Protein AF-A0A976Q205-F1 (afdb_monomer)

Mean predicted aligned error: 5.95 Å

Nearest PDB structures (foldseek):
  7a0g-assembly1_JJJ  TM=1.899E-01  e=9.077E-01  Serratia marcescens
  7n6g-assembly1_3X  TM=9.827E-02  e=9.838E+00  Chlamydomonas reinhardtii

Structure (mmCIF, N/CA/C/O backbone):
data_AF-A0A976Q205-F1
#
_entry.id   AF-A0A976Q205-F1
#
loop_
_atom_site.group_PDB
_atom_site.id
_atom_site.type_symbol
_atom_site.label_atom_id
_atom_site.label_alt_id
_atom_site.label_comp_id
_atom_site.label_asym_id
_atom_site.label_entity_id
_atom_site.label_seq_id
_atom_site.pdbx_PDB_ins_code
_atom_site.Cartn_x
_atom_site.Cartn_y
_atom_site.Cartn_z
_atom_site.occupancy
_atom_site.B_iso_or_equiv
_atom_site.auth_seq_id
_atom_site.auth_comp_id
_atom_site.auth_asym_id
_atom_site.auth_atom_id
_atom_site.pdbx_PDB_model_num
ATOM 1 N N . MET A 1 1 ? -25.904 19.840 12.038 1.00 59.22 1 MET A N 1
ATOM 2 C CA . MET A 1 1 ? -26.419 18.938 13.092 1.00 59.22 1 MET A CA 1
ATOM 3 C C . MET A 1 1 ? -27.131 17.740 12.476 1.00 59.22 1 MET A C 1
ATOM 5 O O . MET A 1 1 ? -26.603 16.651 12.633 1.00 59.22 1 MET A O 1
ATOM 9 N N . ALA A 1 2 ? -28.139 17.941 11.617 1.00 73.44 2 ALA A N 1
ATOM 10 C CA . ALA A 1 2 ? -28.928 16.877 10.968 1.00 73.44 2 ALA A CA 1
ATOM 11 C C . ALA A 1 2 ? -28.163 15.613 10.498 1.00 73.44 2 ALA A C 1
ATOM 13 O O . ALA A 1 2 ? -28.514 14.508 10.896 1.00 73.44 2 ALA A O 1
ATOM 14 N N . LEU A 1 3 ? -27.081 15.742 9.712 1.00 75.00 3 LEU A N 1
ATOM 15 C CA . LEU A 1 3 ? -26.335 14.569 9.213 1.00 75.00 3 LEU A CA 1
ATOM 16 C C . LEU A 1 3 ? -25.602 13.792 10.323 1.00 75.00 3 LEU A C 1
ATOM 18 O O . LEU A 1 3 ? -25.482 12.572 10.270 1.00 75.00 3 LEU A O 1
ATOM 22 N N . ARG A 1 4 ? -25.098 14.496 11.341 1.00 79.31 4 ARG A N 1
ATOM 23 C CA . ARG A 1 4 ? -24.374 13.884 12.463 1.00 79.31 4 ARG A CA 1
ATOM 24 C C . ARG A 1 4 ? -25.317 13.056 13.332 1.00 79.31 4 ARG A C 1
ATOM 26 O O . ARG A 1 4 ? -24.932 11.975 13.779 1.00 79.31 4 ARG A O 1
ATOM 33 N N . ASP A 1 5 ? -26.527 13.567 13.523 1.00 83.88 5 ASP A N 1
ATOM 34 C CA . ASP A 1 5 ? -27.576 12.925 14.310 1.00 83.88 5 ASP A CA 1
ATOM 35 C C . ASP A 1 5 ? -28.146 11.721 13.546 1.00 83.88 5 ASP A C 1
ATOM 37 O O . ASP A 1 5 ? -28.247 10.631 14.110 1.00 83.88 5 ASP A O 1
ATOM 41 N N . ALA A 1 6 ? -28.357 11.860 12.230 1.00 83.94 6 ALA A N 1
ATOM 42 C CA . ALA A 1 6 ? -28.747 10.756 11.348 1.00 83.94 6 ALA A CA 1
ATOM 43 C C . ALA A 1 6 ? -27.725 9.602 11.356 1.00 83.94 6 ALA A C 1
ATOM 45 O O . ALA A 1 6 ? -28.096 8.434 11.460 1.00 83.94 6 ALA A O 1
ATOM 46 N N . LEU A 1 7 ? -26.426 9.917 11.316 1.00 87.69 7 LEU A N 1
ATOM 47 C CA . LEU A 1 7 ? -25.339 8.927 11.349 1.00 87.69 7 LEU A CA 1
ATOM 48 C C . LEU A 1 7 ? -24.955 8.471 12.770 1.00 87.69 7 LEU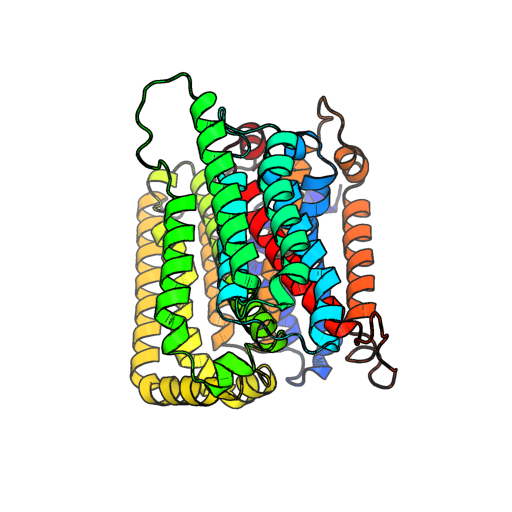 A C 1
ATOM 50 O O . LEU A 1 7 ? -24.028 7.666 12.935 1.00 87.69 7 LEU A O 1
ATOM 54 N N . ARG A 1 8 ? -25.646 8.988 13.797 1.00 90.25 8 ARG A N 1
ATOM 55 C CA . ARG A 1 8 ? -25.410 8.715 15.223 1.00 90.25 8 ARG A CA 1
ATOM 56 C C . ARG A 1 8 ? -23.935 8.846 15.609 1.00 90.25 8 ARG A C 1
ATOM 58 O O . ARG A 1 8 ? -23.384 7.977 16.283 1.00 90.25 8 ARG A O 1
ATOM 65 N N . VAL A 1 9 ? -23.269 9.903 15.139 1.00 89.38 9 VAL A N 1
ATOM 66 C CA . VAL A 1 9 ? -21.840 10.124 15.407 1.00 89.38 9 VAL A CA 1
ATOM 67 C C . VAL A 1 9 ? -21.677 10.870 16.735 1.00 89.38 9 VAL A C 1
ATOM 69 O O . VAL A 1 9 ? -21.952 12.079 16.802 1.00 89.38 9 VAL A O 1
ATOM 72 N N . PRO A 1 10 ? -21.182 10.205 17.793 1.00 88.38 10 PRO A N 1
ATOM 73 C CA . PRO A 1 10 ? -21.025 10.839 19.097 1.00 88.38 10 PRO A CA 1
ATOM 74 C C . PRO A 1 10 ? -19.945 11.930 19.045 1.00 88.38 10 PRO A C 1
ATOM 76 O O . PRO A 1 10 ? -19.111 11.917 18.133 1.00 88.38 10 PRO A O 1
ATOM 79 N N . PRO A 1 11 ? -19.935 12.912 19.969 1.00 86.50 11 PRO A N 1
ATOM 80 C CA . PRO A 1 11 ? -18.840 13.889 20.107 1.00 86.50 11 PRO A CA 1
ATOM 81 C C . PRO A 1 11 ? -17.479 13.187 20.146 1.00 86.50 11 PRO A C 1
ATOM 83 O O . PRO A 1 11 ? -17.412 12.069 20.641 1.00 86.50 11 PRO A O 1
ATOM 86 N N . ALA A 1 12 ? -16.391 13.768 19.617 1.00 83.50 12 ALA A N 1
ATOM 87 C CA . ALA A 1 12 ? -15.128 13.007 19.617 1.00 83.50 12 ALA A CA 1
ATOM 88 C C . ALA A 1 12 ? -14.466 12.928 20.993 1.00 83.50 12 ALA A C 1
ATOM 90 O O . ALA A 1 12 ? -13.587 12.093 21.176 1.00 83.50 12 ALA A O 1
ATOM 91 N N . SER A 1 13 ? -14.938 13.722 21.957 1.00 81.06 13 SER A N 1
ATOM 92 C CA . SER A 1 13 ? -14.635 13.548 23.376 1.00 81.06 13 SER A CA 1
ATOM 93 C C . SER A 1 13 ? -15.290 12.303 23.985 1.00 81.06 13 SER A C 1
ATOM 95 O O . SER A 1 13 ? -14.835 11.829 25.021 1.00 81.06 13 SER A O 1
ATOM 97 N N . GLN A 1 14 ? -16.343 11.753 23.368 1.00 85.25 14 GLN A N 1
ATOM 98 C CA . GLN A 1 14 ? -17.064 10.605 23.905 1.00 85.25 14 GLN A CA 1
ATOM 99 C C . GLN A 1 14 ? -16.498 9.293 23.334 1.00 85.25 14 GLN A C 1
ATOM 101 O O . GLN A 1 14 ? -16.441 9.125 22.110 1.00 85.25 14 GLN A O 1
ATOM 106 N N . PRO A 1 15 ? -16.101 8.328 24.187 1.00 81.31 15 PRO A N 1
ATOM 107 C CA . PRO A 1 15 ? -15.641 7.031 23.718 1.00 81.31 15 PRO A CA 1
ATOM 108 C C . PRO A 1 15 ? -16.789 6.253 23.069 1.00 81.31 15 PRO A C 1
ATOM 110 O O . PRO A 1 15 ? -17.891 6.154 23.606 1.00 81.31 15 PRO A O 1
ATOM 113 N N . VAL A 1 16 ? -16.508 5.653 21.914 1.00 86.00 16 VAL A N 1
ATOM 114 C CA . VAL A 1 16 ? -17.439 4.763 21.216 1.00 86.00 16 VAL A CA 1
ATOM 115 C C . VAL A 1 16 ? -17.179 3.340 21.698 1.00 86.00 16 VAL A C 1
ATOM 117 O O . VAL A 1 16 ? -16.109 2.780 21.432 1.00 86.00 16 VAL A O 1
ATOM 120 N N . GLN A 1 17 ? -18.132 2.758 22.430 1.00 85.94 17 GLN A N 1
ATOM 121 C CA . GLN A 1 17 ? -18.010 1.378 22.898 1.00 85.94 17 GLN A CA 1
ATOM 122 C C . GLN A 1 17 ? -18.014 0.415 21.708 1.00 85.94 17 GLN A C 1
ATOM 124 O O . GLN A 1 17 ? -18.923 0.444 20.879 1.00 85.94 17 GLN A O 1
ATOM 129 N N . HIS A 1 18 ? -16.993 -0.444 21.646 1.00 89.88 18 HIS A N 1
ATOM 130 C CA . HIS A 1 18 ? -16.786 -1.519 20.663 1.00 89.88 18 HIS A CA 1
ATOM 131 C C . HIS A 1 18 ? -16.576 -1.093 19.197 1.00 89.88 18 HIS A C 1
ATOM 133 O O . HIS A 1 18 ? -15.764 -1.710 18.510 1.00 89.88 18 HIS A O 1
ATOM 139 N N . TRP A 1 19 ? -17.224 -0.029 18.729 1.00 94.81 19 TRP A N 1
ATOM 140 C CA . TRP A 1 19 ? -17.087 0.522 17.378 1.00 94.81 19 TRP A CA 1
ATOM 141 C C . TRP A 1 19 ? -15.973 1.576 17.296 1.00 94.81 19 TRP A C 1
ATOM 143 O O . TRP A 1 19 ? -15.497 2.101 18.310 1.00 94.81 19 TRP A O 1
ATOM 153 N N . HIS A 1 20 ? -15.523 1.889 16.084 1.00 93.44 20 HIS A N 1
ATOM 154 C CA . HIS A 1 20 ? -14.519 2.917 15.847 1.00 93.44 20 HIS A CA 1
ATOM 155 C C . HIS A 1 20 ? -15.139 4.314 15.862 1.00 93.44 20 HIS A C 1
ATOM 157 O O . HIS A 1 20 ? -14.689 5.156 16.647 1.00 93.44 20 HIS A O 1
ATOM 163 N N . VAL A 1 21 ? -16.185 4.529 15.053 1.00 94.38 21 VAL A N 1
ATOM 164 C CA . VAL A 1 21 ? -16.899 5.808 14.941 1.00 94.38 21 VAL A CA 1
ATOM 165 C C . VAL A 1 21 ? -18.348 5.684 15.397 1.00 94.38 21 VAL A C 1
ATOM 167 O O . VAL A 1 21 ? -18.762 6.360 16.335 1.00 94.38 21 VAL A O 1
ATOM 170 N N . SER A 1 22 ? -19.134 4.852 14.722 1.00 95.25 22 SER A N 1
ATOM 171 C CA . SER A 1 22 ? -20.524 4.554 15.069 1.00 95.25 22 SER A CA 1
ATOM 172 C C . SER A 1 22 ? -20.941 3.263 14.362 1.00 95.25 22 SER A C 1
ATOM 174 O O . SER A 1 22 ? -20.346 2.925 13.340 1.00 95.25 22 SER A O 1
ATOM 176 N N . PRO A 1 23 ? -21.973 2.544 14.837 1.00 95.62 23 PRO A N 1
ATOM 177 C CA . PRO A 1 23 ? -22.446 1.340 14.154 1.00 95.62 23 PRO A CA 1
ATOM 178 C C . PRO A 1 23 ? -22.787 1.577 12.677 1.00 95.62 23 PRO A C 1
ATOM 180 O O . PRO A 1 23 ? -22.479 0.739 11.835 1.00 95.62 23 PRO A O 1
ATOM 183 N N . VAL A 1 24 ? -23.387 2.730 12.358 1.00 96.12 24 VAL A N 1
ATOM 184 C CA . VAL A 1 24 ? -23.807 3.081 10.993 1.00 96.12 24 VAL A CA 1
ATOM 185 C C . VAL A 1 24 ? -22.595 3.326 10.101 1.00 96.12 24 VAL A C 1
ATOM 187 O O . VAL A 1 24 ? -22.483 2.704 9.048 1.00 96.12 24 VAL A O 1
ATOM 190 N N . ILE A 1 25 ? -21.671 4.192 10.531 1.00 95.75 25 ILE A N 1
ATOM 191 C CA . ILE A 1 25 ? -20.485 4.529 9.734 1.00 95.75 25 ILE A CA 1
ATOM 192 C C . ILE A 1 25 ? -19.596 3.310 9.570 1.00 95.75 25 ILE A C 1
ATOM 194 O O . ILE A 1 25 ? -19.169 3.019 8.463 1.00 95.75 25 ILE A O 1
ATOM 198 N N . ASP A 1 26 ? -19.337 2.570 10.639 1.00 97.12 26 ASP A N 1
ATOM 199 C CA . ASP A 1 26 ? -18.448 1.424 10.569 1.00 97.12 26 ASP A CA 1
ATOM 200 C C . ASP A 1 26 ? -19.013 0.323 9.655 1.00 97.12 26 ASP A C 1
ATOM 202 O O . ASP A 1 26 ? -18.287 -0.249 8.844 1.00 97.12 26 ASP A O 1
ATOM 206 N N . THR A 1 27 ? -20.322 0.070 9.714 1.00 97.62 27 THR A N 1
ATOM 207 C CA . THR A 1 27 ? -20.982 -0.891 8.819 1.00 97.62 27 THR A CA 1
ATOM 208 C C . THR A 1 27 ? -20.934 -0.410 7.367 1.00 97.62 27 THR A C 1
ATOM 210 O O . THR A 1 27 ? -20.486 -1.145 6.488 1.00 97.62 27 THR A O 1
ATOM 213 N N . ALA A 1 28 ? -21.339 0.835 7.105 1.00 97.44 28 ALA A N 1
ATOM 214 C CA . ALA A 1 28 ? -21.446 1.368 5.748 1.00 97.44 28 ALA A CA 1
ATOM 215 C C . ALA A 1 28 ? -20.088 1.667 5.095 1.00 97.44 28 ALA A C 1
ATOM 217 O O . ALA A 1 28 ? -19.962 1.524 3.883 1.00 97.44 28 ALA A O 1
ATOM 218 N N . ALA A 1 29 ? -19.089 2.094 5.871 1.00 96.62 29 ALA A N 1
ATOM 219 C CA . ALA A 1 29 ? -17.790 2.532 5.371 1.00 96.62 29 ALA A CA 1
ATOM 220 C C . ALA A 1 29 ? -16.705 1.453 5.467 1.00 96.62 29 ALA A C 1
ATOM 222 O O . ALA A 1 29 ? -15.914 1.332 4.534 1.00 96.62 29 ALA A O 1
ATOM 223 N N . TYR A 1 30 ? -16.650 0.675 6.558 1.00 97.00 30 TYR A N 1
ATOM 224 C CA . TYR A 1 30 ? -15.621 -0.362 6.712 1.00 97.00 30 TYR A CA 1
ATOM 225 C C . TYR A 1 30 ? -16.039 -1.713 6.141 1.00 97.00 30 TYR A C 1
ATOM 227 O O . TYR A 1 30 ? -15.241 -2.357 5.465 1.00 97.00 30 TYR A O 1
ATOM 235 N N . ALA A 1 31 ? -17.267 -2.160 6.413 1.00 97.94 31 ALA A N 1
ATOM 236 C CA . ALA A 1 31 ? -17.696 -3.504 6.027 1.00 97.94 31 ALA A CA 1
ATOM 237 C C . ALA A 1 31 ? -18.315 -3.561 4.623 1.00 97.94 31 ALA A C 1
ATOM 239 O O . ALA A 1 31 ? -18.056 -4.504 3.875 1.00 97.94 31 ALA A O 1
ATOM 240 N N . PHE A 1 32 ? -19.124 -2.560 4.267 1.00 98.38 32 PHE A N 1
ATOM 241 C CA . PHE A 1 32 ? -20.003 -2.616 3.096 1.00 98.38 32 PHE A CA 1
ATOM 242 C C . PHE A 1 32 ? -19.856 -1.438 2.131 1.00 98.38 32 PHE A C 1
ATOM 244 O O . PHE A 1 32 ? -20.722 -1.229 1.284 1.00 98.38 32 PHE A O 1
ATOM 251 N N . SER A 1 33 ? -18.756 -0.683 2.196 1.00 97.94 33 SER A N 1
ATOM 252 C CA . SER A 1 33 ? -18.562 0.460 1.293 1.00 97.94 33 SER A CA 1
ATOM 253 C C . SER A 1 33 ? -18.462 0.053 -0.179 1.00 97.94 33 SER A C 1
ATOM 255 O O . SER A 1 33 ? -18.837 0.814 -1.067 1.00 97.94 33 SER A O 1
ATOM 257 N N . TRP A 1 34 ? -18.025 -1.172 -0.457 1.00 97.88 34 TRP A N 1
ATOM 258 C CA . TRP A 1 34 ? -18.016 -1.740 -1.802 1.00 97.88 34 TRP A CA 1
ATOM 259 C C . TRP A 1 34 ? -19.422 -1.905 -2.407 1.00 97.88 34 TRP A C 1
ATOM 261 O O . TRP A 1 34 ? -19.540 -1.836 -3.627 1.00 97.88 34 TRP A O 1
ATOM 271 N N . LEU A 1 35 ? -20.492 -2.078 -1.612 1.00 98.00 35 LEU A N 1
ATOM 272 C CA . LEU A 1 35 ? -21.852 -2.283 -2.144 1.00 98.00 35 LEU A CA 1
ATOM 273 C C . LEU A 1 35 ? -22.391 -1.051 -2.876 1.00 98.00 35 LEU A C 1
ATOM 275 O O . LEU A 1 35 ? -23.052 -1.204 -3.901 1.00 98.00 35 LEU A O 1
ATOM 279 N N . TRP A 1 36 ? -22.053 0.156 -2.407 1.00 95.94 36 TRP A N 1
ATOM 280 C CA . TRP A 1 36 ? -22.447 1.421 -3.049 1.00 95.94 36 TRP A CA 1
ATOM 281 C C . TRP A 1 36 ? -21.931 1.553 -4.480 1.00 95.94 36 TRP A C 1
ATOM 283 O O . TRP A 1 36 ? -22.453 2.347 -5.253 1.00 95.94 36 TRP A O 1
ATOM 293 N N . VAL A 1 37 ? -20.886 0.799 -4.813 1.00 96.69 37 VAL A N 1
ATOM 294 C CA . VAL A 1 37 ? -20.280 0.772 -6.138 1.00 96.69 37 VAL A CA 1
ATOM 295 C C . VAL A 1 37 ? -20.678 -0.488 -6.887 1.00 96.69 37 VAL A C 1
ATOM 297 O O . VAL A 1 37 ? -21.089 -0.398 -8.038 1.00 96.69 37 VAL A O 1
ATOM 300 N N . LEU A 1 38 ? -20.574 -1.657 -6.253 1.00 97.56 38 LEU A N 1
ATOM 301 C CA . LEU A 1 38 ? -20.786 -2.919 -6.947 1.00 97.56 38 LEU A CA 1
ATOM 302 C C . LEU A 1 38 ? -22.226 -3.059 -7.433 1.00 97.56 38 LEU A C 1
ATOM 304 O O . LEU A 1 38 ? -22.419 -3.398 -8.592 1.00 97.56 38 LEU A O 1
ATOM 308 N N . VAL A 1 39 ? -23.217 -2.761 -6.584 1.00 96.88 39 VAL A N 1
ATOM 309 C CA . VAL A 1 39 ? -24.633 -2.940 -6.941 1.00 96.88 39 VAL A CA 1
ATOM 310 C C . VAL A 1 39 ? -25.018 -2.060 -8.137 1.00 96.88 39 VAL A C 1
ATOM 312 O O . VAL A 1 39 ? -25.559 -2.597 -9.101 1.00 96.88 39 VAL A O 1
ATOM 315 N N . PRO A 1 40 ? -24.687 -0.753 -8.178 1.00 96.44 40 PRO A N 1
ATOM 316 C CA . PRO A 1 40 ? -24.902 0.030 -9.394 1.00 96.44 40 PRO A CA 1
ATOM 317 C C . PRO A 1 40 ? -24.116 -0.494 -10.600 1.00 96.44 40 PRO A C 1
ATOM 319 O O . PRO A 1 40 ? -24.674 -0.573 -11.687 1.00 96.44 40 PRO A O 1
ATOM 322 N N . LEU A 1 41 ? -22.848 -0.895 -10.431 1.00 96.06 41 LEU A N 1
ATOM 323 C CA . LEU A 1 41 ? -22.036 -1.421 -11.536 1.00 96.06 41 LEU A CA 1
ATOM 324 C C . LEU A 1 41 ? -22.604 -2.716 -12.133 1.00 96.06 41 LEU A C 1
ATOM 326 O O . LEU A 1 41 ? -22.460 -2.930 -13.333 1.00 96.06 41 LEU A O 1
ATOM 330 N N . THR A 1 42 ? -23.245 -3.575 -11.334 1.00 94.94 42 THR A N 1
ATOM 331 C CA . THR A 1 42 ? -23.892 -4.795 -11.847 1.00 94.94 42 THR A CA 1
ATOM 332 C C . THR A 1 42 ? -25.136 -4.516 -12.682 1.00 94.94 42 THR A C 1
ATOM 334 O O . THR A 1 42 ? -25.552 -5.385 -13.435 1.00 94.94 42 THR A O 1
ATOM 337 N N . LEU A 1 43 ? -25.717 -3.318 -12.567 1.00 95.81 43 LEU A N 1
ATOM 338 C CA . LEU A 1 43 ? -26.855 -2.882 -13.381 1.00 95.81 43 LEU A CA 1
ATOM 339 C C . LEU A 1 43 ? -26.418 -2.194 -14.685 1.00 95.81 43 LEU A C 1
ATOM 341 O O . LEU A 1 43 ? -27.257 -1.910 -15.535 1.00 95.81 43 LEU A O 1
ATOM 345 N N . LEU A 1 44 ? -25.124 -1.899 -14.833 1.00 95.31 44 LEU A N 1
ATOM 346 C CA . LEU A 1 44 ? -24.537 -1.340 -16.050 1.00 95.31 44 LEU A CA 1
ATOM 347 C C . LEU A 1 44 ? -23.986 -2.463 -16.935 1.00 95.31 44 LEU A C 1
ATOM 349 O O . LEU A 1 44 ? -23.675 -3.553 -16.444 1.00 95.31 44 LEU A O 1
ATOM 353 N N . GLY A 1 45 ? -23.826 -2.178 -18.229 1.00 93.00 45 GLY A N 1
ATOM 354 C CA . GLY A 1 45 ? -23.291 -3.133 -19.200 1.00 93.00 45 GLY A CA 1
ATOM 355 C C . GLY A 1 45 ? -21.860 -3.591 -18.893 1.00 93.00 45 GLY A C 1
ATOM 356 O O . GLY A 1 45 ? -21.205 -3.130 -17.948 1.00 93.00 45 GLY A O 1
ATOM 357 N N . ASP A 1 46 ? -21.398 -4.587 -19.641 1.00 89.06 46 ASP A N 1
ATOM 358 C CA . ASP A 1 46 ? -20.112 -5.250 -19.393 1.00 89.06 46 ASP A CA 1
ATOM 359 C C . ASP A 1 46 ? -18.939 -4.552 -20.077 1.00 89.06 46 ASP A C 1
ATOM 361 O O . ASP A 1 46 ? -17.778 -4.763 -19.710 1.00 89.06 46 ASP A O 1
ATOM 365 N N . GLU A 1 47 ? -19.218 -3.649 -21.017 1.00 88.69 47 GLU A N 1
ATOM 366 C CA . GLU A 1 47 ? -18.174 -2.860 -21.635 1.00 88.69 47 GLU A CA 1
ATOM 367 C C . GLU A 1 47 ? -17.746 -1.724 -20.714 1.00 88.69 47 GLU A C 1
ATOM 369 O O . GLU A 1 47 ? -18.543 -1.020 -20.100 1.00 88.69 47 GLU A O 1
ATOM 374 N N . ARG A 1 48 ? -16.432 -1.479 -20.648 1.00 88.12 48 ARG A N 1
ATOM 375 C CA . ARG A 1 48 ? -15.874 -0.440 -19.763 1.00 88.12 48 ARG A CA 1
ATOM 376 C C . ARG A 1 48 ? -16.475 0.944 -20.022 1.00 88.12 48 ARG A C 1
ATOM 378 O O . ARG A 1 48 ? -16.497 1.776 -19.117 1.00 88.12 48 ARG A O 1
ATOM 385 N N . LEU A 1 49 ? -16.896 1.208 -21.258 1.00 89.69 49 LEU A N 1
ATOM 386 C CA . LEU A 1 49 ? -17.516 2.474 -21.638 1.00 89.69 49 LEU A CA 1
ATOM 387 C C . LEU A 1 49 ? -18.850 2.698 -20.917 1.00 89.69 49 LEU A C 1
ATOM 389 O O . LEU A 1 49 ? -19.115 3.833 -20.524 1.00 89.69 49 LEU A O 1
ATOM 393 N N . ASP A 1 50 ? -19.598 1.633 -20.625 1.00 92.25 50 ASP A N 1
ATOM 394 C CA . ASP A 1 50 ? -20.906 1.690 -19.958 1.00 92.25 50 ASP A CA 1
ATOM 395 C C . ASP A 1 50 ? -20.800 2.232 -18.527 1.00 92.25 50 ASP A C 1
ATOM 397 O O . ASP A 1 50 ? -21.739 2.811 -17.987 1.00 92.25 50 ASP A O 1
ATOM 401 N N . TYR A 1 51 ? -19.624 2.088 -17.909 1.00 95.06 51 TYR A N 1
ATOM 402 C CA . TYR A 1 51 ? -19.351 2.527 -16.543 1.00 95.06 51 TYR A CA 1
ATOM 403 C C . TYR A 1 51 ? -18.091 3.396 -16.421 1.00 95.06 51 TYR A C 1
ATOM 405 O O . TYR A 1 51 ? -17.512 3.518 -15.336 1.00 95.06 51 TYR A O 1
ATOM 413 N N . VAL A 1 52 ? -17.660 4.052 -17.507 1.00 94.25 52 VAL A N 1
ATOM 414 C CA . VAL A 1 52 ? -16.401 4.822 -17.533 1.00 94.25 52 VAL A CA 1
ATOM 415 C C . VAL A 1 52 ? -16.391 5.977 -16.528 1.00 94.25 52 VAL A C 1
ATOM 417 O O . VAL A 1 52 ? -15.360 6.252 -15.918 1.00 94.25 52 VAL A O 1
ATOM 420 N N . VAL A 1 53 ? -17.532 6.629 -16.292 1.00 93.69 53 VAL A N 1
ATOM 421 C CA . VAL A 1 53 ? -17.636 7.722 -15.311 1.00 93.69 53 VAL A CA 1
ATOM 422 C C . VAL A 1 53 ? -17.400 7.196 -13.894 1.00 93.69 53 VAL A C 1
ATOM 424 O O . VAL A 1 53 ? -16.563 7.730 -13.167 1.00 93.69 53 VAL A O 1
ATOM 427 N N . VAL A 1 54 ? -18.070 6.100 -13.525 1.00 94.19 54 VAL A N 1
ATOM 428 C CA . VAL A 1 54 ? -17.899 5.440 -12.220 1.00 94.19 54 VAL A CA 1
ATOM 429 C C . VAL A 1 54 ? -16.458 4.952 -12.057 1.00 94.19 54 VAL A C 1
ATOM 431 O O . VAL A 1 54 ? -15.830 5.190 -11.025 1.00 94.19 54 VAL A O 1
ATOM 434 N N . TYR A 1 55 ? -15.892 4.356 -13.109 1.00 93.38 55 TYR A N 1
ATOM 435 C CA . TYR A 1 55 ? -14.493 3.937 -13.171 1.00 93.38 55 TYR A CA 1
ATOM 436 C C . TYR A 1 55 ? -13.530 5.097 -12.870 1.00 93.38 55 TYR A C 1
ATOM 438 O O . TYR A 1 55 ? -12.638 4.966 -12.030 1.00 93.38 55 TYR A O 1
ATOM 446 N N . LEU A 1 56 ? -13.716 6.252 -13.516 1.00 94.44 56 LEU A N 1
ATOM 447 C CA . LEU A 1 56 ? -12.870 7.432 -13.326 1.00 94.44 56 LEU A CA 1
ATOM 448 C C . LEU A 1 56 ? -12.984 8.012 -11.912 1.00 94.44 56 LEU A C 1
ATOM 450 O O . LEU A 1 56 ? -11.958 8.353 -11.322 1.00 94.44 56 LEU A O 1
ATOM 454 N N . ILE A 1 57 ? -14.194 8.074 -11.348 1.00 93.62 57 ILE A N 1
ATOM 455 C CA . ILE A 1 57 ? -14.420 8.535 -9.969 1.00 93.62 57 ILE A CA 1
ATOM 456 C C . ILE A 1 57 ? -13.678 7.635 -8.977 1.00 93.62 57 ILE A C 1
ATOM 458 O O . ILE A 1 57 ? -12.932 8.129 -8.131 1.00 93.62 57 ILE A O 1
ATOM 462 N N . ILE A 1 58 ? -13.829 6.315 -9.101 1.00 94.69 58 ILE A N 1
ATOM 463 C CA . ILE A 1 58 ? -13.192 5.347 -8.198 1.00 94.69 58 ILE A CA 1
ATOM 464 C C . ILE A 1 58 ? -11.675 5.440 -8.282 1.00 94.69 58 ILE A C 1
ATOM 466 O O . ILE A 1 58 ? -11.001 5.460 -7.251 1.00 94.69 58 ILE A O 1
ATOM 470 N N . LEU A 1 59 ? -11.120 5.518 -9.492 1.00 92.38 59 LEU A N 1
ATOM 471 C CA . LEU A 1 59 ? -9.677 5.632 -9.651 1.00 92.38 59 LEU A CA 1
ATOM 472 C C . LEU A 1 59 ? -9.138 6.958 -9.122 1.00 92.38 59 LEU A C 1
ATOM 474 O O . LEU A 1 59 ? -8.096 6.954 -8.474 1.00 92.38 59 LEU A O 1
ATOM 478 N N . ALA A 1 60 ? -9.847 8.067 -9.334 1.00 93.00 60 ALA A N 1
ATOM 479 C CA . ALA A 1 60 ? -9.465 9.350 -8.760 1.00 93.00 60 ALA A CA 1
ATOM 480 C C . ALA A 1 60 ? -9.474 9.291 -7.226 1.00 93.00 60 ALA A C 1
ATOM 482 O O . ALA A 1 60 ? -8.485 9.662 -6.603 1.00 93.00 60 ALA A O 1
ATOM 483 N N . LEU A 1 61 ? -10.519 8.738 -6.602 1.00 93.38 61 LEU A N 1
ATOM 484 C CA . LEU A 1 61 ? -10.562 8.528 -5.147 1.00 93.38 61 LEU A CA 1
ATOM 485 C C . LEU A 1 61 ? -9.432 7.605 -4.660 1.00 93.38 61 LEU A C 1
ATOM 487 O O . LEU A 1 61 ? -8.810 7.856 -3.624 1.00 93.38 61 LEU A O 1
ATOM 491 N N . THR A 1 62 ? -9.116 6.568 -5.435 1.00 92.62 62 THR A N 1
ATOM 492 C CA . THR A 1 62 ? -8.010 5.643 -5.154 1.00 92.62 62 THR A CA 1
ATOM 493 C C . THR A 1 62 ? -6.642 6.331 -5.273 1.00 92.62 62 THR A C 1
ATOM 495 O O . THR A 1 62 ? -5.730 6.033 -4.512 1.00 92.62 62 THR A O 1
ATOM 498 N N . ASP A 1 63 ? -6.465 7.285 -6.179 1.00 92.25 63 ASP A N 1
ATOM 499 C CA . ASP A 1 63 ? -5.226 8.063 -6.257 1.00 92.25 63 ASP A CA 1
ATOM 500 C C . ASP A 1 63 ? -5.157 9.099 -5.111 1.00 92.25 63 ASP A C 1
ATOM 502 O O . ASP A 1 63 ? -4.120 9.284 -4.469 1.00 92.25 63 ASP A O 1
ATOM 506 N N . VAL A 1 64 ? -6.286 9.727 -4.781 1.00 93.25 64 VAL A N 1
ATOM 507 C CA . VAL A 1 64 ? -6.406 10.777 -3.763 1.00 93.25 64 VAL A CA 1
ATOM 508 C C . VAL A 1 64 ? -6.182 10.259 -2.339 1.00 93.25 64 VAL A C 1
ATOM 510 O O . VAL A 1 64 ? -5.448 10.902 -1.585 1.00 93.25 64 VAL A O 1
ATOM 513 N N . HIS A 1 65 ? -6.760 9.115 -1.944 1.00 94.19 65 HIS A N 1
ATOM 514 C CA . HIS A 1 65 ? -6.710 8.664 -0.539 1.00 94.19 65 HIS A CA 1
ATOM 515 C C . HIS A 1 65 ? -5.275 8.506 -0.023 1.00 94.19 65 HIS A C 1
ATOM 517 O O . HIS A 1 65 ? -4.986 8.830 1.127 1.00 94.19 65 HIS A O 1
ATOM 523 N N . ARG A 1 66 ? -4.343 8.116 -0.897 1.00 91.12 66 ARG A N 1
ATOM 524 C CA . ARG A 1 66 ? -2.929 7.911 -0.562 1.00 91.12 66 ARG A CA 1
ATOM 525 C C . ARG A 1 66 ? -2.245 9.179 -0.037 1.00 91.12 66 ARG A C 1
ATOM 527 O O . ARG A 1 66 ? -1.191 9.103 0.594 1.00 91.12 66 ARG A O 1
ATOM 534 N N . HIS A 1 67 ? -2.837 10.345 -0.290 1.00 92.00 67 HIS A N 1
ATOM 535 C CA . HIS A 1 67 ? -2.320 11.653 0.093 1.00 92.00 67 HIS A CA 1
ATOM 536 C C . HIS A 1 67 ? -2.876 12.145 1.441 1.00 92.00 67 HIS A C 1
ATOM 538 O O . HIS A 1 67 ? -2.409 13.160 1.951 1.00 92.00 67 HIS A O 1
ATOM 544 N N . PHE A 1 68 ? -3.812 11.431 2.080 1.00 89.50 68 PHE A N 1
ATOM 545 C CA . PHE A 1 68 ? -4.403 11.843 3.367 1.00 89.50 68 PHE A CA 1
ATOM 546 C C . PHE A 1 68 ? -3.399 11.852 4.532 1.00 89.50 68 PHE A C 1
ATOM 548 O O . PHE A 1 68 ? -3.596 12.563 5.519 1.00 89.50 68 PHE A O 1
ATOM 555 N N . ASN A 1 69 ? -2.287 11.129 4.395 1.00 86.88 69 ASN A N 1
ATOM 556 C CA . ASN A 1 69 ? -1.170 11.190 5.334 1.00 86.88 69 ASN A CA 1
ATOM 557 C C . ASN A 1 69 ? -0.315 12.449 5.198 1.00 86.88 69 ASN A C 1
ATOM 559 O O . ASN A 1 69 ? 0.361 12.825 6.154 1.00 86.88 69 ASN A O 1
ATOM 563 N N . PHE A 1 70 ? -0.314 13.098 4.030 1.00 85.88 70 PHE A N 1
ATOM 564 C CA . PHE A 1 70 ? 0.583 14.219 3.748 1.00 85.88 70 PHE A CA 1
ATOM 565 C C . PHE A 1 70 ? 0.320 15.375 4.720 1.00 85.88 70 PHE A C 1
ATOM 567 O O . PHE A 1 70 ? 1.275 15.825 5.355 1.00 85.88 70 PHE A O 1
ATOM 574 N N . PRO A 1 71 ? -0.939 15.815 4.936 1.00 84.88 71 PRO A N 1
ATOM 575 C CA . PRO A 1 71 ? -1.223 16.835 5.934 1.00 84.88 71 PRO A CA 1
ATOM 576 C C . PRO A 1 71 ? -0.763 16.420 7.335 1.00 84.88 71 PRO A C 1
ATOM 578 O O . PRO A 1 71 ? -0.144 17.222 8.024 1.00 84.88 71 PRO A O 1
ATOM 581 N N . LEU A 1 72 ? -0.993 15.167 7.744 1.00 84.12 72 LEU A N 1
ATOM 582 C CA . LEU A 1 72 ? -0.603 14.683 9.072 1.00 84.12 72 LEU A CA 1
ATOM 583 C C . LEU A 1 72 ? 0.915 14.752 9.288 1.00 84.12 72 LEU A C 1
ATOM 585 O O . LEU A 1 72 ? 1.372 15.284 10.294 1.00 84.12 72 LEU A O 1
ATOM 589 N N . VAL A 1 73 ? 1.700 14.257 8.332 1.00 85.00 73 VAL A N 1
ATOM 590 C CA . VAL A 1 73 ? 3.165 14.211 8.439 1.00 85.00 73 VAL A CA 1
ATOM 591 C C . VAL A 1 73 ? 3.795 15.596 8.265 1.00 85.00 73 VAL A C 1
ATOM 593 O O . VAL A 1 73 ? 4.738 15.949 8.976 1.00 85.00 73 VAL A O 1
ATOM 596 N N . LEU A 1 74 ? 3.301 16.395 7.316 1.00 84.75 74 LEU A N 1
ATOM 597 C CA . LEU A 1 74 ? 3.937 17.657 6.928 1.00 84.75 74 LEU A CA 1
ATOM 598 C C . LEU A 1 74 ? 3.470 18.848 7.768 1.00 84.75 74 LEU A C 1
ATOM 600 O O . LEU A 1 74 ? 4.266 19.754 8.033 1.00 84.75 74 LEU A O 1
ATOM 604 N N . LEU A 1 75 ? 2.202 18.853 8.189 1.00 86.62 75 LEU A N 1
ATOM 605 C CA . LEU A 1 75 ? 1.587 19.969 8.908 1.00 86.62 75 LEU A CA 1
ATOM 606 C C . LEU A 1 75 ? 1.516 19.747 10.428 1.00 86.62 75 LEU A C 1
ATOM 608 O O . LEU A 1 75 ? 1.183 20.693 11.140 1.00 86.62 75 LEU A O 1
ATOM 612 N N . ASP A 1 76 ? 1.879 18.568 10.950 1.00 86.50 76 ASP A N 1
ATOM 613 C CA . ASP A 1 76 ? 2.095 18.346 12.386 1.00 86.50 76 ASP A CA 1
ATOM 614 C C . ASP A 1 76 ? 3.596 18.237 12.717 1.00 86.50 76 ASP A C 1
ATOM 616 O O . ASP A 1 76 ? 4.247 17.201 12.557 1.00 86.50 76 ASP A O 1
ATOM 620 N N . ARG A 1 77 ? 4.166 19.340 13.223 1.00 85.62 77 ARG A N 1
ATOM 621 C CA . ARG A 1 77 ? 5.594 19.415 13.576 1.00 85.62 77 ARG A CA 1
ATOM 622 C C . ARG A 1 77 ? 5.992 18.415 14.662 1.00 85.62 77 ARG A C 1
ATOM 624 O O . ARG A 1 77 ? 7.162 18.039 14.691 1.00 85.62 77 ARG A O 1
ATOM 631 N N . GLN A 1 78 ? 5.072 18.001 15.537 1.00 85.12 78 GLN A N 1
ATOM 632 C CA . GLN A 1 78 ? 5.365 17.015 16.577 1.00 85.12 78 GLN A CA 1
ATOM 633 C C . GLN A 1 78 ? 5.700 15.666 15.937 1.00 85.12 78 GLN A C 1
ATOM 635 O O . GLN A 1 78 ? 6.762 15.116 16.209 1.00 85.12 78 GLN A O 1
ATOM 640 N N . VAL A 1 79 ? 4.848 15.197 15.018 1.00 82.06 79 VAL A N 1
ATOM 641 C CA . VAL A 1 79 ? 5.036 13.936 14.280 1.00 82.06 79 VAL A CA 1
ATOM 642 C C . VAL A 1 79 ? 6.378 13.944 13.548 1.00 82.06 79 VAL A C 1
ATOM 644 O O . VAL A 1 79 ? 7.181 13.022 13.693 1.00 82.06 79 VAL A O 1
ATOM 647 N N . ARG A 1 80 ? 6.673 15.037 12.835 1.00 83.50 80 ARG A N 1
ATOM 648 C CA . ARG A 1 80 ? 7.925 15.188 12.085 1.00 83.50 80 ARG A CA 1
ATOM 649 C C . ARG A 1 80 ? 9.170 15.225 12.975 1.00 83.50 80 ARG A C 1
ATOM 651 O O . ARG A 1 80 ? 10.206 14.704 12.578 1.00 83.50 80 ARG A O 1
ATOM 658 N N . ARG A 1 81 ? 9.101 15.849 14.156 1.00 84.06 81 ARG A N 1
ATOM 659 C CA . ARG A 1 81 ? 10.250 15.978 15.073 1.00 84.06 81 ARG A CA 1
ATOM 660 C C . ARG A 1 81 ? 10.606 14.674 15.777 1.00 84.06 81 ARG A C 1
ATOM 662 O O . ARG A 1 81 ? 11.769 14.492 16.112 1.00 84.06 81 ARG A O 1
ATOM 669 N N . THR A 1 82 ? 9.644 13.781 16.000 1.00 82.94 82 THR A N 1
ATOM 670 C CA . THR A 1 82 ? 9.910 12.498 16.668 1.00 82.94 82 THR A CA 1
ATOM 671 C C . THR A 1 82 ? 10.685 11.531 15.770 1.00 82.94 82 THR A C 1
ATOM 673 O O . THR A 1 82 ? 11.536 10.792 16.259 1.00 82.94 82 THR A O 1
ATOM 676 N N . HIS A 1 83 ? 10.410 11.547 14.463 1.00 85.38 83 HIS A N 1
ATOM 677 C CA . HIS A 1 83 ? 11.042 10.653 13.489 1.00 85.38 83 HIS A CA 1
ATOM 678 C C . HIS A 1 83 ? 11.449 11.397 12.204 1.00 85.38 83 HIS A C 1
ATOM 680 O O . HIS A 1 83 ? 10.889 11.147 11.128 1.00 85.38 83 HIS A O 1
ATOM 686 N N . PRO A 1 84 ? 12.392 12.353 12.299 1.00 84.44 84 PRO A N 1
ATOM 687 C CA . PRO A 1 84 ? 12.757 13.209 11.178 1.00 84.44 84 PRO A CA 1
ATOM 688 C C . PRO A 1 84 ? 13.335 12.412 10.011 1.00 84.44 84 PRO A C 1
ATOM 690 O O . PRO A 1 84 ? 12.992 12.686 8.864 1.00 84.44 84 PRO A O 1
ATOM 693 N N . ALA A 1 85 ? 14.164 11.399 10.273 1.00 86.50 85 ALA A N 1
ATOM 694 C CA . ALA A 1 85 ? 14.772 10.632 9.196 1.00 86.50 85 ALA A CA 1
ATOM 695 C C . ALA A 1 85 ? 13.725 9.789 8.457 1.00 86.50 85 ALA A C 1
ATOM 697 O O . ALA A 1 85 ? 13.716 9.777 7.231 1.00 86.50 85 ALA A O 1
ATOM 698 N N . ARG A 1 86 ? 12.790 9.141 9.163 1.00 86.38 86 ARG A N 1
ATOM 699 C CA . ARG A 1 86 ? 11.729 8.334 8.534 1.00 86.38 86 ARG A CA 1
ATOM 700 C C . ARG A 1 86 ? 10.809 9.182 7.664 1.00 86.38 86 ARG A C 1
ATOM 702 O O . ARG A 1 86 ? 10.477 8.792 6.548 1.00 86.38 86 ARG A O 1
ATOM 709 N N . PHE A 1 87 ? 10.406 10.351 8.156 1.00 87.94 87 PHE A N 1
ATOM 710 C CA . PHE A 1 87 ? 9.459 11.206 7.442 1.00 87.94 87 PHE A CA 1
ATOM 711 C C . PHE A 1 87 ? 10.089 12.078 6.353 1.00 87.94 87 PHE A C 1
ATOM 713 O O . PHE A 1 87 ? 9.350 12.602 5.525 1.00 87.94 87 PHE A O 1
ATOM 720 N N . VAL A 1 88 ? 11.418 12.218 6.320 1.00 87.38 88 VAL A N 1
ATOM 721 C CA . VAL A 1 88 ? 12.115 13.041 5.317 1.00 87.38 88 VAL A CA 1
ATOM 722 C C . VAL A 1 88 ? 12.916 12.192 4.337 1.00 87.38 88 VAL A C 1
ATOM 724 O O . VAL A 1 88 ? 12.747 12.361 3.133 1.00 87.38 88 VAL A O 1
ATOM 727 N N . LEU A 1 89 ? 13.752 11.262 4.811 1.00 89.56 89 LEU A N 1
ATOM 728 C CA . LEU A 1 89 ? 14.713 10.550 3.962 1.00 89.56 89 LEU A CA 1
ATOM 729 C C . LEU A 1 89 ? 14.011 9.717 2.888 1.00 89.56 89 LEU A C 1
ATOM 731 O O . LEU A 1 89 ? 14.240 9.936 1.703 1.00 89.56 89 LEU A O 1
ATOM 735 N N . PHE A 1 90 ? 13.132 8.795 3.290 1.00 90.50 90 PHE A N 1
ATOM 736 C CA . PHE A 1 90 ? 12.476 7.887 2.347 1.00 90.50 90 PHE A CA 1
ATOM 737 C C . PHE A 1 90 ? 11.625 8.634 1.299 1.00 90.50 90 PHE A C 1
ATOM 739 O O . PHE A 1 90 ? 11.837 8.411 0.107 1.00 90.50 90 PHE A O 1
ATOM 746 N N . PRO A 1 91 ? 10.737 9.578 1.676 1.00 91.62 91 PRO A N 1
ATOM 747 C CA . PRO A 1 91 ? 9.974 10.361 0.701 1.00 91.62 91 PRO A CA 1
ATOM 748 C C . PRO A 1 91 ? 10.845 11.211 -0.224 1.00 91.62 91 PRO A C 1
ATOM 750 O O . PRO A 1 91 ? 10.536 11.317 -1.406 1.00 91.62 91 PRO A O 1
ATOM 753 N N . THR A 1 92 ? 11.947 11.778 0.280 1.00 91.25 92 THR A N 1
ATOM 754 C CA . THR A 1 92 ? 12.877 12.566 -0.545 1.00 91.25 92 THR A CA 1
ATOM 755 C C . THR A 1 92 ? 13.578 11.688 -1.575 1.00 91.25 92 THR A C 1
ATOM 757 O O . THR A 1 92 ? 13.662 12.075 -2.735 1.00 91.25 92 THR A O 1
ATOM 760 N N . VAL A 1 93 ? 14.019 10.484 -1.193 1.00 91.38 93 VAL A N 1
ATOM 761 C CA . VAL A 1 93 ? 14.606 9.519 -2.138 1.00 91.38 93 VAL A CA 1
ATOM 762 C C . VAL A 1 93 ? 13.577 9.112 -3.191 1.00 91.38 93 VAL A C 1
ATOM 764 O O . VAL A 1 93 ? 13.883 9.141 -4.377 1.00 91.38 93 VAL A O 1
ATOM 767 N N . MET A 1 94 ? 12.340 8.799 -2.793 1.00 93.75 94 MET A N 1
ATOM 768 C CA . MET A 1 94 ? 11.272 8.469 -3.747 1.00 93.75 94 MET A CA 1
ATOM 769 C C . MET A 1 94 ? 10.967 9.635 -4.702 1.00 93.75 94 MET A C 1
ATOM 771 O O . MET A 1 94 ? 10.762 9.409 -5.892 1.00 93.75 94 MET A O 1
ATOM 775 N N . LEU A 1 95 ? 10.979 10.878 -4.211 1.00 93.50 95 LEU A N 1
ATOM 776 C CA . LEU A 1 95 ? 10.780 12.076 -5.027 1.00 93.50 95 LEU A CA 1
ATOM 777 C C . LEU A 1 95 ? 11.944 12.311 -6.002 1.00 93.50 95 LEU A C 1
ATOM 779 O O . LEU A 1 95 ? 11.7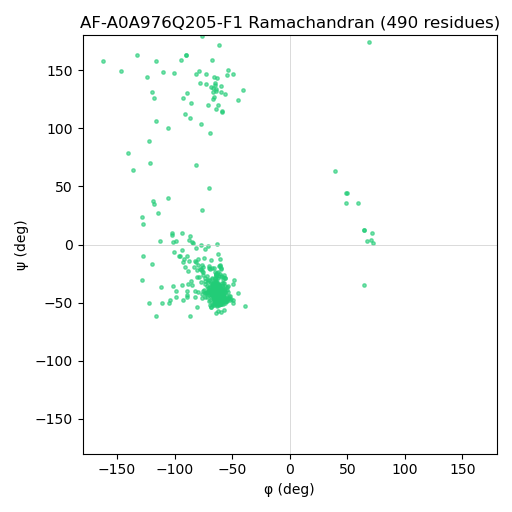13 12.612 -7.171 1.00 93.50 95 LEU A O 1
ATOM 783 N N . ALA A 1 96 ? 13.186 12.140 -5.547 1.00 92.69 96 ALA A N 1
ATOM 784 C CA . ALA A 1 96 ? 14.369 12.244 -6.396 1.00 92.69 96 ALA A CA 1
ATOM 785 C C . ALA A 1 96 ? 14.351 11.180 -7.503 1.00 92.69 96 ALA A C 1
ATOM 787 O O . ALA A 1 96 ? 14.554 11.502 -8.671 1.00 92.69 96 ALA A O 1
ATOM 788 N N . LEU A 1 97 ? 14.021 9.932 -7.156 1.00 91.81 97 LEU A N 1
ATOM 789 C CA . LEU A 1 97 ? 13.861 8.850 -8.127 1.00 91.81 97 LEU A CA 1
ATOM 790 C C . LEU A 1 97 ? 12.737 9.151 -9.123 1.00 91.81 97 LEU A C 1
ATOM 792 O O . LEU A 1 97 ? 12.922 8.941 -10.320 1.00 91.81 97 LEU A O 1
ATOM 796 N N . PHE A 1 98 ? 11.609 9.702 -8.669 1.00 93.69 98 PHE A N 1
ATOM 797 C CA . PHE A 1 98 ? 10.533 10.152 -9.552 1.00 93.69 98 PHE A CA 1
ATOM 798 C C . PHE A 1 98 ? 11.023 11.174 -10.587 1.00 93.69 98 PHE A C 1
ATOM 800 O O . PHE A 1 98 ? 10.768 10.986 -11.775 1.00 93.69 98 PHE A O 1
ATOM 807 N N . PHE A 1 99 ? 11.764 12.208 -10.177 1.00 93.50 99 PHE A N 1
ATOM 808 C CA . PHE A 1 99 ? 12.303 13.208 -11.108 1.00 93.50 99 PHE A CA 1
ATOM 809 C C . PHE A 1 99 ? 13.415 12.664 -12.014 1.00 93.50 99 PHE A C 1
ATOM 811 O O . PHE A 1 99 ? 13.520 13.089 -13.162 1.00 93.50 99 PHE A O 1
ATOM 818 N N . ALA A 1 100 ? 14.204 11.696 -11.544 1.00 91.88 100 ALA A N 1
ATOM 819 C CA . ALA A 1 100 ? 15.212 11.021 -12.361 1.00 91.88 100 ALA A CA 1
ATOM 820 C C . ALA A 1 100 ? 14.591 10.066 -13.397 1.00 91.88 100 ALA A C 1
ATOM 822 O O . ALA A 1 100 ? 15.174 9.832 -14.455 1.00 91.88 100 ALA A O 1
ATOM 823 N N . SER A 1 101 ? 13.395 9.529 -13.128 1.00 92.19 101 SER A N 1
ATOM 824 C CA . SER A 1 101 ? 12.775 8.473 -13.940 1.00 92.19 101 SER A CA 1
ATOM 825 C C . SER A 1 101 ? 12.583 8.844 -15.414 1.00 92.19 101 SER A C 1
ATOM 827 O O . SER A 1 101 ? 12.972 8.042 -16.264 1.00 92.19 101 SER A O 1
ATOM 829 N N . PRO A 1 102 ? 12.026 10.024 -15.775 1.00 91.75 102 PRO A N 1
ATOM 830 C CA . PRO A 1 102 ? 11.902 10.408 -17.177 1.00 91.75 102 PRO A CA 1
ATOM 831 C C . PRO A 1 102 ? 13.247 10.444 -17.898 1.00 91.75 102 PRO A C 1
ATOM 833 O O . PRO A 1 102 ? 13.358 9.902 -18.994 1.00 91.75 102 PRO A O 1
ATOM 836 N N . TRP A 1 103 ? 14.272 11.016 -17.260 1.00 93.69 103 TRP A N 1
ATOM 837 C CA . TRP A 1 103 ? 15.607 11.120 -17.841 1.00 93.69 103 TRP A CA 1
ATOM 838 C C . TRP A 1 103 ? 16.234 9.740 -18.063 1.00 93.69 103 TRP A C 1
ATOM 840 O O . TRP A 1 103 ? 16.684 9.457 -19.171 1.00 93.69 103 TRP A O 1
ATOM 850 N N . LEU A 1 104 ? 16.188 8.855 -17.061 1.00 92.00 104 LEU A N 1
ATOM 851 C CA . LEU A 1 104 ? 16.744 7.499 -17.164 1.00 92.00 104 LEU A CA 1
ATOM 852 C C . LEU A 1 104 ? 16.092 6.693 -18.299 1.00 92.00 104 LEU A C 1
ATOM 854 O O . LEU A 1 104 ? 16.755 5.927 -18.996 1.00 92.00 104 LEU A O 1
ATOM 858 N N . ILE A 1 105 ? 14.784 6.875 -18.502 1.00 88.88 105 ILE A N 1
ATOM 859 C CA . ILE A 1 105 ? 14.023 6.153 -19.526 1.00 88.88 105 ILE A CA 1
ATOM 860 C C . ILE A 1 105 ? 14.284 6.710 -20.923 1.00 88.88 105 ILE A C 1
ATOM 862 O O . ILE A 1 105 ? 14.481 5.925 -21.847 1.00 88.88 105 ILE A O 1
ATOM 866 N N . VAL A 1 106 ? 14.265 8.035 -21.087 1.00 90.75 106 VAL A N 1
ATOM 867 C CA . VAL A 1 106 ? 14.472 8.687 -22.391 1.00 90.75 106 VAL A CA 1
ATOM 868 C C . VAL A 1 106 ? 15.897 8.465 -22.899 1.00 90.75 106 VAL A C 1
ATOM 870 O O . VAL A 1 106 ? 16.084 8.271 -24.093 1.00 90.75 106 VAL A O 1
ATOM 873 N N . ASN A 1 107 ? 16.886 8.429 -22.004 1.00 91.56 107 ASN A N 1
ATOM 874 C CA . ASN A 1 107 ? 18.285 8.187 -22.368 1.00 91.56 107 ASN A CA 1
ATOM 875 C C . ASN A 1 107 ? 18.652 6.699 -22.434 1.00 91.56 107 ASN A C 1
ATOM 877 O O . ASN A 1 107 ? 19.824 6.381 -22.592 1.00 91.56 107 ASN A O 1
ATOM 881 N N . HIS A 1 108 ? 17.674 5.792 -22.304 1.00 90.50 108 HIS A N 1
ATOM 882 C CA . HIS A 1 108 ? 17.895 4.347 -22.373 1.00 90.50 108 HIS A CA 1
ATOM 883 C C . HIS A 1 108 ? 19.046 3.873 -21.473 1.00 90.50 108 HIS A C 1
ATOM 885 O O . HIS A 1 108 ? 19.871 3.076 -21.895 1.00 90.50 108 HIS A O 1
ATOM 891 N N . VAL A 1 109 ? 19.113 4.370 -20.234 1.00 91.06 109 VAL A N 1
ATOM 892 C CA . VAL A 1 109 ? 20.194 4.001 -19.312 1.00 91.06 109 VAL A CA 1
ATOM 893 C C . VAL A 1 109 ? 20.105 2.507 -18.985 1.00 91.06 109 VAL A C 1
ATOM 895 O O . VAL A 1 109 ? 19.013 1.978 -18.734 1.00 91.06 109 VAL A O 1
ATOM 898 N N . TYR A 1 110 ? 21.250 1.835 -18.977 1.00 91.44 110 TYR A N 1
ATOM 899 C CA . TYR A 1 110 ? 21.390 0.441 -18.572 1.00 91.44 110 TYR A CA 1
ATOM 900 C C . TYR A 1 110 ? 22.140 0.371 -17.245 1.00 91.44 110 TYR A C 1
ATOM 902 O O . TYR A 1 110 ? 22.978 1.224 -16.966 1.00 91.44 110 TYR A O 1
ATOM 910 N N . PHE A 1 111 ? 21.808 -0.629 -16.436 1.00 90.50 111 PHE A N 1
ATOM 911 C CA . PHE A 1 111 ? 22.427 -0.861 -15.135 1.00 90.50 111 PHE A CA 1
ATOM 912 C C . PHE A 1 111 ? 23.126 -2.210 -15.131 1.00 90.50 111 PHE A C 1
ATOM 914 O O . PHE A 1 111 ? 22.499 -3.231 -15.430 1.00 90.50 111 PHE A O 1
ATOM 921 N N . CYS A 1 112 ? 24.402 -2.238 -14.775 1.00 90.00 112 CYS A N 1
ATOM 922 C CA . CYS A 1 112 ? 25.119 -3.493 -14.591 1.00 90.00 112 CYS A CA 1
ATOM 923 C C . CYS A 1 112 ? 24.729 -4.158 -13.251 1.00 90.00 112 CYS A C 1
ATOM 925 O O . CYS A 1 112 ? 23.938 -3.635 -12.455 1.00 90.00 112 CYS A O 1
ATOM 927 N N . ALA A 1 113 ? 25.310 -5.324 -12.962 1.00 89.69 113 ALA A N 1
ATOM 928 C CA . ALA A 1 113 ? 25.101 -6.003 -11.685 1.00 89.69 113 ALA A CA 1
ATOM 929 C C . ALA A 1 113 ? 25.601 -5.176 -10.482 1.00 89.69 113 ALA A C 1
ATOM 931 O O . ALA A 1 113 ? 24.947 -5.161 -9.434 1.00 89.69 113 ALA A O 1
ATOM 932 N N . ALA A 1 114 ? 26.718 -4.456 -10.634 1.00 91.38 114 ALA A N 1
ATOM 933 C CA . ALA A 1 114 ? 27.282 -3.605 -9.587 1.00 91.38 114 ALA A CA 1
ATOM 934 C C . ALA A 1 114 ? 26.384 -2.400 -9.269 1.00 91.38 114 ALA A C 1
ATOM 936 O O . ALA A 1 114 ? 26.157 -2.118 -8.092 1.00 91.38 114 ALA A O 1
ATOM 937 N N . ASP A 1 115 ? 25.790 -1.755 -10.278 1.00 92.38 115 ASP A N 1
ATOM 938 C CA . ASP A 1 115 ? 24.814 -0.674 -10.095 1.00 92.38 115 ASP A CA 1
ATOM 939 C C . ASP A 1 115 ? 23.603 -1.141 -9.283 1.00 92.38 115 ASP A C 1
ATOM 941 O O . ASP A 1 115 ? 23.190 -0.501 -8.312 1.00 92.38 115 ASP A O 1
ATOM 945 N N . ILE A 1 116 ? 23.041 -2.298 -9.643 1.00 91.81 116 ILE A N 1
ATOM 946 C CA . ILE A 1 116 ? 21.898 -2.882 -8.932 1.00 91.81 116 ILE A CA 1
ATOM 947 C C . ILE A 1 116 ? 22.301 -3.232 -7.500 1.00 91.81 116 ILE A C 1
ATOM 949 O O . ILE A 1 116 ? 21.569 -2.916 -6.556 1.00 91.81 116 ILE A O 1
ATOM 953 N N . GLY A 1 117 ? 23.484 -3.823 -7.319 1.00 93.88 117 GLY A N 1
ATOM 954 C CA . GLY A 1 117 ? 24.076 -4.065 -6.008 1.00 93.88 117 GLY A CA 1
ATOM 955 C C . GLY A 1 117 ? 24.161 -2.786 -5.175 1.00 93.88 117 GLY A C 1
ATOM 956 O O . GLY A 1 117 ? 23.740 -2.783 -4.016 1.00 93.88 117 GLY A O 1
ATOM 957 N N . ALA A 1 118 ? 24.627 -1.683 -5.765 1.00 94.31 118 ALA A N 1
ATOM 958 C CA . ALA A 1 118 ? 24.714 -0.384 -5.109 1.00 94.31 118 ALA A CA 1
ATOM 959 C C . ALA A 1 118 ? 23.333 0.144 -4.697 1.00 94.31 118 ALA A C 1
ATOM 961 O O . ALA A 1 118 ? 23.155 0.573 -3.554 1.00 94.31 118 ALA A O 1
ATOM 962 N N . MET A 1 119 ? 22.322 0.054 -5.567 1.00 93.12 119 MET A N 1
ATOM 963 C CA . MET A 1 119 ? 20.945 0.454 -5.240 1.00 93.12 119 MET A CA 1
ATOM 964 C C . MET A 1 119 ? 20.381 -0.344 -4.051 1.00 93.12 119 MET A C 1
ATOM 966 O O . MET A 1 119 ? 19.758 0.223 -3.141 1.00 93.12 119 MET A O 1
ATOM 970 N N . VAL A 1 120 ? 20.624 -1.659 -4.015 1.00 93.56 120 VAL A N 1
ATOM 971 C CA . VAL A 1 120 ? 20.218 -2.521 -2.893 1.00 93.56 120 VAL A CA 1
ATOM 972 C C . VAL A 1 120 ? 21.000 -2.156 -1.626 1.00 93.56 120 VAL A C 1
ATOM 974 O O . VAL A 1 120 ? 20.401 -2.012 -0.558 1.00 93.56 120 VAL A O 1
ATOM 977 N N . ALA A 1 121 ? 22.309 -1.917 -1.724 1.00 95.62 121 ALA A N 1
ATOM 978 C CA . ALA A 1 121 ? 23.146 -1.515 -0.596 1.00 95.62 121 ALA A CA 1
ATOM 979 C C . ALA A 1 121 ? 22.706 -0.170 0.010 1.00 95.62 121 ALA A C 1
ATOM 981 O O . ALA A 1 121 ? 22.559 -0.060 1.229 1.00 95.62 121 ALA A O 1
ATOM 982 N N . TYR A 1 122 ? 22.386 0.835 -0.808 1.00 95.50 122 TYR A N 1
ATOM 983 C CA . TYR A 1 122 ? 21.846 2.108 -0.316 1.00 95.50 122 TYR A CA 1
ATOM 984 C C . TYR A 1 122 ? 20.448 1.967 0.292 1.00 95.50 122 TYR A C 1
ATOM 986 O O . TYR A 1 122 ? 20.124 2.663 1.259 1.00 95.50 122 TYR A O 1
ATOM 994 N N . THR A 1 123 ? 19.642 1.012 -0.179 1.00 92.25 123 THR A N 1
ATOM 995 C CA . THR A 1 123 ? 18.389 0.648 0.499 1.00 92.25 123 THR A CA 1
ATOM 996 C C . THR A 1 123 ? 18.670 0.106 1.904 1.00 92.25 123 THR A C 1
ATOM 998 O O . THR A 1 123 ? 17.997 0.495 2.862 1.00 92.25 123 THR A O 1
ATOM 1001 N N . VAL A 1 124 ? 19.706 -0.723 2.075 1.00 94.94 124 VAL A N 1
ATOM 1002 C CA . VAL A 1 124 ? 20.151 -1.216 3.392 1.00 94.94 124 VAL A CA 1
ATOM 1003 C C . VAL A 1 124 ? 20.630 -0.068 4.291 1.00 94.94 124 VAL A C 1
ATOM 1005 O O . VAL A 1 124 ? 20.210 -0.008 5.451 1.00 94.94 124 VAL A O 1
ATOM 1008 N N . VAL A 1 125 ? 21.427 0.876 3.773 1.00 95.06 125 VAL A N 1
ATOM 1009 C CA . VAL A 1 125 ? 21.858 2.088 4.507 1.00 95.06 125 VAL A CA 1
ATOM 1010 C C . VAL A 1 125 ? 20.647 2.906 4.963 1.00 95.06 125 VAL A C 1
ATOM 1012 O O . VAL A 1 125 ? 20.525 3.256 6.138 1.00 95.06 125 VAL A O 1
ATOM 1015 N N . MET A 1 126 ? 19.693 3.162 4.069 1.00 93.31 126 MET A N 1
ATOM 1016 C CA . MET A 1 126 ? 18.472 3.901 4.392 1.00 93.31 126 MET A CA 1
ATOM 1017 C C . MET A 1 126 ? 17.647 3.195 5.477 1.00 93.31 126 MET A C 1
ATOM 1019 O O . MET A 1 126 ? 17.181 3.841 6.419 1.00 93.31 126 MET A O 1
ATOM 1023 N N . LEU A 1 127 ? 17.493 1.870 5.396 1.00 91.19 127 LEU A N 1
ATOM 1024 C CA . LEU A 1 127 ? 16.811 1.076 6.422 1.00 91.19 127 LEU A CA 1
ATOM 1025 C C . LEU A 1 127 ? 17.557 1.105 7.760 1.00 91.19 127 LEU A C 1
ATOM 1027 O O . LEU A 1 127 ? 16.911 1.123 8.810 1.00 91.19 127 LEU A O 1
ATOM 1031 N N . GLN A 1 128 ? 18.890 1.131 7.746 1.00 93.00 128 GLN A N 1
ATOM 1032 C CA . GLN A 1 128 ? 19.722 1.264 8.942 1.00 93.00 128 GLN A CA 1
ATOM 1033 C C . GLN A 1 128 ? 19.461 2.608 9.642 1.00 93.00 128 GLN A C 1
ATOM 1035 O O . GLN A 1 128 ? 19.192 2.621 10.846 1.00 93.00 128 GLN A O 1
ATOM 1040 N N . VAL A 1 129 ? 19.457 3.718 8.892 1.00 92.44 129 VAL A N 1
ATOM 1041 C CA . VAL A 1 129 ? 19.112 5.058 9.403 1.00 92.44 129 VAL A CA 1
ATOM 1042 C C . VAL A 1 129 ? 17.682 5.076 9.940 1.00 92.44 129 VAL A C 1
ATOM 1044 O O . VAL A 1 129 ? 17.449 5.428 11.097 1.00 92.44 129 VAL A O 1
ATOM 1047 N N . CYS A 1 130 ? 16.719 4.612 9.140 1.00 89.25 130 CYS A N 1
ATOM 1048 C CA . CYS A 1 130 ? 15.312 4.582 9.528 1.00 89.25 130 CYS A CA 1
ATOM 1049 C C . CYS A 1 130 ? 15.086 3.737 10.784 1.00 89.25 130 CYS A C 1
ATOM 1051 O O . CYS A 1 130 ? 14.286 4.114 11.631 1.00 89.25 130 CYS A O 1
ATOM 1053 N N . ARG A 1 131 ? 15.766 2.602 10.964 1.00 87.50 131 ARG A N 1
ATOM 1054 C CA . ARG A 1 131 ? 15.609 1.763 12.165 1.00 87.50 131 ARG A CA 1
ATOM 1055 C C . ARG A 1 131 ? 16.067 2.457 13.446 1.00 87.50 131 ARG A C 1
ATOM 1057 O O . ARG A 1 131 ? 15.463 2.213 14.486 1.00 87.50 131 ARG A O 1
ATOM 1064 N N . ARG A 1 132 ? 17.076 3.324 13.366 1.00 87.62 132 ARG A N 1
ATOM 1065 C CA . ARG A 1 132 ? 17.628 4.066 14.512 1.00 87.62 132 ARG A CA 1
ATOM 1066 C C . ARG A 1 132 ? 16.848 5.327 14.850 1.00 87.62 132 ARG A C 1
ATOM 1068 O O . ARG A 1 132 ? 16.959 5.825 15.966 1.00 87.62 132 ARG A O 1
ATOM 1075 N N . ASP A 1 133 ? 16.061 5.834 13.914 1.00 87.69 133 ASP A N 1
ATOM 1076 C CA . ASP A 1 133 ? 15.323 7.075 14.092 1.00 87.69 133 ASP A CA 1
ATOM 1077 C C . ASP A 1 133 ? 14.346 7.032 15.284 1.00 87.69 133 ASP A C 1
ATOM 1079 O O . ASP A 1 133 ? 13.556 6.092 15.434 1.00 87.69 133 ASP A O 1
ATOM 1083 N N . GLY A 1 134 ? 14.406 8.063 16.130 1.00 81.50 134 GLY A N 1
ATOM 1084 C CA . GLY A 1 134 ? 13.651 8.177 17.385 1.00 81.50 134 GLY A CA 1
ATOM 1085 C C . GLY A 1 134 ? 14.106 7.259 18.530 1.00 81.50 134 GLY A C 1
ATOM 1086 O O . GLY A 1 134 ? 13.401 7.153 19.529 1.00 81.50 134 GLY A O 1
ATOM 1087 N N . SER A 1 135 ? 15.245 6.572 18.405 1.00 83.44 135 SER A N 1
ATOM 1088 C CA . SER A 1 135 ? 15.863 5.842 19.524 1.00 83.44 135 SER A CA 1
ATOM 1089 C C . SER A 1 135 ? 16.842 6.727 20.304 1.00 83.44 135 SER A C 1
ATOM 1091 O O . SER A 1 135 ? 17.317 7.734 19.783 1.00 83.44 135 SER A O 1
ATOM 1093 N N . SER A 1 136 ? 17.211 6.328 21.527 1.00 82.19 136 SER A N 1
ATOM 1094 C CA . SER A 1 136 ? 18.247 7.015 22.323 1.00 82.19 136 SER A CA 1
ATOM 1095 C C . SER A 1 136 ? 19.624 7.042 21.648 1.00 82.19 136 SER A C 1
ATOM 1097 O O . SER A 1 136 ? 20.477 7.844 22.009 1.00 82.19 136 SER A O 1
ATOM 1099 N N . ILE A 1 137 ? 19.831 6.179 20.651 1.00 83.00 137 ILE A N 1
ATOM 1100 C CA . ILE A 1 137 ? 21.063 6.066 19.868 1.00 83.00 137 ILE A CA 1
ATOM 1101 C C . ILE A 1 137 ? 20.945 6.726 18.484 1.00 83.00 137 ILE A C 1
ATOM 1103 O O . ILE A 1 137 ? 21.807 6.519 17.631 1.00 83.00 137 ILE A O 1
ATOM 1107 N N . ALA A 1 138 ? 19.870 7.478 18.219 1.00 85.88 138 ALA A N 1
ATOM 1108 C CA . ALA A 1 138 ? 19.705 8.196 16.962 1.00 85.88 138 ALA A CA 1
ATOM 1109 C C . ALA A 1 138 ? 20.795 9.267 16.808 1.00 85.88 138 ALA A C 1
ATOM 1111 O O . ALA A 1 138 ? 21.038 10.068 17.713 1.00 85.88 138 ALA A O 1
ATOM 1112 N N . LEU A 1 139 ? 21.438 9.303 15.640 1.00 85.81 139 LEU A N 1
ATOM 1113 C CA . LEU A 1 139 ? 22.392 10.358 15.326 1.00 85.81 139 LEU A CA 1
ATOM 1114 C C . LEU A 1 139 ? 21.657 11.646 14.917 1.00 85.81 139 LEU A C 1
ATOM 1116 O O . LEU A 1 139 ? 20.584 11.575 14.310 1.00 85.81 139 LEU A O 1
ATOM 1120 N N . PRO A 1 140 ? 22.233 12.830 15.191 1.00 88.44 140 PRO A N 1
ATOM 1121 C CA . PRO A 1 140 ? 21.772 14.073 14.584 1.00 88.44 140 PRO A CA 1
ATOM 1122 C C . PRO A 1 140 ? 21.764 13.966 13.054 1.00 88.44 140 PRO A C 1
ATOM 1124 O O . PRO A 1 140 ? 22.652 13.345 12.469 1.00 88.44 140 PRO A O 1
ATOM 1127 N N . TRP A 1 141 ? 20.805 14.618 12.391 1.00 84.88 141 TRP A N 1
ATOM 1128 C CA . TRP A 1 141 ? 20.669 14.552 10.928 1.00 84.88 141 TRP A CA 1
ATOM 1129 C C . TRP A 1 141 ? 21.947 14.946 10.176 1.00 84.88 141 TRP A C 1
ATOM 1131 O O . TRP A 1 141 ? 22.298 14.313 9.185 1.00 84.88 141 TRP A O 1
ATOM 1141 N N . THR A 1 142 ? 22.693 15.925 10.690 1.00 87.19 142 THR A N 1
ATOM 1142 C CA . THR A 1 142 ? 23.984 16.351 10.129 1.00 87.19 142 THR A CA 1
ATOM 1143 C C . THR A 1 142 ? 25.005 15.214 10.063 1.00 87.19 142 THR A C 1
ATOM 1145 O O . THR A 1 142 ? 25.743 15.111 9.090 1.00 87.19 142 THR A O 1
ATOM 1148 N N . ARG A 1 143 ? 25.019 14.306 11.047 1.00 90.44 143 ARG A N 1
ATOM 1149 C CA . ARG A 1 143 ? 25.911 13.136 11.056 1.00 90.44 143 ARG A CA 1
ATOM 1150 C C . ARG A 1 143 ? 25.499 12.106 10.009 1.00 90.44 143 ARG A C 1
ATOM 1152 O O . ARG A 1 143 ? 26.374 11.567 9.343 1.00 90.44 143 ARG A O 1
ATOM 1159 N N . TYR A 1 144 ? 24.198 11.870 9.817 1.00 89.38 144 TYR A N 1
ATOM 1160 C CA . TYR A 1 144 ? 23.725 11.015 8.720 1.00 89.38 144 TYR A CA 1
ATOM 1161 C C . TYR A 1 144 ? 24.058 11.618 7.355 1.00 89.38 144 TYR A C 1
ATOM 1163 O O . TYR A 1 144 ? 24.563 10.910 6.488 1.00 89.38 144 TYR A O 1
ATOM 1171 N N . ALA A 1 145 ? 23.832 12.924 7.184 1.00 88.00 145 ALA A N 1
ATOM 1172 C CA . ALA A 1 145 ? 24.156 13.634 5.953 1.00 88.00 145 ALA A CA 1
ATOM 1173 C C . ALA A 1 145 ? 25.652 13.545 5.623 1.00 88.00 145 ALA A C 1
ATOM 1175 O O . ALA A 1 145 ? 25.993 13.275 4.480 1.00 88.00 145 ALA A O 1
ATOM 1176 N N . LEU A 1 146 ? 26.541 13.682 6.612 1.00 89.88 146 LEU A N 1
ATOM 1177 C CA . LEU A 1 146 ? 27.983 13.510 6.413 1.00 89.88 146 LEU A CA 1
ATOM 1178 C C . LEU A 1 146 ? 28.364 12.053 6.121 1.00 89.88 146 LEU A C 1
ATOM 1180 O O . LEU A 1 146 ? 29.087 11.792 5.165 1.00 89.88 146 LEU A O 1
ATOM 1184 N N . ALA A 1 147 ? 27.856 11.097 6.906 1.00 90.75 147 ALA A N 1
ATOM 1185 C CA . ALA A 1 147 ? 28.187 9.680 6.753 1.00 90.75 147 ALA A CA 1
ATOM 1186 C C . ALA A 1 147 ? 27.723 9.095 5.409 1.00 90.75 147 ALA A C 1
ATOM 1188 O O . ALA A 1 147 ? 28.331 8.153 4.909 1.00 90.75 147 ALA A O 1
ATOM 1189 N N . ILE A 1 148 ? 26.652 9.635 4.826 1.00 90.38 148 ILE A N 1
ATOM 1190 C CA . ILE A 1 148 ? 26.141 9.223 3.512 1.00 90.38 148 ILE A CA 1
ATOM 1191 C C . ILE A 1 148 ? 26.736 10.089 2.401 1.00 90.38 148 ILE A C 1
ATOM 1193 O O . ILE A 1 148 ? 27.216 9.567 1.398 1.00 90.38 148 ILE A O 1
ATOM 1197 N N . GLY A 1 149 ? 26.718 11.407 2.586 1.00 88.81 149 GLY A N 1
ATOM 1198 C CA . GLY A 1 149 ? 27.094 12.384 1.573 1.00 88.81 149 GLY A CA 1
ATOM 1199 C C . GLY A 1 149 ? 28.577 12.367 1.231 1.00 88.81 149 GLY A C 1
ATOM 1200 O O . GLY A 1 149 ? 28.902 12.451 0.055 1.00 88.81 149 GLY A O 1
ATOM 1201 N N . VAL A 1 150 ? 29.475 12.204 2.212 1.00 91.62 150 VAL A N 1
ATOM 1202 C CA . VAL A 1 150 ? 30.923 12.185 1.938 1.00 91.62 150 VAL A CA 1
ATOM 1203 C C . VAL A 1 150 ? 31.317 10.963 1.098 1.00 91.62 150 VAL A C 1
ATOM 1205 O O . VAL A 1 150 ? 31.899 11.171 0.035 1.00 91.62 150 VAL A O 1
ATOM 1208 N N . PRO A 1 151 ? 30.966 9.710 1.465 1.00 91.75 151 PRO A N 1
ATOM 1209 C CA . PRO A 1 151 ? 31.274 8.561 0.611 1.00 91.75 151 PRO A CA 1
ATOM 1210 C C . PRO A 1 151 ? 30.620 8.644 -0.773 1.00 91.75 151 PRO A C 1
ATOM 1212 O O . PRO A 1 151 ? 31.265 8.324 -1.765 1.00 91.75 151 PRO A O 1
ATOM 1215 N N . ALA A 1 152 ? 29.370 9.117 -0.856 1.00 89.25 152 ALA A N 1
ATOM 1216 C CA . ALA A 1 152 ? 28.676 9.316 -2.129 1.00 89.25 152 ALA A CA 1
ATOM 1217 C C . ALA A 1 152 ? 29.372 10.359 -3.024 1.00 89.25 152 ALA A C 1
ATOM 1219 O O . ALA A 1 152 ? 29.516 10.144 -4.224 1.00 89.25 152 ALA A O 1
ATOM 1220 N N . ALA A 1 153 ? 29.835 11.473 -2.448 1.00 90.88 153 ALA A N 1
ATOM 1221 C CA . ALA A 1 153 ? 30.578 12.497 -3.176 1.00 90.88 153 ALA A CA 1
ATOM 1222 C C . ALA A 1 153 ? 31.925 11.962 -3.676 1.00 90.88 153 ALA A C 1
ATOM 1224 O O . ALA A 1 153 ? 32.277 12.195 -4.828 1.00 90.88 153 ALA A O 1
ATOM 1225 N N . VAL A 1 154 ? 32.646 11.196 -2.849 1.00 90.38 154 VAL A N 1
ATOM 1226 C CA . VAL A 1 154 ? 33.896 10.537 -3.257 1.00 90.38 154 VAL A CA 1
ATOM 1227 C C . VAL A 1 154 ? 33.648 9.561 -4.408 1.00 90.38 154 VAL A C 1
ATOM 1229 O O . VAL A 1 154 ? 34.374 9.617 -5.393 1.00 90.38 154 VAL A O 1
ATOM 1232 N N . ALA A 1 155 ? 32.601 8.730 -4.343 1.00 89.12 155 ALA A N 1
ATOM 1233 C CA . ALA A 1 155 ? 32.236 7.839 -5.448 1.00 89.12 155 ALA A CA 1
ATOM 1234 C C . ALA A 1 155 ? 31.903 8.614 -6.735 1.00 89.12 155 ALA A C 1
ATOM 1236 O O . ALA A 1 155 ? 32.377 8.258 -7.811 1.00 89.12 155 ALA A O 1
ATOM 1237 N N . GLY A 1 156 ? 31.150 9.713 -6.623 1.00 87.44 156 GLY A N 1
ATOM 1238 C CA . GLY A 1 156 ? 30.826 10.579 -7.758 1.00 87.44 156 GLY A CA 1
ATOM 1239 C C . GLY A 1 156 ? 32.048 11.268 -8.378 1.00 87.44 156 GLY A C 1
ATOM 1240 O O . GLY A 1 156 ? 32.104 11.417 -9.594 1.00 87.44 156 GLY A O 1
ATOM 1241 N N . LEU A 1 157 ? 33.038 11.656 -7.568 1.00 88.19 157 LEU A N 1
ATOM 1242 C CA . LEU A 1 157 ? 34.293 12.259 -8.036 1.00 88.19 157 LEU A CA 1
ATOM 1243 C C . LEU A 1 157 ? 35.292 11.226 -8.576 1.00 88.19 157 LEU A C 1
ATOM 1245 O O . LEU A 1 157 ? 36.095 11.562 -9.440 1.00 88.19 157 LEU A O 1
ATOM 1249 N N . ALA A 1 158 ? 35.242 9.985 -8.089 1.00 84.38 158 ALA A N 1
ATOM 1250 C CA . ALA A 1 158 ? 36.061 8.879 -8.584 1.00 84.38 158 ALA A CA 1
ATOM 1251 C C . ALA A 1 158 ? 35.544 8.315 -9.920 1.00 84.38 158 ALA A C 1
ATOM 1253 O O . ALA A 1 158 ? 36.308 7.732 -10.685 1.00 84.38 158 ALA A O 1
ATOM 1254 N N . TRP A 1 159 ? 34.259 8.515 -10.234 1.00 81.62 159 TRP A N 1
ATOM 1255 C CA . TRP A 1 159 ? 33.642 8.019 -11.467 1.00 81.62 159 TRP A CA 1
ATOM 1256 C C . TRP A 1 159 ? 34.364 8.492 -12.748 1.00 81.62 159 TRP A C 1
ATOM 1258 O O . TRP A 1 159 ? 34.683 7.653 -13.590 1.00 81.62 159 TRP A O 1
ATOM 1268 N N . PRO A 1 160 ? 34.667 9.793 -12.950 1.00 76.56 160 PRO A N 1
ATOM 1269 C CA . PRO A 1 160 ? 35.330 10.249 -14.172 1.00 76.56 160 PRO A CA 1
ATOM 1270 C C . PRO A 1 160 ? 36.797 9.818 -14.265 1.00 76.56 160 PRO A C 1
ATOM 1272 O O . PRO A 1 160 ? 37.278 9.576 -15.369 1.00 76.56 160 PRO A O 1
ATOM 1275 N N . SER A 1 161 ? 37.505 9.716 -13.134 1.00 71.94 161 SER A N 1
ATOM 1276 C CA . SER A 1 161 ? 38.914 9.299 -13.093 1.00 71.94 161 SER A CA 1
ATOM 1277 C C . SER A 1 161 ? 39.093 7.791 -13.272 1.00 71.94 161 SER A C 1
ATOM 1279 O O . SER A 1 161 ? 40.144 7.353 -13.730 1.00 71.94 161 SER A O 1
ATOM 1281 N N . ALA A 1 162 ? 38.051 7.000 -13.006 1.00 63.53 162 ALA A N 1
ATOM 1282 C CA . ALA A 1 162 ? 38.026 5.567 -13.276 1.00 63.53 162 ALA A CA 1
ATOM 1283 C C . ALA A 1 162 ? 37.885 5.216 -14.768 1.00 63.53 162 ALA A C 1
ATOM 1285 O O . ALA A 1 162 ? 37.983 4.049 -15.109 1.00 63.53 162 ALA A O 1
ATOM 1286 N N . ARG A 1 163 ? 37.728 6.187 -15.683 1.00 65.25 163 ARG A N 1
ATOM 1287 C CA . ARG A 1 163 ? 37.624 5.919 -17.134 1.00 65.25 163 ARG A CA 1
ATOM 1288 C C . ARG A 1 163 ? 38.853 5.230 -17.753 1.00 65.25 163 ARG A C 1
ATOM 1290 O O . ARG A 1 163 ? 38.764 4.796 -18.894 1.00 65.25 163 ARG A O 1
ATOM 1297 N N . GLY A 1 164 ? 39.976 5.153 -17.034 1.00 70.94 164 GLY A N 1
ATOM 1298 C CA . GLY A 1 164 ? 41.176 4.404 -17.436 1.00 70.94 164 GLY A CA 1
ATOM 1299 C C . GLY A 1 164 ? 41.347 3.043 -16.750 1.00 70.94 164 GLY A C 1
ATOM 1300 O O . GLY A 1 164 ? 42.360 2.388 -16.967 1.00 70.94 164 GLY A O 1
ATOM 1301 N N . VAL A 1 165 ? 40.405 2.633 -15.899 1.00 72.25 165 VAL A N 1
ATOM 1302 C CA . VAL A 1 165 ? 40.399 1.338 -15.210 1.00 72.25 165 VAL A CA 1
ATOM 1303 C C . VAL A 1 165 ? 39.125 0.614 -15.640 1.00 72.25 165 VAL A C 1
ATOM 1305 O O . VAL A 1 165 ? 38.056 1.214 -15.575 1.00 72.25 165 VAL A O 1
ATOM 1308 N N . ASP A 1 166 ? 39.207 -0.655 -16.051 1.00 77.44 166 ASP A N 1
ATOM 1309 C CA . ASP A 1 166 ? 38.049 -1.496 -16.428 1.00 77.44 166 ASP A CA 1
ATOM 1310 C C . ASP A 1 166 ? 37.184 -1.880 -15.206 1.00 77.44 166 ASP A C 1
ATOM 1312 O O . ASP A 1 166 ? 36.878 -3.042 -14.942 1.00 77.44 166 ASP A O 1
ATOM 1316 N N . LEU A 1 167 ? 36.833 -0.894 -14.387 1.00 80.31 167 LEU A N 1
ATOM 1317 C CA . LEU A 1 167 ? 36.145 -1.036 -13.117 1.00 80.31 167 LEU A CA 1
ATOM 1318 C C . LEU A 1 167 ? 34.798 -0.336 -13.260 1.00 80.31 167 LEU A C 1
ATOM 1320 O O . LEU A 1 167 ? 34.716 0.894 -13.291 1.00 80.31 167 LEU A O 1
ATOM 1324 N N . ASP A 1 168 ? 33.741 -1.142 -13.359 1.00 85.00 168 ASP A N 1
ATOM 1325 C CA . ASP A 1 168 ? 32.381 -0.633 -13.476 1.00 85.00 168 ASP A CA 1
ATOM 1326 C C . ASP A 1 168 ? 32.069 0.289 -12.294 1.00 85.00 168 ASP A C 1
ATOM 1328 O O . ASP A 1 168 ? 32.286 -0.092 -11.133 1.00 85.00 168 ASP A O 1
ATOM 1332 N N . PRO A 1 169 ? 31.565 1.507 -12.518 1.00 86.94 169 PRO A N 1
ATOM 1333 C CA . PRO A 1 169 ? 31.641 2.467 -11.451 1.00 86.94 169 PRO A CA 1
ATOM 1334 C C . PRO A 1 169 ? 30.466 2.355 -10.461 1.00 86.94 169 PRO A C 1
ATOM 1336 O O . PRO A 1 169 ? 30.474 3.018 -9.419 1.00 86.94 169 PRO A O 1
ATOM 1339 N N . GLY A 1 170 ? 29.561 1.383 -10.653 1.00 89.50 170 GLY A N 1
ATOM 1340 C CA . GLY A 1 170 ? 28.704 0.828 -9.603 1.00 89.50 170 GLY A CA 1
ATOM 1341 C C . GLY A 1 170 ? 29.488 0.267 -8.404 1.00 89.50 170 GLY A C 1
ATOM 1342 O O . GLY A 1 170 ? 29.018 0.350 -7.264 1.00 89.50 170 GLY A O 1
ATOM 1343 N N . TRP A 1 171 ? 30.726 -0.208 -8.597 1.00 92.25 171 TRP A N 1
ATOM 1344 C CA . TRP A 1 171 ? 31.600 -0.653 -7.499 1.00 92.25 171 TRP A CA 1
ATOM 1345 C C . TRP A 1 171 ? 31.998 0.480 -6.550 1.00 92.25 171 TRP A C 1
ATOM 1347 O O . TRP A 1 171 ? 32.047 0.273 -5.334 1.00 92.25 171 TRP A O 1
ATOM 1357 N N . TRP A 1 172 ? 32.214 1.694 -7.069 1.00 92.88 172 TRP A N 1
ATOM 1358 C CA . TRP A 1 172 ? 32.478 2.868 -6.231 1.00 92.88 172 TRP A CA 1
ATOM 1359 C C . TRP A 1 172 ? 31.273 3.202 -5.354 1.00 92.88 172 TRP A C 1
ATOM 1361 O O . TRP A 1 172 ? 31.428 3.506 -4.170 1.00 92.88 172 TRP A O 1
ATOM 1371 N N . TRP A 1 173 ? 30.061 3.074 -5.898 1.00 94.50 173 TRP A N 1
ATOM 1372 C CA . TRP A 1 173 ? 28.825 3.276 -5.145 1.00 94.50 173 TRP A CA 1
ATOM 1373 C C . TRP A 1 173 ? 28.582 2.182 -4.095 1.00 94.50 173 TRP A C 1
ATOM 1375 O O . TRP A 1 173 ? 28.130 2.488 -2.990 1.00 94.50 173 TRP A O 1
ATOM 1385 N N . LEU A 1 174 ? 28.931 0.925 -4.379 1.00 93.94 174 LEU A N 1
ATOM 1386 C CA . LEU A 1 174 ? 28.913 -0.165 -3.393 1.00 93.94 174 LEU A CA 1
ATOM 1387 C C . LEU A 1 174 ? 29.885 0.094 -2.235 1.00 93.94 174 LEU A C 1
ATOM 1389 O O . LEU A 1 174 ? 29.501 -0.005 -1.065 1.00 93.94 174 LEU A O 1
ATOM 1393 N N . ALA A 1 175 ? 31.124 0.477 -2.551 1.00 93.94 175 ALA A N 1
ATOM 1394 C CA . ALA A 1 175 ? 32.124 0.839 -1.554 1.00 93.94 175 ALA A CA 1
ATOM 1395 C C . ALA A 1 175 ? 31.660 2.039 -0.712 1.00 93.94 175 ALA A C 1
ATOM 1397 O O . ALA A 1 175 ? 31.762 2.017 0.517 1.00 93.94 175 ALA A O 1
ATOM 1398 N N . ALA A 1 176 ? 31.064 3.053 -1.344 1.00 95.94 176 ALA A N 1
ATOM 1399 C CA . ALA A 1 176 ? 30.491 4.193 -0.642 1.00 95.94 176 ALA A CA 1
ATOM 1400 C C . ALA A 1 176 ? 29.365 3.780 0.316 1.00 95.94 176 ALA A C 1
ATOM 1402 O O . ALA A 1 176 ? 29.378 4.193 1.476 1.00 95.94 176 ALA A O 1
ATOM 1403 N N . ALA A 1 177 ? 28.441 2.913 -0.111 1.00 96.00 177 ALA A N 1
ATOM 1404 C CA . ALA A 1 177 ? 27.380 2.392 0.749 1.00 96.00 177 ALA A CA 1
ATOM 1405 C C . ALA A 1 177 ? 27.937 1.610 1.955 1.00 96.00 177 ALA A C 1
ATOM 1407 O O . ALA A 1 177 ? 27.456 1.784 3.081 1.00 96.00 177 ALA A O 1
ATOM 1408 N N . MET A 1 178 ? 28.978 0.795 1.749 1.00 96.50 178 MET A N 1
ATOM 1409 C CA . MET A 1 178 ? 29.688 0.084 2.818 1.00 96.50 178 MET A CA 1
ATOM 1410 C C . MET A 1 178 ? 30.317 1.053 3.827 1.00 96.50 178 MET A C 1
ATOM 1412 O O . MET A 1 178 ? 30.125 0.908 5.042 1.00 96.50 178 MET A O 1
ATOM 1416 N N . CYS A 1 179 ? 31.035 2.065 3.334 1.00 95.94 179 CYS A N 1
ATOM 1417 C CA . CYS A 1 179 ? 31.643 3.113 4.149 1.00 95.94 179 CYS A CA 1
ATOM 1418 C C . CYS A 1 179 ? 30.585 3.869 4.955 1.00 95.94 179 CYS A C 1
ATOM 1420 O O . CYS A 1 179 ? 30.748 4.046 6.162 1.00 95.94 179 CYS A O 1
ATOM 1422 N N . SER A 1 180 ? 29.462 4.235 4.332 1.00 96.00 180 SER A N 1
ATOM 1423 C CA . SER A 1 180 ? 28.337 4.873 5.015 1.00 96.00 180 SER A CA 1
ATOM 1424 C C . SER A 1 180 ? 27.771 3.994 6.125 1.00 96.00 180 SER A C 1
ATOM 1426 O O . SER A 1 180 ? 27.664 4.440 7.268 1.00 96.00 180 SER A O 1
ATOM 1428 N N . ALA A 1 181 ? 27.452 2.729 5.836 1.00 95.75 181 ALA A N 1
ATOM 1429 C CA . ALA A 1 181 ? 26.885 1.823 6.832 1.00 95.75 181 ALA A CA 1
ATOM 1430 C C . ALA A 1 181 ? 27.822 1.606 8.031 1.00 95.75 181 ALA A C 1
ATOM 1432 O O . ALA A 1 181 ? 27.361 1.523 9.179 1.00 95.75 181 ALA A O 1
ATOM 1433 N N . SER A 1 182 ? 29.127 1.534 7.761 1.00 95.19 182 SER A N 1
ATOM 1434 C CA . SER A 1 182 ? 30.183 1.355 8.758 1.00 95.19 182 SER A CA 1
ATOM 1435 C C . SER A 1 182 ? 30.392 2.613 9.596 1.00 95.19 182 SER A C 1
ATOM 1437 O O . SER A 1 182 ? 30.430 2.527 10.822 1.00 95.19 182 SER A O 1
ATOM 1439 N N . ALA A 1 183 ? 30.436 3.792 8.971 1.00 94.69 183 ALA A N 1
ATOM 1440 C CA . ALA A 1 183 ? 30.562 5.071 9.665 1.00 94.69 183 ALA A CA 1
ATOM 1441 C C . ALA A 1 183 ? 29.398 5.303 10.640 1.00 94.69 183 ALA A C 1
ATOM 1443 O O . ALA A 1 183 ? 29.617 5.678 11.793 1.00 94.69 183 ALA A O 1
ATOM 1444 N N . ILE A 1 184 ? 28.162 5.008 10.217 1.00 93.62 184 ILE A N 1
ATOM 1445 C CA . ILE A 1 184 ? 26.984 5.138 11.084 1.00 93.62 184 ILE A CA 1
ATOM 1446 C C . ILE A 1 184 ? 27.071 4.146 12.258 1.00 93.62 184 ILE A C 1
ATOM 1448 O O . ILE A 1 184 ? 26.757 4.505 13.393 1.00 93.62 184 ILE A O 1
ATOM 1452 N N . GLU A 1 185 ? 27.490 2.899 12.018 1.00 92.81 185 GLU A N 1
ATOM 1453 C CA . GLU A 1 185 ? 27.673 1.894 13.077 1.00 92.81 185 GLU A CA 1
ATOM 1454 C C . GLU A 1 185 ? 28.738 2.322 14.100 1.00 92.81 185 GLU A C 1
ATOM 1456 O O . GLU A 1 185 ? 28.501 2.225 15.305 1.00 92.81 185 GLU A O 1
ATOM 1461 N N . LEU A 1 186 ? 29.880 2.833 13.638 1.00 91.62 186 LEU A N 1
ATOM 1462 C CA . LEU A 1 186 ? 30.970 3.300 14.495 1.00 91.62 186 LEU A CA 1
ATOM 1463 C C . LEU A 1 186 ? 30.561 4.512 15.342 1.00 91.62 186 LEU A C 1
ATOM 1465 O O . LEU A 1 186 ? 30.816 4.518 16.546 1.00 91.62 186 LEU A O 1
ATOM 1469 N N . ASP A 1 187 ? 29.884 5.506 14.761 1.00 90.19 187 ASP A N 1
ATOM 1470 C CA . ASP A 1 187 ? 29.420 6.682 15.515 1.00 90.19 187 ASP A CA 1
ATOM 1471 C C . ASP A 1 187 ? 28.367 6.296 16.562 1.00 90.19 187 ASP A C 1
ATOM 1473 O O . ASP A 1 187 ? 28.397 6.758 17.704 1.00 90.19 187 ASP A O 1
ATOM 1477 N N . THR A 1 188 ? 27.483 5.356 16.211 1.00 88.75 188 THR A N 1
ATOM 1478 C CA . THR A 1 188 ? 26.496 4.802 17.149 1.00 88.75 188 THR A CA 1
ATOM 1479 C C . THR A 1 188 ? 27.184 4.152 18.352 1.00 88.75 188 THR A C 1
ATOM 1481 O O . THR A 1 188 ? 26.739 4.330 19.484 1.00 88.75 188 THR A O 1
ATOM 1484 N N . ARG A 1 189 ? 28.286 3.424 18.136 1.00 86.56 189 ARG A N 1
ATOM 1485 C CA . ARG A 1 189 ? 29.047 2.773 19.217 1.00 86.56 189 ARG A CA 1
ATOM 1486 C C . ARG A 1 189 ? 29.717 3.760 20.143 1.00 86.56 189 ARG A C 1
ATOM 1488 O O . ARG A 1 189 ? 29.624 3.588 21.349 1.00 86.56 189 ARG A O 1
ATOM 1495 N N . ARG A 1 190 ? 30.345 4.798 19.589 1.00 88.94 190 ARG A N 1
ATOM 1496 C CA . ARG A 1 190 ? 31.005 5.843 20.386 1.00 88.94 190 ARG A CA 1
ATOM 1497 C C . ARG A 1 190 ? 30.043 6.520 21.366 1.00 88.94 190 ARG A C 1
ATOM 1499 O O . ARG A 1 190 ? 30.477 7.006 22.399 1.00 88.94 190 ARG A O 1
ATOM 1506 N N . ARG A 1 191 ? 28.743 6.535 21.053 1.00 85.31 191 ARG A N 1
ATOM 1507 C CA . ARG A 1 191 ? 27.686 7.117 21.896 1.00 85.31 191 ARG A CA 1
ATOM 1508 C C . ARG A 1 191 ? 27.018 6.129 22.851 1.00 85.31 191 ARG A C 1
ATOM 1510 O O . ARG A 1 191 ? 26.299 6.561 23.748 1.00 85.31 191 ARG A O 1
ATOM 1517 N N . GLN A 1 192 ? 27.192 4.822 22.662 1.00 84.94 192 GLN A N 1
ATOM 1518 C CA . GLN A 1 192 ? 26.619 3.831 23.569 1.00 84.94 192 GLN A CA 1
ATOM 1519 C C . GLN A 1 192 ? 27.455 3.770 24.847 1.00 84.94 192 GLN A C 1
ATOM 1521 O O . GLN A 1 192 ? 28.531 3.189 24.867 1.00 84.94 192 GLN A O 1
ATOM 1526 N N . THR A 1 193 ? 26.935 4.361 25.922 1.00 77.50 193 THR A N 1
ATOM 1527 C CA . THR A 1 193 ? 27.562 4.358 27.253 1.00 77.50 193 THR A CA 1
ATOM 1528 C C . THR A 1 193 ? 27.332 3.056 28.025 1.00 77.50 193 THR A C 1
ATOM 1530 O O . THR A 1 193 ? 28.048 2.777 28.980 1.00 77.50 193 THR A O 1
ATOM 1533 N N . SER A 1 194 ? 26.348 2.239 27.626 1.00 76.19 194 SER A N 1
ATOM 1534 C CA . SER A 1 194 ? 26.056 0.970 28.298 1.00 76.19 194 SER A CA 1
ATOM 1535 C C . SER A 1 194 ? 26.876 -0.183 27.700 1.00 76.19 194 SER A C 1
ATOM 1537 O O . SER A 1 194 ? 26.825 -0.394 26.485 1.00 76.19 194 SER A O 1
ATOM 1539 N N . PRO A 1 195 ? 27.556 -0.996 28.530 1.00 68.50 195 PRO A N 1
ATOM 1540 C CA . PRO A 1 195 ? 28.360 -2.133 28.079 1.00 68.50 195 PRO A CA 1
ATOM 1541 C C . PRO A 1 195 ? 27.532 -3.318 27.559 1.00 68.50 195 PRO A C 1
ATOM 1543 O O . PRO A 1 195 ? 28.102 -4.315 27.119 1.00 68.50 195 PRO A O 1
ATOM 1546 N N . THR A 1 196 ? 26.196 -3.245 27.571 1.00 69.38 196 THR A N 1
ATOM 1547 C CA . THR A 1 196 ? 25.356 -4.378 27.169 1.00 69.38 196 THR A CA 1
ATOM 1548 C C . THR A 1 196 ? 25.575 -4.761 25.694 1.00 69.38 196 THR A C 1
ATOM 1550 O O . THR A 1 196 ? 25.360 -3.950 24.781 1.00 69.38 196 THR A O 1
ATOM 1553 N N . PRO A 1 197 ? 26.008 -6.007 25.409 1.00 58.34 197 PRO A N 1
ATOM 1554 C CA . PRO A 1 197 ? 26.222 -6.470 24.052 1.00 58.34 197 PRO A CA 1
ATOM 1555 C C . PRO A 1 197 ? 24.902 -6.623 23.295 1.00 58.34 197 PRO A C 1
ATOM 1557 O O . PRO A 1 197 ? 24.221 -7.641 23.367 1.00 58.34 197 PRO A O 1
ATOM 1560 N N . SER A 1 198 ? 24.536 -5.599 22.522 1.00 64.06 198 SER A N 1
ATOM 1561 C CA . SER A 1 198 ? 23.488 -5.715 21.506 1.00 64.06 198 SER A CA 1
ATOM 1562 C C . SER A 1 198 ? 23.868 -6.811 20.499 1.00 64.06 198 SER A C 1
ATOM 1564 O O . SER A 1 198 ? 24.821 -6.660 19.737 1.00 64.06 198 SER A O 1
ATOM 1566 N N . LYS A 1 199 ? 23.108 -7.914 20.462 1.00 59.75 199 LYS A N 1
ATOM 1567 C CA . LYS A 1 199 ? 23.329 -9.081 19.578 1.00 59.75 199 LYS A CA 1
ATOM 1568 C C . LYS A 1 199 ? 23.204 -8.792 18.065 1.00 59.75 199 LYS A C 1
ATOM 1570 O O . LYS A 1 199 ? 23.349 -9.706 17.267 1.00 59.75 199 LYS A O 1
ATOM 1575 N N . ARG A 1 200 ? 22.916 -7.554 17.635 1.00 64.94 200 ARG A N 1
ATOM 1576 C CA . ARG A 1 200 ? 22.741 -7.173 16.211 1.00 64.94 200 ARG A CA 1
ATOM 1577 C C . ARG A 1 200 ? 23.748 -6.120 15.738 1.00 64.94 200 ARG A C 1
ATOM 1579 O O . ARG A 1 200 ? 23.406 -5.209 14.986 1.00 64.94 200 ARG A O 1
ATOM 1586 N N . ARG A 1 201 ? 24.982 -6.221 16.223 1.00 70.38 201 ARG A N 1
ATOM 1587 C CA . ARG A 1 201 ? 26.112 -5.360 15.849 1.00 70.38 201 ARG A CA 1
ATOM 1588 C C . ARG A 1 201 ? 26.588 -5.712 14.431 1.00 70.38 201 ARG A C 1
ATOM 1590 O O . ARG A 1 201 ? 26.630 -6.885 14.090 1.00 70.38 201 ARG A O 1
ATOM 1597 N N . TRP A 1 202 ? 26.906 -4.711 13.605 1.00 83.81 202 TRP A N 1
ATOM 1598 C CA . TRP A 1 202 ? 27.400 -4.876 12.217 1.00 83.81 202 TRP A CA 1
ATOM 1599 C C . TRP A 1 202 ? 26.458 -5.515 11.175 1.00 83.81 202 TRP A C 1
ATOM 1601 O O . TRP A 1 202 ? 26.900 -5.803 10.067 1.00 83.81 202 TRP A O 1
ATOM 1611 N N . PHE A 1 203 ? 25.157 -5.677 11.449 1.00 88.44 203 PHE A N 1
ATOM 1612 C CA . PHE A 1 203 ? 24.246 -6.315 10.481 1.00 88.44 203 PHE A CA 1
ATOM 1613 C C . PHE A 1 203 ? 24.211 -5.612 9.112 1.00 88.44 203 PHE A C 1
ATOM 1615 O O . PHE A 1 203 ? 24.237 -6.280 8.087 1.00 88.44 203 PHE A O 1
ATOM 1622 N N . ALA A 1 204 ? 24.146 -4.274 9.082 1.00 91.00 204 ALA A N 1
ATOM 1623 C CA . ALA A 1 204 ? 24.023 -3.548 7.815 1.00 91.00 204 ALA A CA 1
ATOM 1624 C C . ALA A 1 204 ? 25.315 -3.610 6.973 1.00 91.00 204 ALA A C 1
ATOM 1626 O O . ALA A 1 204 ? 25.210 -4.009 5.816 1.00 91.00 204 ALA A O 1
ATOM 1627 N N . PRO A 1 205 ? 26.519 -3.333 7.523 1.00 93.12 205 PRO A N 1
ATOM 1628 C CA . PRO A 1 205 ? 27.768 -3.560 6.791 1.00 93.12 205 PRO A CA 1
ATOM 1629 C C . PRO A 1 205 ? 27.952 -5.020 6.366 1.00 93.12 205 PRO A C 1
ATOM 1631 O O . PRO A 1 205 ? 28.263 -5.275 5.212 1.00 93.12 205 PRO A O 1
ATOM 1634 N N . GLY A 1 206 ? 27.666 -5.990 7.243 1.00 92.06 206 GLY A N 1
ATOM 1635 C CA . GLY A 1 206 ? 27.750 -7.412 6.893 1.00 92.06 206 GLY A CA 1
ATOM 1636 C C . GLY A 1 206 ? 26.818 -7.806 5.740 1.00 92.06 206 GLY A C 1
ATOM 1637 O O . GLY A 1 206 ? 27.222 -8.545 4.849 1.00 92.06 206 GLY A O 1
ATOM 1638 N N . LEU A 1 207 ? 25.595 -7.265 5.704 1.00 93.25 207 LEU A N 1
ATOM 1639 C CA . LEU A 1 207 ? 24.661 -7.490 4.598 1.00 93.25 207 L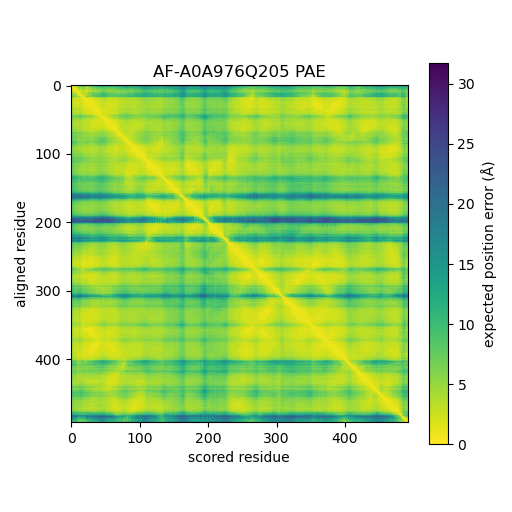EU A CA 1
ATOM 1640 C C . LEU A 1 207 ? 25.131 -6.824 3.297 1.00 93.25 207 LEU A C 1
ATOM 1642 O O . LEU A 1 207 ? 24.988 -7.420 2.237 1.00 93.25 207 LEU A O 1
ATOM 1646 N N . ILE A 1 208 ? 25.706 -5.619 3.361 1.00 93.56 208 ILE A N 1
ATOM 1647 C CA . ILE A 1 208 ? 26.283 -4.958 2.179 1.00 93.56 208 ILE A CA 1
ATOM 1648 C C . ILE A 1 208 ? 27.486 -5.748 1.658 1.00 93.56 208 ILE A C 1
ATOM 1650 O O . ILE A 1 208 ? 27.609 -5.912 0.451 1.00 93.56 208 ILE A O 1
ATOM 1654 N N . LEU A 1 209 ? 28.316 -6.316 2.538 1.00 94.00 209 LEU A N 1
ATOM 1655 C CA . LEU A 1 209 ? 29.428 -7.180 2.134 1.00 94.00 209 LEU A CA 1
ATOM 1656 C C . LEU A 1 209 ? 28.902 -8.425 1.420 1.00 94.00 209 LEU A C 1
ATOM 1658 O O . LEU A 1 209 ? 29.398 -8.774 0.357 1.00 94.00 209 LEU A O 1
ATOM 1662 N N . ALA A 1 210 ? 27.854 -9.051 1.960 1.00 93.75 210 ALA A N 1
ATOM 1663 C CA . ALA A 1 210 ? 27.201 -10.185 1.316 1.00 93.75 210 ALA A CA 1
ATOM 1664 C C . ALA A 1 210 ? 26.615 -9.816 -0.058 1.00 93.75 210 ALA A C 1
ATOM 1666 O O . ALA A 1 210 ? 26.715 -10.615 -0.984 1.00 93.75 210 ALA A O 1
ATOM 1667 N N . ILE A 1 211 ? 26.056 -8.609 -0.217 1.00 93.19 211 ILE A N 1
ATOM 1668 C CA . ILE A 1 211 ? 25.612 -8.093 -1.522 1.00 93.19 211 ILE A CA 1
ATOM 1669 C C . ILE A 1 211 ? 26.807 -7.958 -2.469 1.00 93.19 211 ILE A C 1
ATOM 1671 O O . ILE A 1 211 ? 26.737 -8.464 -3.581 1.00 93.19 211 ILE A O 1
ATOM 1675 N N . MET A 1 212 ? 27.910 -7.342 -2.032 1.00 93.00 212 MET A N 1
ATOM 1676 C CA . MET A 1 212 ? 29.126 -7.201 -2.843 1.00 93.00 212 MET A CA 1
ATOM 1677 C C . MET A 1 212 ? 29.676 -8.563 -3.284 1.00 93.00 212 MET A C 1
ATOM 1679 O O . MET A 1 212 ? 29.926 -8.759 -4.468 1.00 93.00 212 MET A O 1
ATOM 1683 N N . CYS A 1 213 ? 29.798 -9.525 -2.365 1.00 92.69 213 CYS A N 1
ATOM 1684 C CA . CYS A 1 213 ? 30.210 -10.892 -2.687 1.00 92.69 213 CYS A CA 1
ATOM 1685 C C . CYS A 1 213 ? 29.223 -11.573 -3.641 1.00 92.69 213 CYS A C 1
ATOM 1687 O O . CYS A 1 213 ? 29.645 -12.246 -4.571 1.00 92.69 213 CYS A O 1
ATOM 1689 N N . GLY A 1 214 ? 27.917 -11.379 -3.441 1.00 90.62 214 GLY A N 1
ATOM 1690 C CA . GLY A 1 214 ? 26.883 -11.899 -4.330 1.00 90.62 214 GLY A CA 1
ATOM 1691 C C . GLY A 1 214 ? 27.002 -11.346 -5.749 1.00 90.62 214 GLY A C 1
ATOM 1692 O O . GLY A 1 214 ? 26.904 -12.119 -6.693 1.00 90.62 214 GLY A O 1
ATOM 1693 N N . VAL A 1 215 ? 27.279 -10.045 -5.904 1.00 90.00 215 VAL A N 1
ATOM 1694 C CA . VAL A 1 215 ? 27.562 -9.439 -7.213 1.00 90.00 215 VAL A CA 1
ATOM 1695 C C . VAL A 1 215 ? 28.831 -10.041 -7.817 1.00 90.00 215 VAL A C 1
ATOM 1697 O O . VAL A 1 215 ? 28.774 -10.489 -8.953 1.00 90.00 215 VAL A O 1
ATOM 1700 N N . LEU A 1 216 ? 29.938 -10.135 -7.066 1.00 89.00 216 LEU A N 1
ATOM 1701 C CA . LEU A 1 216 ? 31.192 -10.734 -7.557 1.00 89.00 216 LEU A CA 1
ATOM 1702 C C . LEU A 1 216 ? 31.013 -12.186 -8.020 1.00 89.00 216 LEU A C 1
ATOM 1704 O O . LEU A 1 216 ? 31.599 -12.590 -9.017 1.00 89.00 216 LEU A O 1
ATOM 1708 N N . ILE A 1 217 ? 30.222 -12.974 -7.287 1.00 88.56 217 ILE A N 1
ATOM 1709 C CA . ILE A 1 217 ? 29.972 -14.382 -7.606 1.00 88.56 217 ILE A CA 1
ATOM 1710 C C . ILE A 1 217 ? 29.012 -14.509 -8.784 1.00 88.56 217 ILE A C 1
ATOM 1712 O O . ILE A 1 217 ? 29.210 -15.388 -9.611 1.00 88.56 217 ILE A O 1
ATOM 1716 N N . ALA A 1 218 ? 27.970 -13.677 -8.858 1.00 84.81 218 ALA A N 1
ATOM 1717 C CA . ALA A 1 218 ? 26.956 -13.760 -9.905 1.00 84.81 218 ALA A CA 1
ATOM 1718 C C . ALA A 1 218 ? 27.437 -13.186 -11.241 1.00 84.81 218 ALA A C 1
ATOM 1720 O O . ALA A 1 218 ? 27.023 -13.691 -12.281 1.00 84.81 218 ALA A O 1
ATOM 1721 N N . ASP A 1 219 ? 28.301 -12.168 -11.224 1.00 82.69 219 ASP A N 1
ATOM 1722 C CA . ASP A 1 219 ? 28.748 -11.461 -12.426 1.00 82.69 219 ASP A CA 1
ATOM 1723 C C . ASP A 1 219 ? 29.303 -12.408 -13.509 1.00 82.69 219 ASP A C 1
ATOM 1725 O O . ASP A 1 219 ? 28.805 -12.338 -14.634 1.00 82.69 219 ASP A O 1
ATOM 1729 N N . PRO A 1 220 ? 30.173 -13.397 -13.195 1.00 83.19 220 PRO A N 1
ATOM 1730 C CA . PRO A 1 220 ? 30.625 -14.413 -14.148 1.00 83.19 220 PRO A CA 1
ATOM 1731 C C . PRO A 1 220 ? 29.520 -15.258 -14.800 1.00 83.19 220 PRO A C 1
ATOM 1733 O O . PRO A 1 220 ? 29.720 -15.722 -15.922 1.00 83.19 220 PRO A O 1
ATOM 1736 N N . TYR A 1 221 ? 28.381 -15.456 -14.130 1.00 79.44 221 TYR A N 1
ATOM 1737 C CA . TYR A 1 221 ? 27.256 -16.270 -14.616 1.00 79.44 221 TYR A CA 1
ATOM 1738 C C . TYR A 1 221 ? 26.174 -15.449 -15.315 1.00 79.44 221 TYR A C 1
ATOM 1740 O O . TYR A 1 221 ? 25.268 -16.018 -15.925 1.00 79.44 221 TYR A O 1
ATOM 1748 N N . ILE A 1 222 ? 26.246 -14.119 -15.236 1.00 78.19 222 ILE A N 1
ATOM 1749 C CA . ILE A 1 222 ? 25.419 -13.254 -16.067 1.00 78.19 222 ILE A CA 1
ATOM 1750 C C . ILE A 1 222 ? 25.955 -13.384 -17.488 1.00 78.19 222 ILE A C 1
ATOM 1752 O O . ILE A 1 222 ? 27.136 -13.109 -17.738 1.00 78.19 222 ILE A O 1
ATOM 1756 N N . ASP A 1 223 ? 25.073 -13.843 -18.379 1.00 72.81 223 ASP A N 1
ATOM 1757 C CA . ASP A 1 223 ? 25.322 -14.019 -19.807 1.00 72.81 223 ASP A CA 1
ATOM 1758 C C . ASP A 1 223 ? 26.132 -12.841 -20.355 1.00 72.81 223 ASP A C 1
ATOM 1760 O O . ASP A 1 223 ? 25.827 -11.682 -20.058 1.00 72.81 223 ASP A O 1
ATOM 1764 N N . SER A 1 224 ? 27.177 -13.129 -21.130 1.00 70.31 224 SER A N 1
ATOM 1765 C CA . SER A 1 224 ? 28.118 -12.120 -21.618 1.00 70.31 224 SER A CA 1
ATOM 1766 C C . SER A 1 224 ? 27.391 -11.013 -22.383 1.00 70.31 224 SER A C 1
ATOM 1768 O O . SER A 1 224 ? 27.718 -9.839 -22.198 1.00 70.31 224 SER A O 1
ATOM 1770 N N . ALA A 1 225 ? 26.331 -11.353 -23.126 1.00 61.94 225 ALA A N 1
ATOM 1771 C CA . ALA A 1 225 ? 25.467 -10.384 -23.794 1.00 61.94 225 ALA A CA 1
ATOM 1772 C C . ALA A 1 225 ? 24.759 -9.442 -22.801 1.00 61.94 225 ALA A C 1
ATOM 1774 O O . ALA A 1 225 ? 24.724 -8.231 -23.008 1.00 61.94 225 ALA A O 1
ATOM 1775 N N . THR A 1 226 ? 24.256 -9.969 -21.682 1.00 68.00 226 THR A N 1
ATOM 1776 C CA . THR A 1 226 ? 23.616 -9.172 -20.619 1.00 68.00 226 THR A CA 1
ATOM 1777 C C . THR A 1 226 ? 24.638 -8.379 -19.802 1.00 68.00 226 THR A C 1
ATOM 1779 O O . THR A 1 226 ? 24.335 -7.279 -19.348 1.00 68.00 226 THR A O 1
ATOM 1782 N N . ARG A 1 227 ? 25.863 -8.891 -19.643 1.00 65.12 227 ARG A N 1
ATOM 1783 C CA . ARG A 1 227 ? 26.948 -8.199 -18.938 1.00 65.12 227 ARG A CA 1
ATOM 1784 C C . ARG A 1 227 ? 27.390 -6.933 -19.671 1.00 65.12 227 ARG A C 1
ATOM 1786 O O . ARG A 1 227 ? 27.625 -5.919 -19.029 1.00 65.12 227 ARG A O 1
ATOM 1793 N N . HIS A 1 228 ? 27.442 -6.980 -21.003 1.00 66.12 228 HIS A N 1
ATOM 1794 C CA . HIS A 1 228 ? 27.846 -5.836 -21.829 1.00 66.12 228 HIS A CA 1
ATOM 1795 C C . HIS A 1 228 ? 26.677 -4.887 -22.115 1.00 66.12 228 HIS A C 1
ATOM 1797 O O . HIS A 1 228 ? 26.870 -3.676 -22.178 1.00 66.12 228 HIS A O 1
ATOM 1803 N N . ALA A 1 229 ? 25.460 -5.420 -22.273 1.00 75.44 229 ALA A N 1
ATOM 1804 C CA . ALA A 1 229 ? 24.277 -4.601 -22.525 1.00 75.44 229 ALA A CA 1
ATOM 1805 C C . ALA A 1 229 ? 23.700 -3.966 -21.248 1.00 75.44 229 ALA A C 1
ATOM 1807 O O . ALA A 1 229 ? 23.086 -2.910 -21.328 1.00 75.44 229 ALA A O 1
ATOM 1808 N N . GLY A 1 230 ? 23.880 -4.588 -20.079 1.00 83.94 230 GLY A N 1
ATOM 1809 C CA . GLY A 1 230 ? 23.251 -4.191 -18.821 1.00 83.94 230 GLY A CA 1
ATOM 1810 C C . GLY A 1 230 ? 21.734 -4.429 -18.789 1.00 83.94 230 GLY A C 1
ATOM 1811 O O . GLY A 1 230 ? 21.096 -4.820 -19.768 1.00 83.94 230 GLY A O 1
ATOM 1812 N N . ILE A 1 231 ? 21.116 -4.192 -17.631 1.00 85.94 231 ILE A N 1
ATOM 1813 C CA . ILE A 1 231 ? 19.665 -4.282 -17.453 1.00 85.94 231 ILE A CA 1
ATOM 1814 C C . ILE A 1 231 ? 19.030 -2.948 -17.857 1.00 85.94 231 ILE A C 1
ATOM 1816 O O . ILE A 1 231 ? 19.327 -1.924 -17.237 1.00 85.94 231 ILE A O 1
ATOM 1820 N N . PRO A 1 232 ? 18.101 -2.927 -18.832 1.00 89.38 232 PRO A N 1
ATOM 1821 C CA . PRO A 1 232 ? 17.432 -1.696 -19.219 1.00 89.38 232 PRO A CA 1
ATOM 1822 C C . PRO A 1 232 ? 16.686 -1.085 -18.033 1.00 89.38 232 PRO A C 1
ATOM 1824 O O . PRO A 1 232 ? 15.913 -1.767 -17.351 1.00 89.38 232 PRO A O 1
ATOM 1827 N N . THR A 1 233 ? 16.799 0.231 -17.863 1.00 87.75 233 THR A N 1
ATOM 1828 C CA . THR A 1 233 ? 16.034 1.012 -16.876 1.00 87.75 233 THR A CA 1
ATOM 1829 C C . THR A 1 233 ? 14.546 0.637 -16.857 1.00 87.75 233 THR A C 1
ATOM 1831 O O . THR A 1 233 ? 13.926 0.489 -15.803 1.00 87.75 233 THR A O 1
ATOM 1834 N N . ARG A 1 234 ? 13.945 0.434 -18.036 1.00 86.06 234 ARG A N 1
ATOM 1835 C CA . ARG A 1 234 ? 12.530 0.062 -18.172 1.00 86.06 234 ARG A CA 1
ATOM 1836 C C . ARG A 1 234 ? 12.196 -1.273 -17.496 1.00 86.06 234 ARG A C 1
ATOM 1838 O O . ARG A 1 234 ? 11.106 -1.404 -16.940 1.00 86.06 234 ARG A O 1
ATOM 1845 N N . THR A 1 235 ? 13.105 -2.243 -17.538 1.00 85.62 235 THR A N 1
ATOM 1846 C CA . THR A 1 235 ? 12.944 -3.539 -16.868 1.00 85.62 235 THR A CA 1
ATOM 1847 C C . THR A 1 235 ? 12.933 -3.347 -15.358 1.00 85.62 235 THR A C 1
ATOM 1849 O O . THR A 1 235 ? 12.008 -3.822 -14.703 1.00 85.62 235 THR A O 1
ATOM 1852 N N . LEU A 1 236 ? 13.857 -2.545 -14.817 1.00 86.25 236 LEU A N 1
ATOM 1853 C CA . LEU A 1 236 ? 13.877 -2.202 -13.393 1.00 86.25 236 LEU A CA 1
ATOM 1854 C C . LEU A 1 236 ? 12.561 -1.543 -12.949 1.00 86.25 236 LEU A C 1
ATOM 1856 O O . LEU A 1 236 ? 11.959 -1.964 -11.962 1.00 86.25 236 LEU A O 1
ATOM 1860 N N . PHE A 1 237 ? 12.059 -0.568 -13.712 1.00 86.75 237 PHE A N 1
ATOM 1861 C CA . PHE A 1 237 ? 10.766 0.066 -13.436 1.00 86.75 237 PHE A CA 1
ATOM 1862 C C . PHE A 1 237 ? 9.596 -0.910 -13.457 1.00 86.75 237 PHE A C 1
ATOM 1864 O O . PHE A 1 237 ? 8.717 -0.823 -12.600 1.00 86.75 237 PHE A O 1
ATOM 1871 N N . ASN A 1 238 ? 9.563 -1.831 -14.420 1.00 84.25 238 ASN A N 1
ATOM 1872 C CA . ASN A 1 238 ? 8.523 -2.852 -14.477 1.00 84.25 238 ASN A CA 1
ATOM 1873 C C . ASN A 1 238 ? 8.590 -3.767 -13.247 1.00 84.25 238 ASN A C 1
ATOM 1875 O O . ASN A 1 238 ? 7.552 -4.040 -12.651 1.00 84.25 238 ASN A O 1
ATOM 1879 N N . THR A 1 239 ? 9.787 -4.173 -12.819 1.00 84.62 239 THR A N 1
ATOM 1880 C CA . THR A 1 239 ? 9.983 -4.969 -11.598 1.00 84.62 239 THR A CA 1
ATOM 1881 C C . THR A 1 239 ? 9.497 -4.221 -10.358 1.00 84.62 239 THR A C 1
ATOM 1883 O O . THR A 1 239 ? 8.738 -4.775 -9.563 1.00 84.62 239 THR A O 1
ATOM 1886 N N . VAL A 1 240 ? 9.846 -2.936 -10.219 1.00 86.69 240 VAL A N 1
ATOM 1887 C CA . VAL A 1 240 ? 9.348 -2.084 -9.126 1.00 86.69 240 VAL A CA 1
ATOM 1888 C C . VAL A 1 240 ? 7.829 -1.935 -9.196 1.00 86.69 240 VAL A C 1
ATOM 1890 O O . VAL A 1 240 ? 7.170 -1.993 -8.164 1.00 86.69 240 VAL A O 1
ATOM 1893 N N . ALA A 1 241 ? 7.246 -1.788 -10.387 1.00 85.12 241 ALA A N 1
ATOM 1894 C CA . ALA A 1 241 ? 5.800 -1.692 -10.566 1.00 85.12 241 ALA A CA 1
ATOM 1895 C C . ALA A 1 241 ? 5.075 -2.993 -10.182 1.00 85.12 241 ALA A C 1
ATOM 1897 O O . ALA A 1 241 ? 4.023 -2.933 -9.547 1.00 85.12 241 ALA A O 1
ATOM 1898 N N . ILE A 1 242 ? 5.639 -4.159 -10.518 1.00 84.88 242 ILE A N 1
ATOM 1899 C CA . ILE A 1 242 ? 5.115 -5.470 -10.103 1.00 84.88 242 ILE A CA 1
ATOM 1900 C C . ILE A 1 242 ? 5.176 -5.585 -8.583 1.00 84.88 242 ILE A C 1
ATOM 1902 O O . ILE A 1 242 ? 4.164 -5.882 -7.952 1.00 84.88 242 ILE A O 1
ATOM 1906 N N . PHE A 1 243 ? 6.328 -5.278 -7.980 1.00 86.25 243 PHE A N 1
ATOM 1907 C CA . PHE A 1 243 ? 6.472 -5.272 -6.527 1.00 86.25 243 PHE A CA 1
ATOM 1908 C C . PHE A 1 243 ? 5.477 -4.309 -5.869 1.00 86.25 243 PHE A C 1
ATOM 1910 O O . PHE A 1 243 ? 4.810 -4.679 -4.907 1.00 86.25 243 PHE A O 1
ATOM 1917 N N . ALA A 1 244 ? 5.315 -3.104 -6.418 1.00 86.56 244 ALA A N 1
ATOM 1918 C CA . ALA A 1 244 ? 4.366 -2.109 -5.941 1.00 86.56 244 ALA A CA 1
ATOM 1919 C C . ALA A 1 244 ? 2.916 -2.596 -6.027 1.00 86.56 244 ALA A C 1
ATOM 1921 O O . ALA A 1 244 ? 2.152 -2.382 -5.089 1.00 86.56 244 ALA A O 1
ATOM 1922 N N . GLY A 1 245 ? 2.543 -3.269 -7.118 1.00 85.94 245 GLY A N 1
ATOM 1923 C CA . GLY A 1 245 ? 1.229 -3.882 -7.294 1.00 85.94 245 GLY A CA 1
ATOM 1924 C C . GLY A 1 245 ? 0.971 -5.003 -6.286 1.00 85.94 245 GLY A C 1
ATOM 1925 O O . GLY A 1 245 ? -0.048 -4.988 -5.599 1.00 85.94 245 GLY A O 1
ATOM 1926 N N . SER A 1 246 ? 1.920 -5.926 -6.123 1.00 86.50 246 SER A N 1
ATOM 1927 C CA . SER A 1 246 ? 1.837 -7.008 -5.131 1.00 86.50 246 SER A CA 1
ATOM 1928 C C . SER A 1 246 ? 1.776 -6.467 -3.703 1.00 86.50 246 SER A C 1
ATOM 1930 O O . SER A 1 246 ? 0.974 -6.922 -2.885 1.00 86.50 246 SER A O 1
ATOM 1932 N N . TRP A 1 247 ? 2.580 -5.447 -3.402 1.00 89.88 247 TRP A N 1
ATOM 1933 C CA . TRP A 1 247 ? 2.556 -4.775 -2.112 1.00 89.88 247 TRP A CA 1
ATOM 1934 C C . TRP A 1 247 ? 1.242 -4.031 -1.884 1.00 89.88 247 TRP A C 1
ATOM 1936 O O . TRP A 1 247 ? 0.737 -4.039 -0.767 1.00 89.88 247 TRP A O 1
ATOM 1946 N N . ASN A 1 248 ? 0.657 -3.428 -2.922 1.00 89.81 248 ASN A N 1
ATOM 1947 C CA . ASN A 1 248 ? -0.661 -2.805 -2.844 1.00 89.81 248 ASN A CA 1
ATOM 1948 C C . ASN A 1 248 ? -1.724 -3.834 -2.441 1.00 89.81 248 ASN A C 1
ATOM 1950 O O . ASN A 1 248 ? -2.492 -3.570 -1.525 1.00 89.81 248 ASN A O 1
ATOM 1954 N N . ILE A 1 249 ? -1.724 -5.031 -3.043 1.00 90.06 249 ILE A N 1
ATOM 1955 C CA . ILE A 1 249 ? -2.619 -6.123 -2.625 1.00 90.06 249 ILE A CA 1
ATOM 1956 C C . ILE A 1 249 ? -2.382 -6.437 -1.145 1.00 90.06 249 ILE A C 1
ATOM 1958 O O . ILE A 1 249 ? -3.298 -6.308 -0.340 1.00 90.06 249 ILE A O 1
ATOM 1962 N N . TRP A 1 250 ? -1.148 -6.755 -0.749 1.00 92.12 250 TRP A N 1
ATOM 1963 C CA . TRP A 1 250 ? -0.816 -7.028 0.654 1.00 92.12 250 TRP A CA 1
ATOM 1964 C C . TRP A 1 250 ? -1.276 -5.913 1.608 1.00 92.12 250 TRP A C 1
ATOM 1966 O O . TRP A 1 250 ? -1.846 -6.190 2.663 1.00 92.12 250 TRP A O 1
ATOM 1976 N N . HIS A 1 251 ? -1.059 -4.654 1.235 1.00 92.25 251 HIS A N 1
ATOM 1977 C CA . HIS A 1 251 ? -1.422 -3.477 2.013 1.00 92.25 251 HIS A CA 1
ATOM 1978 C C . HIS A 1 251 ? -2.930 -3.411 2.279 1.00 92.25 251 HIS A C 1
ATOM 1980 O O . HIS A 1 251 ? -3.326 -3.227 3.432 1.00 92.25 251 HIS A O 1
ATOM 1986 N N . ILE A 1 252 ? -3.767 -3.654 1.267 1.00 92.00 252 ILE A N 1
ATOM 1987 C CA . ILE A 1 252 ? -5.227 -3.622 1.427 1.00 92.00 252 ILE A CA 1
ATOM 1988 C C . ILE A 1 252 ? -5.699 -4.731 2.379 1.00 92.00 252 ILE A C 1
ATOM 1990 O O . ILE A 1 252 ? -6.492 -4.484 3.292 1.00 92.00 252 ILE A O 1
ATOM 1994 N N . TYR A 1 253 ? -5.162 -5.946 2.241 1.00 94.31 253 TYR A N 1
ATOM 1995 C CA . TYR A 1 253 ? -5.464 -7.058 3.154 1.00 94.31 253 TYR A CA 1
ATOM 1996 C C . TYR A 1 253 ? -5.018 -6.731 4.586 1.00 94.31 253 TYR A C 1
ATOM 1998 O O . TYR A 1 253 ? -5.748 -6.957 5.555 1.00 94.31 253 TYR A O 1
ATOM 2006 N N . MET A 1 254 ? -3.842 -6.123 4.735 1.00 93.75 254 MET A N 1
ATOM 2007 C CA . MET A 1 254 ? -3.329 -5.706 6.035 1.00 93.75 254 MET A CA 1
ATOM 2008 C C . MET A 1 254 ? -4.132 -4.568 6.673 1.00 93.75 254 MET A C 1
ATOM 2010 O O . MET A 1 254 ? -4.203 -4.520 7.904 1.00 93.75 254 MET A O 1
ATOM 2014 N N . GLN A 1 255 ? -4.769 -3.697 5.886 1.00 93.75 255 GLN A N 1
ATOM 2015 C CA . GLN A 1 255 ? -5.703 -2.688 6.392 1.00 93.75 255 GLN A CA 1
ATOM 2016 C C . GLN A 1 255 ? -6.937 -3.347 7.018 1.00 93.75 255 GLN A C 1
ATOM 2018 O O . GLN A 1 255 ? -7.269 -3.056 8.168 1.00 93.75 255 GLN A O 1
ATOM 2023 N N . LYS A 1 256 ? -7.561 -4.306 6.326 1.00 95.81 256 LYS A N 1
ATOM 2024 C CA . LYS A 1 256 ? -8.719 -5.049 6.857 1.00 95.81 256 LYS A CA 1
ATOM 2025 C C . LYS A 1 256 ? -8.370 -5.852 8.099 1.00 95.81 256 LYS A C 1
ATOM 2027 O O . LYS A 1 256 ? -9.094 -5.812 9.092 1.00 95.81 256 LYS A O 1
ATOM 2032 N N . TYR A 1 257 ? -7.211 -6.507 8.080 1.00 95.69 257 TYR A N 1
ATOM 2033 C CA . TYR A 1 257 ? -6.633 -7.122 9.270 1.00 95.69 257 TYR A CA 1
ATOM 2034 C C . TYR A 1 257 ? -6.499 -6.104 10.416 1.00 95.69 257 TYR A C 1
ATOM 2036 O O . TYR A 1 257 ? -6.909 -6.386 11.540 1.00 95.69 257 TYR A O 1
ATOM 2044 N N . GLY A 1 258 ? -5.972 -4.905 10.145 1.00 93.44 258 GLY A N 1
ATOM 2045 C CA . GLY A 1 258 ? -5.847 -3.822 11.122 1.00 93.44 258 GLY A CA 1
ATOM 2046 C C . GLY A 1 258 ? -7.187 -3.415 11.742 1.00 93.44 258 GLY A C 1
ATOM 2047 O O . GLY A 1 258 ? -7.285 -3.319 12.966 1.00 93.44 258 GLY A O 1
ATOM 2048 N N . ILE A 1 259 ? -8.231 -3.267 10.923 1.00 95.12 259 ILE A N 1
ATOM 2049 C CA . ILE A 1 259 ? -9.594 -2.942 11.370 1.00 95.12 259 ILE A CA 1
ATOM 2050 C C . ILE A 1 259 ? -10.161 -4.067 12.255 1.00 95.12 259 ILE A C 1
ATOM 2052 O O . ILE A 1 259 ? -10.662 -3.807 13.351 1.00 95.12 259 ILE A O 1
ATOM 2056 N N . LEU A 1 260 ? -10.001 -5.336 11.861 1.00 96.19 260 LEU A N 1
ATOM 2057 C CA . LEU A 1 260 ? -10.401 -6.487 12.685 1.00 96.19 260 LEU A CA 1
ATOM 2058 C C . LEU A 1 260 ? -9.675 -6.514 14.039 1.00 96.19 260 LEU A C 1
ATOM 2060 O O . LEU A 1 260 ? -10.291 -6.816 15.069 1.00 96.19 260 LEU A O 1
ATOM 2064 N N . ARG A 1 261 ? -8.375 -6.179 14.065 1.00 94.50 261 ARG A N 1
ATOM 2065 C CA . ARG A 1 261 ? -7.587 -6.069 15.306 1.00 94.50 261 ARG A CA 1
ATOM 2066 C C . ARG A 1 261 ? -8.038 -4.911 16.180 1.00 94.50 261 ARG A C 1
ATOM 2068 O O . ARG A 1 261 ? -8.074 -5.073 17.399 1.00 94.50 261 ARG A O 1
ATOM 2075 N N . MET A 1 262 ? -8.403 -3.781 15.585 1.00 93.19 262 MET A N 1
ATOM 2076 C CA . MET A 1 262 ? -8.970 -2.642 16.303 1.00 93.19 262 MET A CA 1
ATOM 2077 C C . MET A 1 262 ? -10.277 -3.037 17.005 1.00 93.19 262 MET A C 1
ATOM 2079 O O . MET A 1 262 ? -10.422 -2.777 18.200 1.00 93.19 262 MET A O 1
ATOM 2083 N N . TYR A 1 263 ? -11.190 -3.745 16.331 1.00 95.06 263 TYR A N 1
ATOM 2084 C CA . TYR A 1 263 ? -12.422 -4.233 16.966 1.00 95.06 263 TYR A CA 1
ATOM 2085 C C . TYR A 1 263 ? -12.177 -5.307 18.030 1.00 95.06 263 TYR A C 1
ATOM 2087 O O . TYR A 1 263 ? -12.871 -5.343 19.047 1.00 95.06 263 TYR A O 1
ATOM 2095 N N . ALA A 1 264 ? -11.163 -6.160 17.863 1.00 94.00 264 ALA A N 1
ATOM 2096 C CA . ALA A 1 264 ? -10.744 -7.065 18.933 1.00 94.00 264 ALA A CA 1
ATOM 2097 C C . ALA A 1 264 ? -10.218 -6.296 20.155 1.00 94.00 264 ALA A C 1
ATOM 2099 O O . ALA A 1 264 ? -10.602 -6.614 21.280 1.00 94.00 264 ALA A O 1
ATOM 2100 N N . ALA A 1 265 ? -9.398 -5.261 19.957 1.00 91.44 265 ALA A N 1
ATOM 2101 C CA . ALA A 1 265 ? -8.896 -4.416 21.041 1.00 91.44 265 ALA A CA 1
ATOM 2102 C C . ALA A 1 265 ? -10.039 -3.711 21.786 1.00 91.44 265 ALA A C 1
ATOM 2104 O O . ALA A 1 265 ? -10.117 -3.785 23.010 1.00 91.44 265 ALA A O 1
ATOM 2105 N N . LYS A 1 266 ? -10.993 -3.128 21.052 1.00 90.50 266 LYS A N 1
ATOM 2106 C CA . LYS A 1 266 ? -12.174 -2.453 21.616 1.00 90.50 266 LYS A CA 1
ATOM 2107 C C . LYS A 1 266 ? -13.180 -3.388 22.293 1.00 90.50 266 LYS A C 1
ATOM 2109 O O . LYS A 1 266 ? -14.064 -2.920 23.007 1.00 90.50 266 LYS A O 1
ATOM 2114 N N . SER A 1 267 ? -13.070 -4.699 22.095 1.00 91.19 267 SER A N 1
ATOM 2115 C CA . SER A 1 267 ? -13.865 -5.681 22.846 1.00 91.19 267 SER A CA 1
ATOM 2116 C C . SER A 1 267 ? -13.320 -5.960 24.251 1.00 91.19 267 SER A C 1
ATOM 2118 O O . SER A 1 267 ? -13.989 -6.624 25.037 1.00 91.19 267 SER A O 1
ATOM 2120 N N . GLY A 1 268 ? -12.091 -5.521 24.555 1.00 88.81 268 GLY A N 1
ATOM 2121 C CA . GLY A 1 268 ? -11.388 -5.871 25.793 1.00 88.81 268 GLY A CA 1
ATOM 2122 C C . GLY A 1 268 ? -10.933 -7.335 25.865 1.00 88.81 268 GLY A C 1
ATOM 2123 O O . GLY A 1 268 ? -10.385 -7.753 26.876 1.00 88.81 268 GLY A O 1
ATOM 2124 N N . ARG A 1 269 ? -11.133 -8.136 24.806 1.00 87.38 269 ARG A N 1
ATOM 2125 C CA . ARG A 1 269 ? -10.800 -9.576 24.763 1.00 87.38 269 ARG A CA 1
ATOM 2126 C C . ARG A 1 269 ? -9.697 -9.914 23.759 1.00 87.38 269 ARG A C 1
ATOM 2128 O O . ARG A 1 269 ? -9.644 -11.027 23.241 1.00 87.38 269 ARG A O 1
ATOM 2135 N N . VAL A 1 270 ? -8.808 -8.961 23.475 1.00 86.94 270 VAL A N 1
ATOM 2136 C CA . VAL A 1 270 ? -7.768 -9.080 22.436 1.00 86.94 270 VAL A CA 1
ATOM 2137 C C . VAL A 1 270 ? -6.835 -10.280 22.634 1.00 86.94 270 VAL A C 1
ATOM 2139 O O . VAL A 1 270 ? -6.422 -10.893 21.654 1.00 86.94 270 VAL A O 1
ATOM 2142 N N . GLU A 1 271 ? -6.550 -10.650 23.883 1.00 88.25 271 GLU A N 1
ATOM 2143 C CA . GLU A 1 271 ? -5.706 -11.798 24.245 1.00 88.25 271 GLU A CA 1
ATOM 2144 C C . GLU A 1 271 ? -6.369 -13.133 23.895 1.00 88.25 271 GLU A C 1
ATOM 2146 O O . GLU A 1 271 ? -5.710 -14.082 23.475 1.00 88.25 271 GLU A O 1
ATOM 2151 N N . LYS A 1 272 ? -7.704 -13.186 23.980 1.00 90.25 272 LYS A N 1
ATOM 2152 C CA . LYS A 1 272 ? -8.510 -14.346 23.583 1.00 90.25 272 LYS A CA 1
ATOM 2153 C C . LYS A 1 272 ? -8.758 -14.390 22.072 1.00 90.25 272 LYS A C 1
ATOM 2155 O O . LYS A 1 272 ? -9.374 -15.329 21.591 1.00 90.25 272 LYS A O 1
ATOM 2160 N N . LEU A 1 273 ? -8.308 -13.405 21.304 1.00 92.38 273 LEU A N 1
ATOM 2161 C CA . LEU A 1 273 ? -8.512 -13.342 19.859 1.00 92.38 273 LEU A CA 1
ATOM 2162 C C . LEU A 1 273 ? -7.142 -13.269 19.182 1.00 92.38 273 LEU A C 1
ATOM 2164 O O . LEU A 1 273 ? -6.623 -12.167 18.977 1.00 92.38 273 LEU A O 1
ATOM 2168 N N . PRO A 1 274 ? -6.512 -14.408 18.847 1.00 93.88 274 PRO A N 1
ATOM 2169 C CA . PRO A 1 274 ? -5.163 -14.401 18.304 1.00 93.88 274 PRO A CA 1
ATOM 2170 C C . PRO A 1 274 ? -5.147 -13.785 16.899 1.00 93.88 274 PRO A C 1
ATOM 2172 O O . PRO A 1 274 ? -5.982 -14.092 16.053 1.00 93.88 274 PRO A O 1
ATOM 2175 N N . GLY A 1 275 ? -4.171 -12.913 16.633 1.00 93.88 275 GLY A N 1
ATOM 2176 C CA . GLY A 1 275 ? -4.106 -12.174 15.365 1.00 93.88 275 GLY A CA 1
ATOM 2177 C C . GLY A 1 275 ? -3.884 -13.055 14.131 1.00 93.88 275 GLY A C 1
ATOM 2178 O O . GLY A 1 275 ? -4.265 -12.669 13.033 1.00 93.88 275 GLY A O 1
ATOM 2179 N N . TRP A 1 276 ? -3.309 -14.250 14.269 1.00 96.25 276 TRP A N 1
ATOM 2180 C CA . TRP A 1 276 ? -3.113 -15.131 13.114 1.00 96.25 276 TRP A CA 1
ATOM 2181 C C . TRP A 1 276 ? -4.444 -15.589 12.496 1.00 96.25 276 TRP A C 1
ATOM 2183 O O . TRP A 1 276 ? -4.509 -15.719 11.280 1.00 96.25 276 TRP A O 1
ATOM 2193 N N . LEU A 1 277 ? -5.519 -15.730 13.285 1.00 96.75 277 LEU A N 1
ATOM 2194 C CA . LEU A 1 277 ? -6.845 -16.075 12.757 1.00 96.75 277 LEU A CA 1
ATOM 2195 C C . LEU A 1 277 ? -7.417 -14.966 11.875 1.00 96.75 277 LEU A C 1
ATOM 2197 O O . LEU A 1 277 ? -8.018 -15.253 10.848 1.00 96.75 277 LEU A O 1
ATOM 2201 N N . ASP A 1 278 ? -7.193 -13.701 12.234 1.00 97.38 278 ASP A N 1
ATOM 2202 C CA . ASP A 1 278 ? -7.608 -12.571 11.394 1.00 97.38 278 ASP A CA 1
ATOM 2203 C C . ASP A 1 278 ? -6.848 -12.548 10.069 1.00 97.38 278 ASP A C 1
ATOM 2205 O O . ASP A 1 278 ? -7.406 -12.178 9.042 1.00 97.38 278 ASP A O 1
ATOM 2209 N N . ARG A 1 279 ? -5.579 -12.977 10.072 1.00 97.25 279 ARG A N 1
ATOM 2210 C CA . ARG A 1 279 ? -4.828 -13.162 8.826 1.00 97.25 279 ARG A CA 1
ATOM 2211 C C . ARG A 1 279 ? -5.402 -14.307 8.007 1.00 97.25 279 ARG A C 1
ATOM 2213 O O . ARG A 1 279 ? -5.542 -14.137 6.808 1.00 97.25 279 ARG A O 1
ATOM 2220 N N . VAL A 1 280 ? -5.756 -15.430 8.630 1.00 97.81 280 VAL A N 1
ATOM 2221 C CA . VAL A 1 280 ? -6.388 -16.554 7.923 1.00 97.81 280 VAL A CA 1
ATOM 2222 C C . VAL A 1 280 ? -7.697 -16.114 7.273 1.00 97.81 280 VAL A C 1
ATOM 2224 O O . VAL A 1 280 ? -7.828 -16.291 6.072 1.00 97.81 280 VAL A O 1
ATOM 2227 N N . LEU A 1 281 ? -8.605 -15.466 8.012 1.00 97.69 281 LEU A N 1
ATOM 2228 C CA . LEU A 1 281 ? -9.872 -14.945 7.477 1.00 97.69 281 LEU A CA 1
ATOM 2229 C C . LEU A 1 281 ? -9.664 -14.059 6.242 1.00 97.69 281 LEU A C 1
ATOM 2231 O O . LEU A 1 281 ? -10.407 -14.148 5.270 1.00 97.69 281 LEU A O 1
ATOM 2235 N N . VAL A 1 282 ? -8.670 -13.175 6.303 1.00 96.94 282 VAL A N 1
ATOM 2236 C CA . VAL A 1 282 ? -8.436 -12.192 5.248 1.00 96.94 282 VAL A CA 1
ATOM 2237 C C . VAL A 1 282 ? -7.693 -12.830 4.069 1.00 96.94 282 VAL A C 1
ATOM 2239 O O . VAL A 1 282 ? -8.077 -12.591 2.936 1.00 96.94 282 VAL A O 1
ATOM 2242 N N . PHE A 1 283 ? -6.691 -13.686 4.286 1.00 97.25 283 PHE A N 1
ATOM 2243 C CA . PHE A 1 283 ? -5.853 -14.257 3.220 1.00 97.25 283 PHE A CA 1
ATOM 2244 C C . PHE A 1 283 ? -6.330 -15.602 2.650 1.00 97.25 283 PHE A C 1
ATOM 2246 O O . PHE A 1 283 ? -5.825 -16.001 1.600 1.00 97.25 283 PHE A O 1
ATOM 2253 N N . CYS A 1 284 ? -7.288 -16.299 3.277 1.00 97.38 284 CYS A N 1
ATOM 2254 C CA . CYS A 1 284 ? -7.746 -17.619 2.817 1.00 97.38 284 CYS A CA 1
ATOM 2255 C C . CYS A 1 284 ? -8.357 -17.608 1.407 1.00 97.38 284 CYS A C 1
ATOM 2257 O O . CYS A 1 284 ? -8.405 -18.651 0.768 1.00 97.38 284 CYS A O 1
ATOM 2259 N N . TRP A 1 285 ? -8.758 -16.439 0.903 1.00 97.06 285 TRP A N 1
ATOM 2260 C CA . TRP A 1 285 ? -9.324 -16.254 -0.435 1.00 97.06 285 TRP A CA 1
ATOM 2261 C C . TRP A 1 285 ? -8.284 -16.177 -1.561 1.00 97.06 285 TRP A C 1
ATOM 2263 O O . TRP A 1 285 ? -8.616 -16.457 -2.710 1.00 97.06 285 TRP A O 1
ATOM 2273 N N . LEU A 1 286 ? -7.022 -15.830 -1.264 1.00 94.81 286 LEU A N 1
ATOM 2274 C CA . LEU A 1 286 ? -5.998 -15.652 -2.303 1.00 94.81 286 LEU A CA 1
ATOM 2275 C C . LEU A 1 286 ? -5.761 -16.907 -3.161 1.00 94.81 286 LEU A C 1
ATOM 2277 O O . LEU A 1 286 ? -5.700 -16.756 -4.382 1.00 94.81 286 LEU A O 1
ATOM 2281 N N . PRO A 1 287 ? -5.652 -18.129 -2.593 1.00 95.25 287 PRO A N 1
ATOM 2282 C CA . PRO A 1 287 ? -5.501 -19.337 -3.401 1.00 95.25 287 PRO A CA 1
ATOM 2283 C C . PRO A 1 287 ? -6.637 -19.515 -4.410 1.00 95.25 287 PRO A C 1
ATOM 2285 O O . PRO A 1 287 ? -6.378 -19.884 -5.554 1.00 95.25 287 PRO A O 1
ATOM 2288 N N . LEU A 1 288 ? -7.877 -19.190 -4.019 1.00 95.88 288 LEU A N 1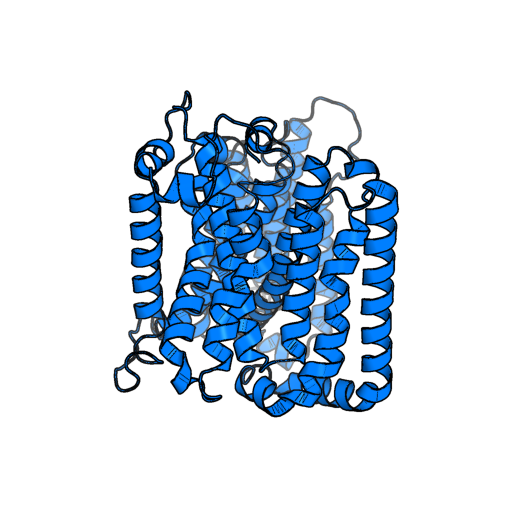
ATOM 2289 C CA . LEU A 1 288 ? -9.032 -19.309 -4.906 1.00 95.88 288 LEU A CA 1
ATOM 2290 C C . LEU A 1 288 ? -8.927 -18.331 -6.076 1.00 95.88 288 LEU A C 1
ATOM 2292 O O . LEU A 1 288 ? -9.224 -18.706 -7.201 1.00 95.88 288 LEU A O 1
ATOM 2296 N N . TYR A 1 289 ? -8.449 -17.107 -5.855 1.00 92.94 289 TYR A N 1
ATOM 2297 C CA . TYR A 1 289 ? -8.280 -16.147 -6.947 1.00 92.94 289 TYR A CA 1
ATOM 2298 C C . TYR A 1 289 ? -7.272 -16.608 -7.992 1.00 92.94 289 TYR A C 1
ATOM 2300 O O . TYR A 1 289 ? -7.530 -16.460 -9.183 1.00 92.94 289 TYR A O 1
ATOM 2308 N N . PHE A 1 290 ? -6.147 -17.186 -7.566 1.00 89.56 290 PHE A N 1
ATOM 2309 C CA . PHE A 1 290 ? -5.159 -17.724 -8.501 1.00 89.56 290 PHE A CA 1
ATOM 2310 C C . PHE A 1 290 ? -5.690 -18.952 -9.245 1.00 89.56 290 PHE A C 1
ATOM 2312 O O . PHE A 1 290 ? -5.532 -19.036 -10.460 1.00 89.56 290 PHE A O 1
ATOM 2319 N N . ALA A 1 291 ? -6.364 -19.859 -8.534 1.00 93.62 291 ALA A N 1
ATOM 2320 C CA . ALA A 1 291 ? -6.911 -21.084 -9.110 1.00 93.62 291 ALA A CA 1
ATOM 2321 C C . ALA A 1 291 ? -8.119 -20.844 -10.033 1.00 93.62 291 ALA A C 1
ATOM 2323 O O . ALA A 1 291 ? -8.327 -21.614 -10.962 1.00 93.62 291 ALA A O 1
ATOM 2324 N N . TRP A 1 292 ? -8.918 -19.802 -9.779 1.00 93.62 292 TRP A N 1
ATOM 2325 C CA . TRP A 1 292 ? -10.179 -19.550 -10.482 1.00 93.62 292 TRP A CA 1
ATOM 2326 C C . TRP A 1 292 ? -10.097 -18.416 -11.506 1.00 93.62 292 TRP A C 1
ATOM 2328 O O . TRP A 1 292 ? -10.512 -18.597 -12.650 1.00 93.62 292 TRP A O 1
ATOM 2338 N N . LEU A 1 293 ? -9.579 -17.237 -11.129 1.00 89.88 293 LEU A N 1
ATOM 2339 C CA . LEU A 1 293 ? -9.694 -16.042 -11.978 1.00 89.88 293 LEU A CA 1
ATOM 2340 C C . LEU A 1 293 ? -8.824 -16.122 -13.229 1.00 89.88 293 LEU A C 1
ATOM 2342 O O . LEU A 1 293 ? -9.237 -15.649 -14.283 1.00 89.88 293 LEU A O 1
ATOM 2346 N N . GLY A 1 294 ? -7.625 -16.697 -13.111 1.00 85.81 294 GLY A N 1
ATOM 2347 C CA . GLY A 1 294 ? -6.691 -16.830 -14.229 1.00 85.81 294 GLY A CA 1
ATOM 2348 C C . GLY A 1 294 ? -7.284 -17.636 -15.389 1.00 85.81 294 GLY A C 1
ATOM 2349 O O . GLY A 1 294 ? -7.391 -17.085 -16.484 1.00 85.81 294 GLY A O 1
ATOM 2350 N N . PRO A 1 295 ? -7.696 -18.897 -15.154 1.00 88.19 295 PRO A N 1
ATOM 2351 C CA . PRO A 1 295 ? -8.317 -19.731 -16.183 1.00 88.19 295 PRO A CA 1
ATOM 2352 C C . PRO A 1 295 ? -9.653 -19.168 -16.687 1.00 88.19 295 PRO A C 1
ATOM 2354 O O . PRO A 1 295 ? -9.826 -18.971 -17.887 1.00 88.19 295 PRO A O 1
ATOM 2357 N N . THR A 1 296 ? -10.564 -18.813 -15.772 1.00 91.19 296 THR A N 1
ATOM 2358 C CA . THR A 1 296 ? -11.940 -18.397 -16.114 1.00 91.19 296 THR A CA 1
ATOM 2359 C C . THR A 1 296 ? -11.989 -17.070 -16.876 1.00 91.19 296 THR A C 1
ATOM 2361 O O . THR A 1 296 ? -12.814 -16.899 -17.767 1.00 91.19 296 THR A O 1
ATOM 2364 N N . TYR A 1 297 ? -11.091 -16.128 -16.563 1.00 89.38 297 TYR A N 1
ATOM 2365 C CA . TYR A 1 297 ? -11.065 -14.784 -17.157 1.00 89.38 297 TYR A CA 1
ATOM 2366 C C . TYR A 1 297 ? -9.772 -14.510 -17.936 1.00 89.38 297 TYR A C 1
ATOM 2368 O O . TYR A 1 297 ? -9.270 -13.380 -17.957 1.00 89.38 297 TYR A O 1
ATOM 2376 N N . ARG A 1 298 ? -9.219 -15.536 -18.594 1.00 86.94 298 ARG A N 1
ATOM 2377 C CA . ARG A 1 298 ? -7.936 -15.486 -19.315 1.00 86.94 298 ARG A CA 1
ATOM 2378 C C . ARG A 1 298 ? -7.813 -14.295 -20.267 1.00 86.94 298 ARG A C 1
ATOM 2380 O O . ARG A 1 298 ? -6.810 -13.578 -20.236 1.00 86.94 298 ARG A O 1
ATOM 2387 N N . GLU A 1 299 ? -8.833 -14.052 -21.086 1.00 88.06 299 GLU A N 1
ATOM 2388 C CA . GLU A 1 299 ? -8.833 -12.942 -22.048 1.00 88.06 299 GLU A CA 1
ATOM 2389 C C . GLU A 1 299 ? -8.739 -11.582 -21.357 1.00 88.06 299 GLU A C 1
ATOM 2391 O O . GLU A 1 299 ? -7.984 -10.702 -21.777 1.00 88.06 299 GLU A O 1
ATOM 2396 N N . LEU A 1 300 ? -9.464 -11.423 -20.250 1.00 85.44 300 LEU A N 1
ATOM 2397 C CA . LEU A 1 300 ? -9.464 -10.210 -19.450 1.00 85.44 300 LEU A CA 1
ATOM 2398 C C . LEU A 1 300 ? -8.086 -9.988 -18.818 1.00 85.44 300 LEU A C 1
ATOM 2400 O O . LEU A 1 300 ? -7.519 -8.898 -18.927 1.00 85.44 300 LEU A O 1
ATOM 2404 N N . VAL A 1 301 ? -7.504 -11.034 -18.228 1.00 81.81 301 VAL A N 1
ATOM 2405 C CA . VAL A 1 301 ? -6.150 -11.004 -17.661 1.00 81.81 301 VAL A CA 1
ATOM 2406 C C . VAL A 1 301 ? -5.140 -10.560 -18.724 1.00 81.81 301 VAL A C 1
ATOM 2408 O O . VAL A 1 301 ? -4.388 -9.611 -18.495 1.00 81.81 301 VAL A O 1
ATOM 2411 N N . PHE A 1 302 ? -5.167 -11.133 -19.926 1.00 85.00 302 PHE A N 1
ATOM 2412 C CA . PHE A 1 302 ? -4.262 -10.721 -21.005 1.00 85.00 302 PHE A CA 1
ATOM 2413 C C . PHE A 1 302 ? -4.547 -9.304 -21.528 1.00 85.00 302 PHE A C 1
ATOM 2415 O O . PHE A 1 302 ? -3.612 -8.542 -21.802 1.00 85.00 302 PHE A O 1
ATOM 2422 N N . LYS A 1 303 ? -5.820 -8.890 -21.596 1.00 84.06 303 LYS A N 1
ATOM 2423 C CA . LYS A 1 303 ? -6.234 -7.532 -21.994 1.00 84.06 303 LYS A CA 1
ATOM 2424 C C . LYS A 1 303 ? -5.684 -6.470 -21.040 1.00 84.06 303 LYS A C 1
ATOM 2426 O O . LYS A 1 303 ? -5.212 -5.429 -21.506 1.00 84.06 303 LYS A O 1
ATOM 2431 N N . TYR A 1 304 ? -5.720 -6.710 -19.728 1.00 78.00 304 TYR A N 1
ATOM 2432 C CA . TYR A 1 304 ? -5.260 -5.748 -18.718 1.00 78.00 304 TYR A CA 1
ATOM 2433 C C . TYR A 1 304 ? -3.755 -5.822 -18.444 1.00 78.00 304 TYR A C 1
ATOM 2435 O O . TYR A 1 304 ? -3.133 -4.786 -18.200 1.00 78.00 304 TYR A O 1
ATOM 2443 N N . PHE A 1 305 ? -3.143 -7.000 -18.560 1.00 77.38 305 PHE A N 1
ATOM 2444 C CA . PHE A 1 305 ? -1.722 -7.210 -18.294 1.00 77.38 305 PHE A CA 1
ATOM 2445 C C . PHE A 1 305 ? -0.889 -7.399 -19.571 1.00 77.38 305 PHE A C 1
ATOM 2447 O O . PHE A 1 305 ? 0.076 -8.160 -19.581 1.00 77.38 305 PHE A O 1
ATOM 2454 N N . ARG A 1 306 ? -1.176 -6.634 -20.637 1.00 72.25 306 ARG A N 1
ATOM 2455 C CA . ARG A 1 306 ? -0.438 -6.693 -21.922 1.00 72.25 306 ARG A CA 1
ATOM 2456 C C . ARG A 1 306 ? 1.092 -6.645 -21.791 1.00 72.25 306 ARG A C 1
ATOM 2458 O O . ARG A 1 306 ? 1.791 -7.206 -22.622 1.00 72.25 306 ARG A O 1
ATOM 2465 N N . ARG A 1 307 ? 1.637 -5.972 -20.769 1.00 67.62 307 ARG A N 1
ATOM 2466 C CA . ARG A 1 307 ? 3.097 -5.907 -20.532 1.00 67.62 307 ARG A CA 1
ATOM 2467 C C . ARG A 1 307 ? 3.680 -7.171 -19.882 1.00 67.62 307 ARG A C 1
ATOM 2469 O O . ARG A 1 307 ? 4.878 -7.393 -20.000 1.00 67.62 307 ARG A O 1
ATOM 2476 N N . GLY A 1 308 ? 2.860 -7.988 -19.224 1.00 61.69 308 GLY A N 1
ATOM 2477 C CA . GLY A 1 308 ? 3.249 -9.269 -18.620 1.00 61.69 308 GLY A CA 1
ATOM 2478 C C . GLY A 1 308 ? 3.027 -10.478 -19.535 1.00 61.69 308 GLY A C 1
ATOM 2479 O O . GLY A 1 308 ? 3.137 -11.610 -19.072 1.00 61.69 308 GLY A O 1
ATOM 2480 N N . ASN A 1 309 ? 2.712 -10.255 -20.816 1.00 66.62 309 ASN A N 1
ATOM 2481 C CA . ASN A 1 309 ? 2.280 -11.291 -21.762 1.00 66.62 309 ASN A CA 1
ATOM 2482 C C . ASN A 1 309 ? 3.326 -12.391 -22.041 1.00 66.62 309 ASN A C 1
ATOM 2484 O O . ASN A 1 309 ? 3.007 -13.363 -22.704 1.00 66.62 309 ASN A O 1
ATOM 2488 N N . HIS A 1 310 ? 4.560 -12.241 -21.552 1.00 73.62 310 HIS A N 1
ATOM 2489 C CA . HIS A 1 310 ? 5.624 -13.237 -21.693 1.00 73.62 310 HIS A CA 1
ATOM 2490 C C . HIS A 1 310 ? 5.640 -14.284 -20.565 1.00 73.62 310 HIS A C 1
ATOM 2492 O O . HIS A 1 310 ? 6.161 -15.364 -20.779 1.00 73.62 310 HIS A O 1
ATOM 2498 N N . ILE A 1 311 ? 5.075 -13.991 -19.384 1.00 75.75 311 ILE A N 1
ATOM 2499 C CA . ILE A 1 311 ? 5.026 -14.931 -18.238 1.00 75.75 311 ILE A CA 1
ATOM 2500 C C . ILE A 1 311 ? 3.593 -15.394 -17.965 1.00 75.75 311 ILE A C 1
ATOM 2502 O O . ILE A 1 311 ? 3.348 -16.536 -17.583 1.00 75.75 311 ILE A O 1
ATOM 2506 N N . LEU A 1 312 ? 2.622 -14.495 -18.142 1.00 82.25 312 LEU A N 1
ATOM 2507 C CA . LEU A 1 312 ? 1.222 -14.764 -17.821 1.00 82.25 312 LEU A CA 1
ATOM 2508 C C . LEU A 1 312 ? 0.628 -15.985 -18.538 1.00 82.25 312 LEU A C 1
ATOM 2510 O O . LEU A 1 312 ? -0.120 -16.701 -17.874 1.00 82.25 312 LE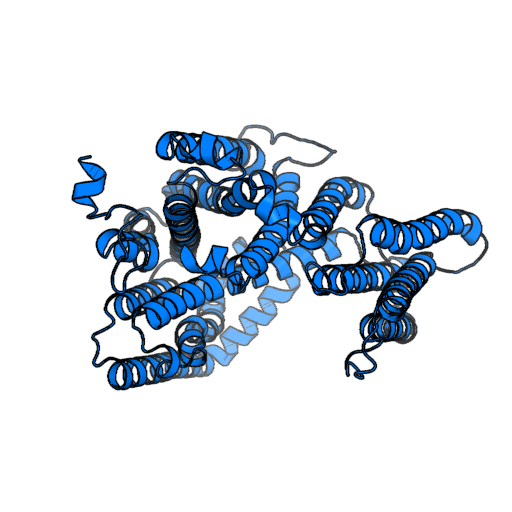U A O 1
ATOM 2514 N N . PRO A 1 313 ? 0.921 -16.262 -19.825 1.00 87.00 313 PRO A N 1
ATOM 2515 C CA . PRO A 1 313 ? 0.369 -17.435 -20.496 1.00 87.00 313 PRO A CA 1
ATOM 2516 C C . PRO A 1 313 ? 0.743 -18.752 -19.819 1.00 87.00 313 PRO A C 1
ATOM 2518 O O . PRO A 1 313 ? -0.146 -19.569 -19.589 1.00 87.00 313 PRO A O 1
ATOM 2521 N N . ASP A 1 314 ? 2.007 -18.921 -19.430 1.00 88.81 314 ASP A N 1
ATOM 2522 C CA . ASP A 1 314 ? 2.488 -20.152 -18.795 1.00 88.81 314 ASP A CA 1
ATOM 2523 C C . ASP A 1 314 ? 1.895 -20.331 -17.399 1.00 88.81 314 ASP A C 1
ATOM 2525 O O . ASP A 1 314 ? 1.472 -21.427 -17.031 1.00 88.81 314 ASP A O 1
ATOM 2529 N N . VAL A 1 315 ? 1.788 -19.237 -16.639 1.00 87.25 315 VAL A N 1
ATOM 2530 C CA . VAL A 1 315 ? 1.154 -19.245 -15.315 1.00 87.25 315 VAL A CA 1
ATOM 2531 C C . VAL A 1 315 ? -0.328 -19.605 -15.424 1.00 87.25 315 VAL A C 1
ATOM 2533 O O . VAL A 1 315 ? -0.807 -20.453 -14.674 1.00 87.25 315 VAL A O 1
ATOM 2536 N N . VAL A 1 316 ? -1.061 -19.003 -16.366 1.00 88.62 316 VAL A N 1
ATOM 2537 C CA . VAL A 1 316 ? -2.482 -19.317 -16.581 1.00 88.62 316 VAL A CA 1
ATOM 2538 C C . VAL A 1 316 ? -2.651 -20.764 -17.041 1.00 88.62 316 VAL A C 1
ATOM 2540 O O . VAL A 1 316 ? -3.481 -21.469 -16.481 1.00 88.62 316 VAL A O 1
ATOM 2543 N N . ALA A 1 317 ? -1.831 -21.240 -17.982 1.00 90.94 317 ALA A N 1
ATOM 2544 C CA . ALA A 1 317 ? -1.871 -22.622 -18.464 1.00 90.94 317 ALA A CA 1
ATOM 2545 C C . ALA A 1 317 ? -1.489 -23.649 -17.385 1.00 90.94 317 ALA A C 1
ATOM 2547 O O . ALA A 1 317 ? -1.926 -24.799 -17.434 1.00 90.94 317 ALA A O 1
ATOM 2548 N N . PHE A 1 318 ? -0.648 -23.272 -16.421 1.00 92.12 318 PHE A N 1
ATOM 2549 C CA . PHE A 1 318 ? -0.373 -24.094 -15.248 1.00 92.12 318 PHE A CA 1
ATOM 2550 C C . PHE A 1 318 ? -1.613 -24.204 -14.354 1.00 92.12 318 PHE A C 1
ATOM 2552 O O . PHE A 1 318 ? -2.022 -25.318 -14.036 1.00 92.12 318 PHE A O 1
ATOM 2559 N N . PHE A 1 319 ? -2.233 -23.074 -13.988 1.00 91.88 319 PHE A N 1
ATOM 2560 C CA . PHE A 1 319 ? -3.424 -23.073 -13.131 1.00 91.88 319 PHE A CA 1
ATOM 2561 C C . PHE A 1 319 ? -4.629 -23.753 -13.780 1.00 91.88 319 PHE A C 1
ATOM 2563 O O . PHE A 1 319 ? -5.352 -24.454 -13.081 1.00 91.88 319 PHE A O 1
ATOM 2570 N N . ASP A 1 320 ? -4.790 -23.612 -15.093 1.00 93.00 320 ASP A N 1
ATOM 2571 C CA . ASP A 1 320 ? -5.806 -24.304 -15.891 1.00 93.00 320 ASP A CA 1
ATOM 2572 C C . ASP A 1 320 ? -5.662 -25.832 -15.767 1.00 93.00 320 ASP A C 1
ATOM 2574 O O . ASP A 1 320 ? -6.604 -26.533 -15.398 1.00 93.00 320 ASP A O 1
ATOM 2578 N N . ARG A 1 321 ? -4.433 -26.353 -15.912 1.00 95.38 321 ARG A N 1
ATOM 2579 C CA . ARG A 1 321 ? -4.135 -27.790 -15.770 1.00 95.38 321 ARG A CA 1
ATOM 2580 C C . ARG A 1 321 ? -4.429 -28.353 -14.381 1.00 95.38 321 ARG A C 1
ATOM 2582 O O . ARG A 1 321 ? -4.826 -29.509 -14.266 1.00 95.38 321 ARG A O 1
ATOM 2589 N N . ILE A 1 322 ? -4.209 -27.570 -13.326 1.00 95.69 322 ILE A N 1
ATOM 2590 C CA . ILE A 1 322 ? -4.401 -28.027 -11.940 1.00 95.69 322 ILE A CA 1
ATOM 2591 C C . ILE A 1 322 ? -5.745 -27.601 -11.342 1.00 95.69 322 ILE A C 1
ATOM 2593 O O . ILE A 1 322 ? -5.988 -27.872 -10.164 1.00 95.69 322 ILE A O 1
ATOM 2597 N N . GLN A 1 323 ? -6.620 -26.941 -12.108 1.00 95.38 323 GLN A N 1
ATOM 2598 C CA . GLN A 1 323 ? -7.825 -26.291 -11.584 1.00 95.38 323 GLN A CA 1
ATOM 2599 C C . GLN A 1 323 ? -8.746 -27.269 -10.839 1.00 95.38 323 GLN A C 1
ATOM 2601 O O . GLN A 1 323 ? -9.265 -26.927 -9.775 1.00 95.38 323 GLN A O 1
ATOM 2606 N N . PHE A 1 324 ? -8.882 -28.502 -11.343 1.00 95.50 324 PHE A N 1
ATOM 2607 C CA . PHE A 1 324 ? -9.722 -29.549 -10.747 1.00 95.50 324 PHE A CA 1
ATOM 2608 C C . PHE A 1 324 ? -9.310 -29.937 -9.315 1.00 95.50 324 PHE A C 1
ATOM 2610 O O . PHE A 1 324 ? -10.158 -30.370 -8.541 1.00 95.50 324 PHE A O 1
ATOM 2617 N N . VAL A 1 325 ? -8.038 -29.749 -8.939 1.00 97.12 325 VAL A N 1
ATOM 2618 C CA . VAL A 1 325 ? -7.541 -29.943 -7.562 1.00 97.12 325 VAL A CA 1
ATOM 2619 C C . VAL A 1 325 ? -7.442 -28.612 -6.826 1.00 97.12 325 VAL A C 1
ATOM 2621 O O . VAL A 1 325 ? -7.851 -28.498 -5.670 1.00 97.12 325 VAL A O 1
ATOM 2624 N N . ALA A 1 326 ? -6.899 -27.591 -7.490 1.00 96.06 326 ALA A N 1
ATOM 2625 C CA . ALA A 1 326 ? -6.593 -26.306 -6.882 1.00 96.06 326 ALA A CA 1
ATOM 2626 C C . ALA A 1 326 ? -7.851 -25.599 -6.360 1.00 96.06 326 ALA A C 1
ATOM 2628 O O . ALA A 1 326 ? -7.811 -25.019 -5.275 1.00 96.06 326 ALA A O 1
ATOM 2629 N N . VAL A 1 327 ? -8.975 -25.684 -7.082 1.00 96.94 327 VAL A N 1
ATOM 2630 C CA . VAL A 1 327 ? -10.238 -25.058 -6.668 1.00 96.94 327 VAL A CA 1
ATOM 2631 C C . VAL A 1 327 ? -10.832 -25.742 -5.428 1.00 96.94 327 VAL A C 1
ATOM 2633 O O . VAL A 1 327 ? -11.027 -25.031 -4.439 1.00 96.94 327 VAL A O 1
ATOM 2636 N N . PRO A 1 328 ? -11.059 -27.075 -5.379 1.00 98.06 328 PRO A N 1
ATOM 2637 C CA . PRO A 1 328 ? -11.529 -27.734 -4.156 1.00 98.06 328 PRO A CA 1
ATOM 2638 C C . PRO A 1 328 ? -10.625 -27.498 -2.942 1.00 98.06 328 PRO A C 1
ATOM 2640 O O . PRO A 1 328 ? -11.125 -27.235 -1.848 1.00 98.06 328 PRO A O 1
ATOM 2643 N N . VAL A 1 329 ? -9.299 -27.524 -3.126 1.00 98.19 329 VAL A N 1
ATOM 2644 C CA . VAL A 1 329 ? -8.340 -27.235 -2.047 1.00 98.19 329 VAL A CA 1
ATOM 2645 C C . VAL A 1 329 ? -8.477 -25.791 -1.561 1.00 98.19 329 VAL A C 1
ATOM 2647 O O . VAL A 1 329 ? -8.533 -25.553 -0.355 1.00 98.19 329 VAL A O 1
ATOM 2650 N N . ALA A 1 330 ? -8.580 -24.819 -2.469 1.00 97.81 330 ALA A N 1
ATOM 2651 C CA . ALA A 1 330 ? -8.781 -23.420 -2.105 1.00 97.81 330 ALA A CA 1
ATOM 2652 C C . ALA A 1 330 ? -10.113 -23.194 -1.369 1.00 97.81 330 ALA A C 1
ATOM 2654 O O . ALA A 1 330 ? -10.147 -22.489 -0.360 1.00 97.81 330 ALA A O 1
ATOM 2655 N N . VAL A 1 331 ? -11.196 -23.838 -1.816 1.00 98.19 331 VAL A N 1
ATOM 2656 C CA . VAL A 1 331 ? -12.500 -23.809 -1.135 1.00 98.19 331 VAL A CA 1
ATOM 2657 C C . VAL A 1 331 ? -12.398 -24.426 0.261 1.00 98.19 331 VAL A C 1
ATOM 2659 O O . VAL A 1 331 ? -12.876 -23.826 1.224 1.00 98.19 331 VAL A O 1
ATOM 2662 N N . ALA A 1 332 ? -11.715 -25.564 0.414 1.00 98.50 332 ALA A N 1
ATOM 2663 C CA . ALA A 1 332 ? -11.483 -26.181 1.719 1.00 98.50 332 ALA A CA 1
ATOM 2664 C C . ALA A 1 332 ? -10.704 -25.250 2.665 1.00 98.50 332 ALA A C 1
ATOM 2666 O O . ALA A 1 332 ? -11.087 -25.100 3.825 1.00 98.50 332 ALA A O 1
ATOM 2667 N N . ILE A 1 333 ? -9.666 -24.559 2.173 1.00 98.50 333 ILE A N 1
ATOM 2668 C CA . ILE A 1 333 ? -8.911 -23.553 2.944 1.00 98.50 333 ILE A CA 1
ATOM 2669 C C . ILE A 1 333 ? -9.829 -22.420 3.424 1.00 98.50 333 ILE A C 1
ATOM 2671 O O . ILE A 1 333 ? -9.739 -22.017 4.588 1.00 98.50 333 ILE A O 1
ATOM 2675 N N . ILE A 1 334 ? -10.725 -21.919 2.567 1.00 98.50 334 ILE A N 1
ATOM 2676 C CA . ILE A 1 334 ? -11.701 -20.881 2.934 1.00 98.50 334 ILE A CA 1
ATOM 2677 C C . ILE A 1 334 ? -12.647 -21.400 4.018 1.00 98.50 334 ILE A C 1
ATOM 2679 O O . ILE A 1 334 ? -12.767 -20.764 5.065 1.00 98.50 334 ILE A O 1
ATOM 2683 N N . VAL A 1 335 ? -13.275 -22.561 3.811 1.00 98.56 335 VAL A N 1
ATOM 2684 C CA . VAL A 1 335 ? -14.235 -23.148 4.760 1.00 98.56 335 VAL A CA 1
ATOM 2685 C C . VAL A 1 335 ? -13.578 -23.395 6.117 1.00 98.56 335 VAL A C 1
ATOM 2687 O O . VAL A 1 335 ? -14.088 -22.932 7.137 1.00 98.56 335 VAL A O 1
ATOM 2690 N N . ILE A 1 336 ? -12.416 -24.052 6.144 1.00 98.50 336 ILE A N 1
ATOM 2691 C CA . ILE A 1 336 ? -11.666 -24.316 7.379 1.00 98.50 336 ILE A CA 1
ATOM 2692 C C . ILE A 1 336 ? -11.285 -22.996 8.057 1.00 98.50 336 ILE A C 1
ATOM 2694 O O . ILE A 1 336 ? -11.500 -22.837 9.259 1.00 98.50 336 ILE A O 1
ATOM 2698 N N . GLY A 1 337 ? -10.763 -22.026 7.302 1.00 98.12 337 GLY A N 1
ATOM 2699 C CA . GLY A 1 337 ? -10.378 -20.719 7.829 1.00 98.12 337 GLY A CA 1
ATOM 2700 C C . GLY A 1 337 ? -11.545 -19.964 8.471 1.00 98.12 337 GLY A C 1
ATOM 2701 O O . GLY A 1 337 ? -11.405 -19.449 9.584 1.00 98.12 337 GLY A O 1
ATOM 2702 N N . LEU A 1 338 ? -12.707 -19.952 7.812 1.00 98.31 338 LEU A N 1
ATOM 2703 C CA . LEU A 1 338 ? -13.934 -19.341 8.323 1.00 98.31 338 LEU A CA 1
ATOM 2704 C C . LEU A 1 338 ? -14.442 -20.062 9.574 1.00 98.31 338 LEU A C 1
ATOM 2706 O O . LEU A 1 338 ? -14.713 -19.407 10.578 1.00 98.31 338 LEU A O 1
ATOM 2710 N N . VAL A 1 339 ? -14.509 -21.397 9.562 1.00 98.44 339 VAL A N 1
ATOM 2711 C CA . VAL A 1 339 ? -14.947 -22.198 10.718 1.00 98.44 339 VAL A CA 1
ATOM 2712 C C . VAL A 1 339 ? -14.036 -21.969 11.924 1.00 98.44 339 VAL A C 1
ATOM 2714 O O . VAL A 1 339 ? -14.529 -21.741 13.029 1.00 98.44 339 VAL A O 1
ATOM 2717 N N . LEU A 1 340 ? -12.712 -21.974 11.734 1.00 98.25 340 LEU A N 1
ATOM 2718 C CA . LEU A 1 340 ? -11.750 -21.706 12.807 1.00 98.25 340 LEU A CA 1
ATOM 2719 C C . LEU A 1 340 ? -11.918 -20.296 13.382 1.00 98.25 340 LEU A C 1
ATOM 2721 O O . LEU A 1 340 ? -11.906 -20.124 14.605 1.00 98.25 340 LEU A O 1
ATOM 2725 N N . TRP A 1 341 ? -12.098 -19.292 12.519 1.00 98.19 341 TRP A N 1
ATOM 2726 C CA . TRP A 1 341 ? -12.311 -17.912 12.947 1.00 98.19 341 TRP A CA 1
ATOM 2727 C C . TRP A 1 341 ? -13.621 -17.762 13.734 1.00 98.19 341 TRP A C 1
ATOM 2729 O O . TRP A 1 341 ? -13.605 -17.250 14.855 1.00 98.19 341 TRP A O 1
ATOM 2739 N N . LEU A 1 342 ? -14.731 -18.283 13.201 1.00 98.19 342 LEU A N 1
ATOM 2740 C CA . LEU A 1 342 ? -16.064 -18.242 13.812 1.00 98.19 342 LEU A CA 1
ATOM 2741 C C . LEU A 1 342 ? -16.102 -18.981 15.152 1.00 98.19 342 LEU A C 1
ATOM 2743 O O . LEU A 1 342 ? -16.584 -18.439 16.148 1.00 98.19 342 LEU A O 1
ATOM 2747 N N . ARG A 1 343 ? -15.527 -20.188 15.217 1.00 98.12 343 ARG A N 1
ATOM 2748 C CA . ARG A 1 343 ? -15.418 -20.968 16.456 1.00 98.12 343 ARG A CA 1
ATOM 2749 C C . ARG A 1 343 ? -14.670 -20.186 17.527 1.00 98.12 343 ARG A C 1
ATOM 2751 O O . ARG A 1 343 ? -15.110 -20.146 18.677 1.00 98.12 343 AR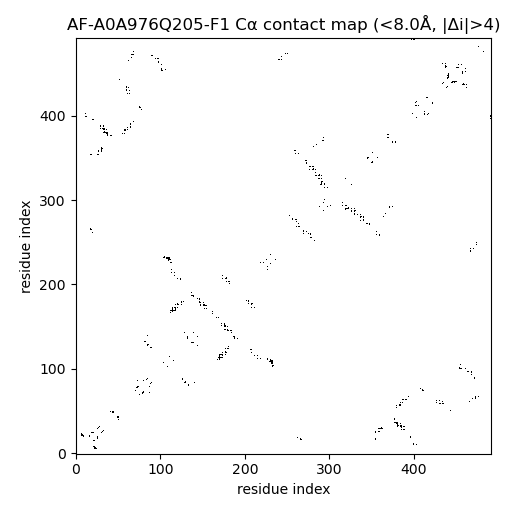G A O 1
ATOM 2758 N N . ARG A 1 344 ? -13.549 -19.550 17.172 1.00 97.25 344 ARG A N 1
ATOM 2759 C CA . ARG A 1 344 ? -12.765 -18.784 18.144 1.00 97.25 344 ARG A CA 1
ATOM 2760 C C . ARG A 1 344 ? -13.481 -17.517 18.587 1.00 97.25 344 ARG A C 1
ATOM 2762 O O . ARG A 1 344 ? -13.412 -17.191 19.773 1.00 97.25 344 ARG A O 1
ATOM 2769 N N . GLU A 1 345 ? -14.154 -16.827 17.671 1.00 96.94 345 GLU A N 1
ATOM 2770 C CA . GLU A 1 345 ? -14.958 -15.644 17.977 1.00 96.94 345 GLU A CA 1
ATOM 2771 C C . GLU A 1 345 ? -16.097 -16.000 18.941 1.00 96.94 345 GLU A C 1
ATOM 2773 O O . GLU A 1 345 ? -16.249 -15.346 19.974 1.00 96.94 345 GLU A O 1
ATOM 2778 N N . TYR A 1 346 ? -16.809 -17.104 18.697 1.00 97.38 346 TYR A N 1
ATOM 2779 C CA . TYR A 1 346 ? -17.823 -17.622 19.616 1.00 97.38 346 TYR A CA 1
ATOM 2780 C C . TYR A 1 346 ? -17.249 -17.930 21.002 1.00 97.38 346 TYR A C 1
ATOM 2782 O O . TYR A 1 346 ? -17.747 -17.422 22.003 1.00 97.38 346 TYR A O 1
ATOM 2790 N N . GLN A 1 347 ? -16.156 -18.692 21.077 1.00 96.75 347 GLN A N 1
ATOM 2791 C CA . GLN A 1 347 ? -15.510 -19.029 22.351 1.00 96.75 347 GLN A CA 1
ATOM 2792 C C . GLN A 1 347 ? -15.009 -17.791 23.108 1.00 96.75 347 GLN A C 1
ATOM 2794 O O . GLN A 1 347 ? -15.004 -17.758 24.337 1.00 96.75 347 GLN A O 1
ATOM 2799 N N . ALA A 1 348 ? -14.539 -16.769 22.390 1.00 95.56 348 ALA A N 1
ATOM 2800 C CA . ALA A 1 348 ? -13.975 -15.574 22.996 1.00 95.56 348 ALA A CA 1
ATOM 2801 C C . ALA A 1 348 ? -15.044 -14.574 23.433 1.00 95.56 348 ALA A C 1
ATOM 2803 O O . ALA A 1 348 ? -14.868 -13.959 24.482 1.00 95.56 348 ALA A O 1
ATOM 2804 N N . THR A 1 349 ? -16.106 -14.367 22.650 1.00 94.69 349 THR A N 1
ATOM 2805 C CA . THR A 1 349 ? -17.053 -13.253 22.834 1.00 94.69 349 THR A CA 1
ATOM 2806 C C . THR A 1 349 ? -18.513 -13.686 22.918 1.00 94.69 349 THR A C 1
ATOM 2808 O O . THR A 1 349 ? -19.353 -12.861 23.272 1.00 94.69 349 THR A O 1
ATOM 2811 N N . GLY A 1 350 ? -18.841 -14.949 22.635 1.00 95.25 350 GLY A N 1
ATOM 2812 C CA . GLY A 1 350 ? -20.222 -15.425 22.548 1.00 95.25 350 GLY A CA 1
ATOM 2813 C C . GLY A 1 350 ? -21.017 -14.677 21.477 1.00 95.25 350 GLY A C 1
ATOM 2814 O O . GLY A 1 350 ? -22.170 -14.337 21.714 1.00 95.25 350 GLY A O 1
ATOM 2815 N N . TRP A 1 351 ? -20.370 -14.324 20.358 1.00 94.31 351 TRP A N 1
ATOM 2816 C CA . TRP A 1 351 ? -20.919 -13.482 19.280 1.00 94.31 351 TRP A CA 1
ATOM 2817 C C . TRP A 1 351 ? -21.247 -12.031 19.670 1.00 94.31 351 TRP A C 1
ATOM 2819 O O . TRP A 1 351 ? -21.887 -11.304 18.912 1.00 94.31 351 TRP A O 1
ATOM 2829 N N . ARG A 1 352 ? -20.799 -11.555 20.838 1.00 94.31 352 ARG A N 1
ATOM 2830 C CA . ARG A 1 352 ? -21.130 -10.196 21.304 1.00 94.31 352 ARG A CA 1
ATOM 2831 C C . ARG A 1 352 ? -20.337 -9.096 20.591 1.00 94.31 352 ARG A C 1
ATOM 2833 O O . ARG A 1 352 ? -20.758 -7.941 20.615 1.00 94.31 352 ARG A O 1
ATOM 2840 N N . ASN A 1 353 ? -19.226 -9.417 19.923 1.00 95.06 353 ASN A N 1
ATOM 2841 C CA . ASN A 1 353 ? -18.424 -8.434 19.185 1.00 95.06 353 ASN A CA 1
ATOM 2842 C C . ASN A 1 353 ? -19.003 -8.137 17.788 1.00 95.06 353 ASN A C 1
ATOM 2844 O O . ASN A 1 353 ? -18.419 -8.475 16.758 1.00 95.06 353 ASN A O 1
ATOM 2848 N N . ARG A 1 354 ? -20.166 -7.474 17.760 1.00 96.50 354 ARG A N 1
ATOM 2849 C CA . ARG A 1 354 ? -20.878 -7.101 16.524 1.00 96.50 354 ARG A CA 1
ATOM 2850 C C . ARG A 1 354 ? -20.007 -6.376 15.481 1.00 96.50 354 ARG A C 1
ATOM 2852 O O . ARG A 1 354 ? -20.050 -6.814 14.335 1.00 96.50 354 ARG A O 1
ATOM 2859 N N . PRO A 1 355 ? -19.194 -5.349 15.819 1.00 97.00 355 PRO A N 1
ATOM 2860 C CA . PRO A 1 355 ? -18.353 -4.668 14.827 1.00 97.00 355 PRO A CA 1
ATOM 2861 C C . PRO A 1 355 ? -17.430 -5.624 14.068 1.00 97.00 355 PRO A C 1
ATOM 2863 O O . PRO A 1 355 ? -17.295 -5.557 12.848 1.00 97.00 355 PRO A O 1
ATOM 2866 N N . ARG A 1 356 ? -16.814 -6.556 14.799 1.00 96.69 356 ARG A N 1
ATOM 2867 C CA . ARG A 1 356 ? -15.878 -7.529 14.243 1.00 96.69 356 ARG A CA 1
ATOM 2868 C C . ARG A 1 356 ? -16.577 -8.562 13.364 1.00 96.69 356 ARG A C 1
ATOM 2870 O O . ARG A 1 356 ? -16.051 -8.887 12.306 1.00 96.69 356 ARG A O 1
ATOM 2877 N N . LEU A 1 357 ? -17.758 -9.031 13.770 1.00 98.19 357 LEU A N 1
ATOM 2878 C CA . LEU A 1 357 ? -18.590 -9.935 12.968 1.00 98.19 357 LEU A CA 1
ATOM 2879 C C . LEU A 1 357 ? -19.057 -9.277 11.670 1.00 98.19 357 LEU A C 1
ATOM 2881 O O . LEU A 1 357 ? -18.935 -9.873 10.606 1.00 98.19 357 LEU A O 1
ATOM 2885 N N . VAL A 1 358 ? -19.526 -8.031 11.750 1.00 98.38 358 VAL A N 1
ATOM 2886 C CA . VAL A 1 358 ? -19.947 -7.239 10.587 1.00 98.38 358 VAL A CA 1
ATOM 2887 C C . VAL A 1 358 ? -18.777 -7.020 9.627 1.00 98.38 358 VAL A C 1
ATOM 2889 O O . VAL A 1 358 ? -18.921 -7.248 8.430 1.00 98.38 358 VAL A O 1
ATOM 2892 N N . MET A 1 359 ? -17.598 -6.660 10.140 1.00 97.88 359 MET A N 1
ATOM 2893 C CA . MET A 1 359 ? -16.395 -6.502 9.319 1.00 97.88 359 MET A CA 1
ATOM 2894 C C . MET A 1 359 ? -15.953 -7.814 8.658 1.00 97.88 359 MET A C 1
ATOM 2896 O O . MET A 1 359 ? -15.573 -7.816 7.485 1.00 97.88 359 MET A O 1
ATOM 2900 N N . ALA A 1 360 ? -16.000 -8.930 9.390 1.00 98.19 360 ALA A N 1
ATOM 2901 C CA . ALA A 1 360 ? -15.664 -10.245 8.854 1.00 98.19 360 ALA A CA 1
ATOM 2902 C C . ALA A 1 360 ? -16.640 -10.669 7.751 1.00 98.19 360 ALA A C 1
ATOM 2904 O O . ALA A 1 360 ? -16.201 -11.116 6.692 1.00 98.19 360 ALA A O 1
ATOM 2905 N N . LEU A 1 361 ? -17.942 -10.454 7.961 1.00 98.56 361 LEU A N 1
ATOM 2906 C CA . LEU A 1 361 ? -18.978 -10.709 6.965 1.00 98.56 361 LEU A CA 1
ATOM 2907 C C . LEU A 1 361 ? -18.764 -9.851 5.714 1.00 98.56 361 LEU A C 1
ATOM 2909 O O . LEU A 1 361 ? -18.670 -10.394 4.618 1.00 98.56 361 LEU A O 1
ATOM 2913 N N . GLY A 1 362 ? -18.614 -8.534 5.874 1.00 98.19 362 GLY A N 1
ATOM 2914 C CA . GLY A 1 362 ? -18.377 -7.615 4.760 1.00 98.19 362 GLY A CA 1
ATOM 2915 C C . GLY A 1 362 ? -17.113 -7.956 3.969 1.00 98.19 362 GLY A C 1
ATOM 2916 O O . GLY A 1 362 ? -17.137 -7.972 2.742 1.00 98.19 362 GLY A O 1
ATOM 2917 N N . THR A 1 363 ? -16.029 -8.327 4.658 1.00 97.88 363 THR A N 1
ATOM 2918 C CA . THR A 1 363 ? -14.776 -8.765 4.018 1.00 97.88 363 THR A CA 1
ATOM 2919 C C . THR A 1 363 ? -14.952 -10.068 3.241 1.00 97.88 363 THR A C 1
ATOM 2921 O O . THR A 1 363 ? -14.467 -10.171 2.119 1.00 97.88 363 THR A O 1
ATOM 2924 N N . THR A 1 364 ? -15.659 -11.042 3.817 1.00 98.12 364 THR A N 1
ATOM 2925 C CA . THR A 1 364 ? -15.915 -12.352 3.198 1.00 98.12 364 THR A CA 1
ATOM 2926 C C . THR A 1 364 ? -16.808 -12.210 1.967 1.00 98.12 364 THR A C 1
ATOM 2928 O O . THR A 1 364 ? -16.493 -12.756 0.914 1.00 98.12 364 THR A O 1
ATOM 2931 N N . LEU A 1 365 ? -17.882 -11.421 2.061 1.00 98.25 365 LEU A N 1
ATOM 2932 C CA . LEU A 1 365 ? -18.789 -11.168 0.941 1.00 98.25 365 LEU A CA 1
ATOM 2933 C C . LEU A 1 365 ? -18.092 -10.404 -0.187 1.00 98.25 365 LEU A C 1
ATOM 2935 O O . LEU A 1 365 ? -18.194 -10.791 -1.348 1.00 98.25 365 LEU A O 1
ATOM 2939 N N . MET A 1 366 ? -17.307 -9.381 0.142 1.00 97.38 366 MET A N 1
ATOM 2940 C CA . MET A 1 366 ? -16.525 -8.663 -0.861 1.00 97.38 366 MET A CA 1
ATOM 2941 C C . MET A 1 366 ? -15.478 -9.561 -1.532 1.00 97.38 366 MET A C 1
ATOM 2943 O O . MET A 1 366 ? -15.245 -9.439 -2.730 1.00 97.38 366 MET A O 1
ATOM 2947 N N . ALA A 1 367 ? -14.851 -10.471 -0.782 1.00 96.62 367 ALA A N 1
ATOM 2948 C CA . ALA A 1 367 ? -13.929 -11.450 -1.347 1.00 96.62 367 ALA A CA 1
ATOM 2949 C C . ALA A 1 367 ? -14.651 -12.424 -2.295 1.00 96.62 367 ALA A C 1
ATOM 2951 O O . ALA A 1 367 ? -14.188 -12.670 -3.407 1.00 96.62 367 ALA A O 1
ATOM 2952 N N . SER A 1 368 ? -15.840 -12.895 -1.908 1.00 97.06 368 SER A N 1
ATOM 2953 C CA . SER A 1 368 ? -16.673 -13.748 -2.762 1.00 97.06 368 SER A CA 1
ATOM 2954 C C . SER A 1 368 ? -17.127 -13.054 -4.052 1.00 97.06 368 SER A C 1
ATOM 2956 O O . SER A 1 368 ? -17.270 -13.715 -5.076 1.00 97.06 368 SER A O 1
ATOM 2958 N N . ALA A 1 369 ? -17.273 -11.723 -4.051 1.00 96.88 369 ALA A N 1
ATOM 2959 C CA . ALA A 1 369 ? -17.692 -10.964 -5.229 1.00 96.88 369 ALA A CA 1
ATOM 2960 C C . ALA A 1 369 ? -16.738 -11.115 -6.426 1.00 96.88 369 ALA A C 1
ATOM 2962 O O . ALA A 1 369 ? -17.194 -11.039 -7.560 1.00 96.88 369 ALA A O 1
ATOM 2963 N N . PHE A 1 370 ? -15.446 -11.391 -6.202 1.00 94.88 370 PHE A N 1
ATOM 2964 C CA . PHE A 1 370 ? -14.503 -11.687 -7.291 1.00 94.88 370 PHE A CA 1
ATOM 2965 C C . PHE A 1 370 ? -14.852 -12.968 -8.059 1.00 94.88 370 PHE A C 1
ATOM 2967 O O . PHE A 1 370 ? -14.461 -13.110 -9.211 1.00 94.88 370 PHE A O 1
ATOM 2974 N N . VAL A 1 371 ? -15.554 -13.904 -7.421 1.00 94.31 371 VAL A N 1
ATOM 2975 C CA . VAL A 1 371 ? -15.978 -15.173 -8.027 1.00 94.31 371 VAL A CA 1
ATOM 2976 C C . VAL A 1 371 ? -17.387 -15.056 -8.607 1.00 94.31 371 VAL A C 1
ATOM 2978 O O . VAL A 1 371 ? -17.674 -15.667 -9.629 1.00 94.31 371 VAL A O 1
ATOM 2981 N N . LEU A 1 372 ? -18.254 -14.277 -7.953 1.00 94.44 372 LEU A N 1
ATOM 2982 C CA . LEU A 1 372 ? -19.689 -14.209 -8.248 1.00 94.44 372 LEU A CA 1
ATOM 2983 C C . LEU A 1 372 ? -20.079 -13.131 -9.269 1.00 94.44 372 LEU A C 1
ATOM 2985 O O . LEU A 1 372 ? -21.182 -13.176 -9.804 1.00 94.44 372 LEU A O 1
ATOM 2989 N N . VAL A 1 373 ? -19.222 -12.138 -9.496 1.00 94.50 373 VAL A N 1
ATOM 2990 C CA . VAL A 1 373 ? -19.488 -10.982 -10.365 1.00 94.50 373 VAL A CA 1
ATOM 2991 C C . VAL A 1 373 ? -18.290 -10.778 -11.292 1.00 94.50 373 VAL A C 1
ATOM 2993 O O . VAL A 1 373 ? -17.202 -11.286 -11.015 1.00 94.50 373 VAL A O 1
ATOM 2996 N N . ASP A 1 374 ? -18.472 -10.012 -12.374 1.00 92.50 374 ASP A N 1
ATOM 2997 C CA . ASP A 1 374 ? -17.366 -9.564 -13.222 1.00 92.50 374 ASP A CA 1
ATOM 2998 C C . ASP A 1 374 ? -16.185 -9.051 -12.362 1.00 92.50 374 ASP A C 1
ATOM 3000 O O . ASP A 1 374 ? -16.352 -8.145 -11.528 1.00 92.50 374 ASP A O 1
ATOM 3004 N N . PRO A 1 375 ? -14.975 -9.610 -12.541 1.00 92.75 375 PRO A N 1
ATOM 3005 C CA . PRO A 1 375 ? -13.850 -9.346 -11.655 1.00 92.75 375 PRO A CA 1
ATOM 3006 C C . PRO A 1 375 ? -13.315 -7.917 -11.780 1.00 92.75 375 PRO A C 1
ATOM 3008 O O . PRO A 1 375 ? -12.673 -7.431 -10.848 1.00 92.75 375 PRO A O 1
ATOM 3011 N N . VAL A 1 376 ? -13.576 -7.206 -12.885 1.00 92.56 376 VAL A N 1
ATOM 3012 C CA . VAL A 1 376 ? -13.218 -5.785 -13.014 1.00 92.56 376 VAL A CA 1
ATOM 3013 C C . VAL A 1 376 ? -14.168 -4.937 -12.176 1.00 92.56 376 VAL A C 1
ATOM 3015 O O . VAL A 1 376 ? -13.695 -4.084 -11.422 1.00 92.56 376 VAL A O 1
ATOM 3018 N N . LYS A 1 377 ? -15.480 -5.186 -12.239 1.00 95.56 377 LYS A N 1
ATOM 3019 C CA . LYS A 1 377 ? -16.483 -4.529 -11.383 1.00 95.56 377 LYS A CA 1
ATOM 3020 C C . LYS A 1 377 ? -16.208 -4.826 -9.900 1.00 95.56 377 LYS A C 1
ATOM 3022 O O . LYS A 1 377 ? -16.168 -3.895 -9.091 1.00 95.56 377 LYS A O 1
ATOM 3027 N N . ALA A 1 378 ? -15.896 -6.078 -9.551 1.00 95.88 378 ALA A N 1
ATOM 3028 C CA . ALA A 1 378 ? -15.494 -6.470 -8.196 1.00 95.88 378 ALA A CA 1
ATOM 3029 C C . ALA A 1 378 ? -14.200 -5.768 -7.742 1.00 95.88 378 ALA A C 1
ATOM 3031 O O . ALA A 1 378 ? -14.142 -5.232 -6.634 1.00 95.88 378 ALA A O 1
ATOM 3032 N N . TYR A 1 379 ? -13.184 -5.686 -8.608 1.00 94.19 379 TYR A N 1
ATOM 3033 C CA . TYR A 1 379 ? -11.940 -4.966 -8.323 1.00 94.19 379 TYR A CA 1
ATOM 3034 C C . TYR A 1 379 ? -12.168 -3.467 -8.083 1.00 94.19 379 TYR A C 1
ATOM 3036 O O . TYR A 1 379 ? -11.574 -2.896 -7.168 1.00 94.19 379 TYR A O 1
ATOM 3044 N N . LEU A 1 380 ? -13.038 -2.820 -8.864 1.00 95.69 380 LEU A N 1
ATOM 3045 C CA . LEU A 1 380 ? -13.389 -1.409 -8.669 1.00 95.69 380 LEU A CA 1
ATOM 3046 C C . LEU A 1 380 ? -14.084 -1.183 -7.326 1.00 95.69 380 LEU A C 1
ATOM 3048 O O . LEU A 1 380 ? -13.714 -0.268 -6.590 1.00 95.69 380 LEU A O 1
ATOM 3052 N N . ALA A 1 381 ? -15.039 -2.044 -6.975 1.00 97.19 381 ALA A N 1
ATOM 3053 C CA . ALA A 1 381 ? -15.713 -1.995 -5.683 1.00 97.19 381 ALA A CA 1
ATOM 3054 C C . ALA A 1 381 ? -14.737 -2.231 -4.515 1.00 97.19 381 ALA A C 1
ATOM 3056 O O . ALA A 1 381 ? -14.790 -1.528 -3.504 1.00 97.19 381 ALA A O 1
ATOM 3057 N N . TYR A 1 382 ? -13.791 -3.158 -4.681 1.00 96.12 382 TYR A N 1
ATOM 3058 C CA . TYR A 1 382 ? -12.723 -3.433 -3.721 1.00 96.12 382 TYR A CA 1
ATOM 3059 C C . TYR A 1 382 ? -11.785 -2.231 -3.527 1.00 96.12 382 TYR A C 1
ATOM 3061 O O . TYR A 1 382 ? -11.500 -1.839 -2.393 1.00 96.12 382 TYR A O 1
ATOM 3069 N N . ALA A 1 383 ? -11.333 -1.610 -4.622 1.00 95.25 383 ALA A N 1
ATOM 3070 C CA . ALA A 1 383 ? -10.480 -0.421 -4.592 1.00 95.25 383 ALA A CA 1
ATOM 3071 C C . ALA A 1 383 ? -11.189 0.773 -3.935 1.00 95.25 383 ALA A C 1
ATOM 3073 O O . ALA A 1 383 ? -10.598 1.467 -3.105 1.00 95.25 383 ALA A O 1
ATOM 3074 N N . PHE A 1 384 ? -12.474 0.966 -4.245 1.00 96.44 384 PHE A N 1
ATOM 3075 C CA . PHE A 1 384 ? -13.308 1.974 -3.600 1.00 96.44 384 PHE A CA 1
ATOM 3076 C C . PHE A 1 384 ? -13.437 1.729 -2.092 1.00 96.44 384 PHE A C 1
ATOM 3078 O O . PHE A 1 384 ? -13.193 2.645 -1.308 1.00 96.44 384 PHE A O 1
ATOM 3085 N N . SER A 1 385 ? -13.748 0.494 -1.680 1.00 97.06 385 SER A N 1
ATOM 3086 C CA . SER A 1 385 ? -13.846 0.117 -0.262 1.00 97.06 385 SER A CA 1
ATOM 3087 C C . SER A 1 385 ? -12.564 0.441 0.487 1.00 97.06 385 SER A C 1
ATOM 3089 O O . SER A 1 385 ? -12.604 1.083 1.531 1.00 97.06 385 SER A O 1
ATOM 3091 N N . HIS A 1 386 ? -11.412 0.073 -0.077 1.00 96.12 386 HIS A N 1
ATOM 3092 C CA . HIS A 1 386 ? -10.114 0.371 0.517 1.00 96.12 386 HIS A CA 1
ATOM 3093 C C . HIS A 1 386 ? -9.890 1.876 0.729 1.00 96.12 386 HIS A C 1
ATOM 3095 O O . HIS A 1 386 ? -9.484 2.287 1.821 1.00 96.12 386 HIS A O 1
ATOM 3101 N N . ALA A 1 387 ? -10.185 2.692 -0.288 1.00 95.38 387 ALA A N 1
ATOM 3102 C CA . ALA A 1 387 ? -10.048 4.141 -0.205 1.00 95.38 387 ALA A CA 1
ATOM 3103 C C . ALA A 1 387 ? -10.984 4.736 0.861 1.00 95.38 387 ALA A C 1
ATOM 3105 O O . ALA A 1 387 ? -10.543 5.528 1.693 1.00 95.38 387 ALA A O 1
ATOM 3106 N N . VAL A 1 388 ? -12.256 4.321 0.887 1.00 95.81 388 VAL A N 1
ATOM 3107 C CA . VAL A 1 388 ? -13.257 4.807 1.851 1.00 95.81 388 VAL A CA 1
ATOM 3108 C C . VAL A 1 388 ? -12.907 4.409 3.280 1.00 95.81 388 VAL A C 1
ATOM 3110 O O . VAL A 1 388 ? -12.910 5.268 4.162 1.00 95.81 388 VAL A O 1
ATOM 3113 N N . GLU A 1 389 ? -12.564 3.139 3.513 1.00 95.69 389 GLU A N 1
ATOM 3114 C CA . GLU A 1 389 ? -12.085 2.642 4.807 1.00 95.69 389 GLU A CA 1
ATOM 3115 C C . GLU A 1 389 ? -10.968 3.546 5.336 1.00 95.69 389 GLU A C 1
ATOM 3117 O O . GLU A 1 389 ? -11.015 4.040 6.465 1.00 95.69 389 GLU A O 1
ATOM 3122 N N . TYR A 1 390 ? -9.979 3.818 4.489 1.00 94.06 390 TYR A N 1
ATOM 3123 C CA . TYR A 1 390 ? -8.834 4.622 4.860 1.00 94.06 390 TYR A CA 1
ATOM 3124 C C . TYR A 1 390 ? -9.202 6.081 5.155 1.00 94.06 390 TYR A C 1
ATOM 3126 O O . TYR A 1 390 ? -8.824 6.627 6.193 1.00 94.06 390 TYR A O 1
ATOM 3134 N N . MET A 1 391 ? -9.989 6.713 4.282 1.00 92.50 391 MET A N 1
ATOM 3135 C CA . MET A 1 391 ? -10.436 8.097 4.455 1.00 92.50 391 MET A CA 1
ATOM 3136 C C . MET A 1 391 ? -11.245 8.267 5.745 1.00 92.50 391 MET A C 1
ATOM 3138 O O . MET A 1 391 ? -11.001 9.213 6.494 1.00 92.50 391 MET A O 1
ATOM 3142 N N . VAL A 1 392 ? -12.155 7.335 6.053 1.00 93.19 392 VAL A N 1
ATOM 3143 C CA . VAL A 1 392 ? -12.934 7.348 7.302 1.00 93.19 392 VAL A CA 1
ATOM 3144 C C 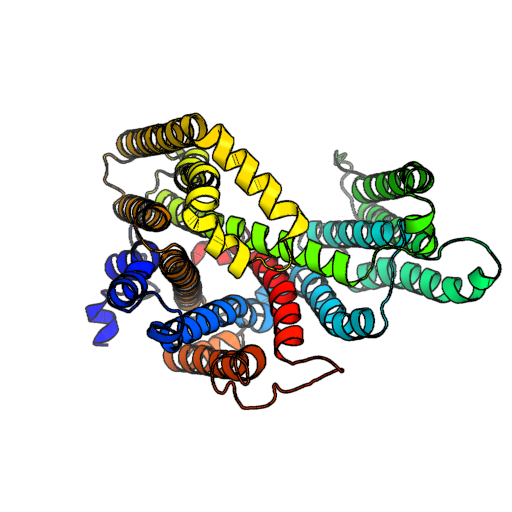. VAL A 1 392 ? -12.039 7.107 8.510 1.00 93.19 392 VAL A C 1
ATOM 3146 O O . VAL A 1 392 ? -12.212 7.765 9.535 1.00 93.19 392 VAL A O 1
ATOM 3149 N N . PHE A 1 393 ? -11.051 6.218 8.400 1.00 92.56 393 PHE A N 1
ATOM 3150 C CA . PHE A 1 393 ? -10.085 5.976 9.467 1.00 92.56 393 PHE A CA 1
ATOM 3151 C C . PHE A 1 393 ? -9.260 7.225 9.798 1.00 92.56 393 PHE A C 1
ATOM 3153 O O . PHE A 1 393 ? -9.208 7.641 10.959 1.00 92.56 393 PHE A O 1
ATOM 3160 N N . VAL A 1 394 ? -8.685 7.875 8.784 1.00 90.12 394 VAL A N 1
ATOM 3161 C CA . VAL A 1 394 ? -7.928 9.121 8.956 1.00 90.12 394 VAL A CA 1
ATOM 3162 C C . VAL A 1 394 ? -8.827 10.233 9.488 1.00 90.12 394 VAL A C 1
ATOM 3164 O O . VAL A 1 394 ? -8.429 10.946 10.408 1.00 90.12 394 VAL A O 1
ATOM 3167 N N . TRP A 1 395 ? -10.045 10.366 8.962 1.00 90.31 395 TRP A N 1
ATOM 3168 C CA . TRP A 1 395 ? -11.012 11.348 9.444 1.00 90.31 395 TRP A CA 1
ATOM 3169 C C . TRP A 1 395 ? -11.357 11.144 10.920 1.00 90.31 395 TRP A C 1
ATOM 3171 O O . TRP A 1 395 ? -11.302 12.099 11.695 1.00 90.31 395 TRP A O 1
ATOM 3181 N N . ALA A 1 396 ? -11.654 9.914 11.338 1.00 89.75 396 ALA A N 1
ATOM 3182 C CA . ALA A 1 396 ? -11.971 9.588 12.725 1.00 89.75 396 ALA A CA 1
ATOM 3183 C C . ALA A 1 396 ? -10.811 9.928 13.673 1.00 89.75 396 ALA A C 1
ATOM 3185 O O . ALA A 1 396 ? -11.024 10.540 14.724 1.00 89.75 396 ALA A O 1
ATOM 3186 N N . TYR A 1 397 ? -9.585 9.593 13.269 1.00 88.50 397 TYR A N 1
ATOM 3187 C CA . TYR A 1 397 ? -8.372 9.928 14.006 1.00 88.50 397 TYR A CA 1
ATOM 3188 C C . TYR A 1 397 ? -8.164 11.447 14.109 1.00 88.50 397 TYR A C 1
ATOM 3190 O O . TYR A 1 397 ? -8.014 11.990 15.206 1.00 88.50 397 TYR A O 1
ATOM 3198 N N . GLN A 1 398 ? -8.195 12.158 12.977 1.00 88.12 398 GLN A N 1
ATOM 3199 C CA . GLN A 1 398 ? -7.984 13.606 12.929 1.00 88.12 398 GLN A CA 1
ATOM 3200 C C . GLN A 1 398 ? -9.046 14.350 13.738 1.00 88.12 398 GLN A C 1
ATOM 3202 O O . GLN A 1 398 ? -8.731 15.291 14.464 1.00 88.12 398 GLN A O 1
ATOM 3207 N N . ARG A 1 399 ? -10.292 13.881 13.668 1.00 86.12 399 ARG A N 1
ATOM 3208 C CA . ARG A 1 399 ? -11.407 14.399 14.449 1.00 86.12 399 ARG A CA 1
ATOM 3209 C C . ARG A 1 399 ? -11.150 14.280 15.952 1.00 86.12 399 ARG A C 1
ATOM 3211 O O . ARG A 1 399 ? -11.444 15.226 16.665 1.00 86.12 399 ARG A O 1
ATOM 3218 N N . LYS A 1 400 ? -10.615 13.162 16.448 1.00 86.81 400 LYS A N 1
ATOM 3219 C CA . LYS A 1 400 ? -10.289 13.008 17.878 1.00 86.81 400 LYS A CA 1
ATOM 3220 C C . LYS A 1 400 ? -9.076 13.845 18.290 1.00 86.81 400 LYS A C 1
ATOM 3222 O O . LYS A 1 400 ? -9.095 14.462 19.347 1.00 86.81 400 LYS A O 1
ATOM 3227 N N . ARG A 1 401 ? -8.030 13.880 17.461 1.00 86.19 401 ARG A N 1
ATOM 3228 C CA . ARG A 1 401 ? -6.757 14.540 17.791 1.00 86.19 401 ARG A CA 1
ATOM 3229 C C . ARG A 1 401 ? -6.808 16.065 17.702 1.00 86.19 401 ARG A C 1
ATOM 3231 O O . ARG A 1 401 ? -6.250 16.733 18.561 1.00 86.19 401 ARG A O 1
ATOM 3238 N N . TYR A 1 402 ? -7.436 16.614 16.664 1.00 86.31 402 TYR A N 1
ATOM 3239 C CA . TYR A 1 402 ? -7.411 18.054 16.370 1.00 86.31 402 TYR A CA 1
ATOM 3240 C C . TYR A 1 402 ? -8.697 18.784 16.770 1.00 86.31 402 TYR A C 1
ATOM 3242 O O . TYR A 1 402 ? -8.858 19.956 16.440 1.00 86.31 402 TYR A O 1
ATOM 3250 N N . GLN A 1 403 ? -9.615 18.118 17.480 1.00 78.62 403 GLN A N 1
ATOM 3251 C CA . GLN A 1 403 ? -10.798 18.785 18.032 1.00 78.62 403 GLN A CA 1
ATOM 3252 C C . GLN A 1 403 ? -10.456 19.791 19.127 1.00 78.62 403 GLN A C 1
ATOM 3254 O O . GLN A 1 403 ? -11.126 20.814 19.249 1.00 78.62 403 GLN A O 1
ATOM 3259 N N . HIS A 1 404 ? -9.407 19.514 19.896 1.00 80.06 404 HIS A N 1
ATOM 3260 C CA . HIS A 1 404 ? -8.866 20.443 20.874 1.00 80.06 404 HIS A CA 1
ATOM 3261 C C . HIS A 1 404 ? -7.627 21.123 20.292 1.00 80.06 404 HIS A C 1
ATOM 3263 O O . HIS A 1 404 ? -6.887 20.533 19.499 1.00 80.06 404 HIS A O 1
ATOM 3269 N N . ARG A 1 405 ? -7.395 22.382 20.680 1.00 79.69 405 ARG A N 1
ATOM 3270 C CA . ARG A 1 405 ? -6.142 23.060 20.344 1.00 79.69 405 ARG A CA 1
ATOM 3271 C C . ARG A 1 405 ? -5.008 22.314 21.039 1.00 79.69 405 ARG A C 1
ATOM 3273 O O . ARG A 1 405 ? -4.980 22.242 22.259 1.00 79.69 405 ARG A O 1
ATOM 3280 N N . LEU A 1 406 ? -4.108 21.746 20.244 1.00 83.88 406 LEU A N 1
ATOM 3281 C CA . LEU A 1 406 ? -2.868 21.161 20.745 1.00 83.88 406 LEU A CA 1
ATOM 3282 C C . LEU A 1 406 ? -1.917 22.288 21.160 1.00 83.88 406 LEU A C 1
ATOM 3284 O O . LEU A 1 406 ? -1.877 23.318 20.481 1.00 83.88 406 LEU A O 1
ATOM 3288 N N . ASP A 1 407 ? -1.111 22.065 22.198 1.00 85.31 407 ASP A N 1
ATOM 3289 C CA . ASP A 1 407 ? -0.190 23.066 22.764 1.00 85.31 407 ASP A CA 1
ATOM 3290 C C . ASP A 1 407 ? 0.743 23.685 21.711 1.00 85.31 407 ASP A C 1
ATOM 3292 O O . ASP A 1 407 ? 1.038 24.876 21.731 1.00 85.31 407 ASP A O 1
ATOM 3296 N N . HIS A 1 408 ? 1.173 22.890 20.726 1.00 84.88 408 HIS A N 1
ATOM 3297 C CA . HIS A 1 408 ? 2.058 23.331 19.643 1.00 84.88 408 HIS A CA 1
ATOM 3298 C C . HIS A 1 408 ? 1.340 23.935 18.424 1.00 84.88 408 HIS A C 1
ATOM 3300 O O . HIS A 1 408 ? 2.001 24.228 17.426 1.00 84.88 408 HIS A O 1
ATOM 3306 N N . ASN A 1 409 ? 0.012 24.087 18.477 1.00 84.31 409 ASN A N 1
ATOM 3307 C CA . ASN A 1 409 ? -0.855 24.737 17.485 1.00 84.31 409 ASN A CA 1
ATOM 3308 C C . ASN A 1 409 ? -0.480 24.459 16.005 1.00 84.31 409 ASN A C 1
ATOM 3310 O O . ASN A 1 409 ? -0.091 25.371 15.262 1.00 84.31 409 ASN A O 1
ATOM 3314 N N . PRO A 1 410 ? -0.553 23.196 15.542 1.00 86.25 410 PRO A N 1
ATOM 3315 C CA . PRO A 1 410 ? -0.126 22.843 14.193 1.00 86.25 410 PRO A CA 1
ATOM 3316 C C . PRO A 1 410 ? -1.024 23.488 13.119 1.00 86.25 410 PRO A C 1
ATOM 3318 O O . PRO A 1 410 ? -2.244 23.546 13.297 1.00 86.25 410 PRO A O 1
ATOM 3321 N N . PRO A 1 411 ? -0.472 23.904 11.956 1.00 86.50 411 PRO A N 1
ATOM 3322 C CA . PRO A 1 411 ? -1.260 24.390 10.818 1.00 86.50 411 PRO A CA 1
ATOM 3323 C C . PRO A 1 411 ? -2.415 23.465 10.422 1.00 86.50 411 PRO A C 1
ATOM 3325 O O . PRO A 1 411 ? -3.480 23.949 10.044 1.00 86.50 411 PRO A O 1
ATOM 3328 N N . LEU A 1 412 ? -2.234 22.148 10.574 1.00 86.25 412 LEU A N 1
ATOM 3329 C CA . LEU A 1 412 ? -3.282 21.166 10.310 1.00 86.25 412 LEU A CA 1
ATOM 3330 C C . LEU A 1 412 ? -4.550 21.413 11.136 1.00 86.25 412 LEU A C 1
ATOM 3332 O O . LEU A 1 412 ? -5.647 21.335 10.595 1.00 86.25 412 LEU A O 1
ATOM 3336 N N . GLY A 1 413 ? -4.410 21.767 12.417 1.00 82.94 413 GLY A N 1
ATOM 3337 C CA . GLY A 1 413 ? -5.552 22.054 13.287 1.00 82.94 413 GLY A CA 1
ATOM 3338 C C . GLY A 1 413 ? -6.378 23.245 12.795 1.00 82.94 413 GLY A C 1
ATOM 3339 O O . GLY A 1 413 ? -7.601 23.229 12.894 1.00 82.94 413 GLY A O 1
ATOM 3340 N N . ARG A 1 414 ? -5.732 24.246 12.178 1.00 84.38 414 ARG A N 1
ATOM 3341 C CA . ARG A 1 414 ? -6.421 25.399 11.570 1.00 84.38 414 ARG A CA 1
ATOM 3342 C C . ARG A 1 414 ? -7.201 25.008 10.319 1.00 84.38 414 ARG A C 1
ATOM 3344 O O . ARG A 1 414 ? -8.342 25.427 10.165 1.00 84.38 414 ARG A O 1
ATOM 3351 N N . VAL A 1 415 ? -6.614 24.182 9.452 1.00 84.62 415 VAL A N 1
ATOM 3352 C CA . VAL A 1 415 ? -7.293 23.664 8.249 1.00 84.62 415 VAL A CA 1
ATOM 3353 C C . VAL A 1 415 ? -8.501 22.809 8.643 1.00 84.62 415 VAL A C 1
ATOM 3355 O O . VAL A 1 415 ? -9.595 22.973 8.105 1.00 84.62 415 VAL A O 1
ATOM 3358 N N . LEU A 1 416 ? -8.331 21.945 9.644 1.00 86.06 416 LEU A N 1
ATOM 3359 C CA . LEU A 1 416 ? -9.373 21.045 10.133 1.00 86.06 416 LEU A CA 1
ATOM 3360 C C . LEU A 1 416 ? -10.427 21.718 11.020 1.00 86.06 416 LEU A C 1
ATOM 3362 O O . LEU A 1 416 ? -11.386 21.054 11.405 1.00 86.06 416 LEU A O 1
ATOM 3366 N N . ALA A 1 417 ? -10.322 23.026 11.283 1.00 81.81 417 ALA A N 1
ATOM 3367 C CA . ALA A 1 417 ? -11.402 23.791 11.907 1.00 81.81 417 ALA A CA 1
ATOM 3368 C C . ALA A 1 417 ? -12.668 23.822 11.027 1.00 81.81 417 ALA A C 1
ATOM 3370 O O . ALA A 1 417 ? -13.778 23.966 11.536 1.00 81.81 417 ALA A O 1
ATOM 3371 N N . ARG A 1 418 ? -12.515 23.649 9.705 1.00 83.25 418 ARG A N 1
ATOM 3372 C CA . ARG A 1 418 ? -13.613 23.491 8.737 1.00 83.25 418 ARG A CA 1
ATOM 3373 C C . ARG A 1 418 ? -13.460 22.156 7.999 1.00 83.25 418 ARG A C 1
ATOM 3375 O O . ARG A 1 418 ? -13.133 22.148 6.813 1.00 83.25 418 ARG A O 1
ATOM 3382 N N . PRO A 1 419 ? -13.681 21.016 8.679 1.00 80.88 419 PRO A N 1
ATOM 3383 C CA . PRO A 1 419 ? -13.253 19.714 8.178 1.00 80.88 419 PRO A CA 1
ATOM 3384 C C . PRO A 1 419 ? -13.943 19.349 6.861 1.00 80.88 419 PRO A C 1
ATOM 3386 O O . PRO A 1 419 ? -13.270 18.918 5.936 1.00 80.88 419 PRO A O 1
ATOM 3389 N N . ALA A 1 420 ? -15.253 19.586 6.731 1.00 83.44 420 ALA A N 1
ATOM 3390 C CA . ALA A 1 420 ? -15.984 19.279 5.500 1.00 83.44 420 ALA A CA 1
ATOM 3391 C C . ALA A 1 420 ? -15.412 20.019 4.280 1.00 83.44 420 ALA A C 1
ATOM 3393 O O . ALA A 1 420 ? -15.139 19.392 3.262 1.00 83.44 420 ALA A O 1
ATOM 3394 N N . LEU A 1 421 ? -15.162 21.327 4.413 1.00 85.69 421 LEU A N 1
ATOM 3395 C CA . LEU A 1 421 ? -14.555 22.129 3.351 1.00 85.69 421 LEU A CA 1
ATOM 3396 C C . LEU A 1 421 ? -13.128 21.654 3.049 1.00 85.69 421 LEU A C 1
ATOM 3398 O O . LEU A 1 421 ? -12.781 21.480 1.888 1.00 85.69 421 LEU A O 1
ATOM 3402 N N . ALA A 1 422 ? -12.320 21.393 4.080 1.00 86.44 422 ALA A N 1
ATOM 3403 C CA . ALA A 1 422 ? -10.953 20.911 3.908 1.00 86.44 422 ALA A CA 1
ATOM 3404 C C . ALA A 1 422 ? -10.903 19.583 3.136 1.00 86.44 422 ALA A C 1
ATOM 3406 O O . ALA A 1 422 ? -10.158 19.472 2.164 1.00 86.44 422 ALA A O 1
ATOM 3407 N N . TYR A 1 423 ? -11.716 18.597 3.528 1.00 86.94 423 TYR A N 1
ATOM 3408 C CA . TYR A 1 423 ? -11.770 17.304 2.847 1.00 86.94 423 TYR A CA 1
ATOM 3409 C C . TYR A 1 423 ? -12.346 17.416 1.440 1.00 86.94 423 TYR A C 1
ATOM 3411 O O . TYR A 1 423 ? -11.782 16.827 0.525 1.00 86.94 423 TYR A O 1
ATOM 3419 N N . LEU A 1 424 ? -13.426 18.178 1.245 1.00 89.44 424 LEU A N 1
ATOM 3420 C CA . LEU A 1 424 ? -14.046 18.330 -0.069 1.00 89.44 424 LEU A CA 1
ATOM 3421 C C . LEU A 1 424 ? -13.089 19.009 -1.053 1.00 89.44 424 LEU A C 1
ATOM 3423 O O . LEU A 1 424 ? -12.849 18.473 -2.130 1.00 89.44 424 LEU A O 1
ATOM 3427 N N . THR A 1 425 ? -12.479 20.131 -0.665 1.00 91.00 425 THR A N 1
ATOM 3428 C CA . THR A 1 425 ? -11.502 20.837 -1.503 1.00 91.00 425 THR A CA 1
ATOM 3429 C C . THR A 1 425 ? -10.290 19.962 -1.800 1.00 91.00 425 THR A C 1
ATOM 3431 O O . THR A 1 425 ? -9.827 19.923 -2.937 1.00 91.00 425 THR A O 1
ATOM 3434 N N . PHE A 1 426 ? -9.790 19.221 -0.808 1.00 90.50 426 PHE A N 1
ATOM 3435 C CA . PHE A 1 426 ? -8.662 18.314 -1.002 1.00 90.50 426 PHE A CA 1
ATOM 3436 C C . PHE A 1 426 ? -8.995 17.184 -1.980 1.00 90.50 426 PHE A C 1
ATOM 3438 O O . PHE A 1 426 ? -8.239 16.936 -2.918 1.00 90.50 426 PHE A O 1
ATOM 3445 N N . VAL A 1 427 ? -10.139 16.522 -1.781 1.00 91.94 427 VAL A N 1
ATOM 3446 C CA . VAL A 1 427 ? -10.563 15.391 -2.606 1.00 91.94 427 VAL A CA 1
ATOM 3447 C C . VAL A 1 427 ? -10.869 15.840 -4.025 1.00 91.94 427 VAL A C 1
ATOM 3449 O O . VAL A 1 427 ? -10.310 15.272 -4.957 1.00 91.94 427 VAL A O 1
ATOM 3452 N N . LEU A 1 428 ? -11.702 16.867 -4.199 1.00 93.81 428 LEU A N 1
ATOM 3453 C CA . LEU A 1 428 ? -12.079 17.358 -5.524 1.00 93.81 428 LEU A CA 1
ATOM 3454 C C . LEU A 1 428 ? -10.887 17.974 -6.260 1.00 93.81 428 LEU A C 1
ATOM 3456 O O . LEU A 1 428 ? -10.700 17.699 -7.443 1.00 93.81 428 LEU A O 1
ATOM 3460 N N . GLY A 1 429 ? -10.053 18.752 -5.565 1.00 94.69 429 GLY A N 1
ATOM 3461 C CA . GLY A 1 429 ? -8.878 19.389 -6.156 1.00 94.69 429 GLY A CA 1
ATOM 3462 C C . GLY A 1 429 ? -7.872 18.367 -6.678 1.00 94.69 429 GLY A C 1
ATOM 3463 O O . GLY A 1 429 ? -7.488 18.415 -7.845 1.00 94.69 429 GLY A O 1
ATOM 3464 N N . LEU A 1 430 ? -7.480 17.391 -5.851 1.00 93.44 430 LEU A N 1
ATOM 3465 C CA . LEU A 1 430 ? -6.55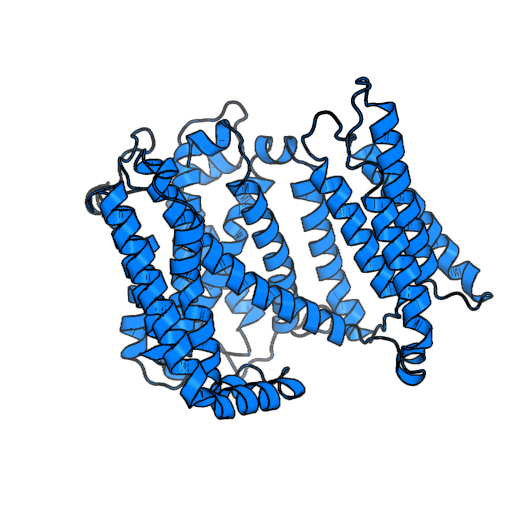4 16.346 -6.293 1.00 93.44 430 LEU A CA 1
ATOM 3466 C C . LEU A 1 430 ? -7.193 15.389 -7.306 1.00 93.44 430 LEU A C 1
ATOM 3468 O O . LEU A 1 430 ? -6.513 14.977 -8.244 1.00 93.44 430 LEU A O 1
ATOM 3472 N N . ALA A 1 431 ? -8.483 15.062 -7.169 1.00 94.69 431 ALA A N 1
ATOM 3473 C CA . ALA A 1 431 ? -9.190 14.250 -8.156 1.00 94.69 431 ALA A CA 1
ATOM 3474 C C . ALA A 1 431 ? -9.162 14.920 -9.533 1.00 94.69 431 ALA A C 1
ATOM 3476 O O . ALA A 1 431 ? -8.806 14.264 -10.505 1.00 94.69 431 ALA A O 1
ATOM 3477 N N . ALA A 1 432 ? -9.448 16.223 -9.618 1.00 94.62 432 ALA A N 1
ATOM 3478 C CA . ALA A 1 432 ? -9.381 16.974 -10.869 1.00 94.62 432 ALA A CA 1
ATOM 3479 C C . ALA A 1 432 ? -7.977 16.928 -11.495 1.00 94.62 432 ALA A C 1
ATOM 3481 O O . ALA A 1 432 ? -7.846 16.666 -12.690 1.00 94.62 432 ALA A O 1
ATOM 3482 N N . VAL A 1 433 ? -6.923 17.088 -10.685 1.00 93.12 433 VAL A N 1
ATOM 3483 C CA . VAL A 1 433 ? -5.524 16.964 -11.134 1.00 93.12 433 VAL A CA 1
ATOM 3484 C C . VAL A 1 433 ? -5.248 15.567 -11.703 1.00 93.12 433 VAL A C 1
ATOM 3486 O O . VAL A 1 433 ? -4.716 15.451 -12.807 1.00 93.12 433 VAL A O 1
ATOM 3489 N N . PHE A 1 434 ? -5.637 14.495 -11.006 1.00 92.94 434 PHE A N 1
ATOM 3490 C CA . PHE A 1 434 ? -5.448 13.128 -11.504 1.00 92.94 434 PHE A CA 1
ATOM 3491 C C . PHE A 1 434 ? -6.268 12.847 -12.764 1.00 92.94 434 PHE A C 1
ATOM 3493 O O . PHE A 1 434 ? -5.737 12.279 -13.719 1.00 92.94 434 PHE A O 1
ATOM 3500 N N . LEU A 1 435 ? -7.531 13.274 -12.802 1.00 93.69 435 LEU A N 1
ATOM 3501 C CA . LEU A 1 435 ? -8.400 13.147 -13.971 1.00 93.69 435 LEU A CA 1
ATOM 3502 C C . LEU A 1 435 ? -7.776 13.813 -15.196 1.00 93.69 435 LEU A C 1
ATOM 3504 O O . LEU A 1 435 ? -7.652 13.172 -16.243 1.00 93.69 435 LEU A O 1
ATOM 3508 N N . TYR A 1 436 ? -7.289 15.041 -15.034 1.00 92.44 436 TYR A N 1
ATOM 3509 C CA . TYR A 1 436 ? -6.619 15.778 -16.093 1.00 92.44 436 TYR A CA 1
ATOM 3510 C C . TYR A 1 436 ? -5.314 15.099 -16.534 1.00 92.44 436 TYR A C 1
ATOM 3512 O O . TYR A 1 436 ? -5.184 14.685 -17.681 1.00 92.44 436 TYR A O 1
ATOM 3520 N N . PHE A 1 437 ? -4.344 14.900 -15.641 1.00 91.25 437 PHE A N 1
ATOM 3521 C CA . PHE A 1 437 ? -3.013 14.454 -16.069 1.00 91.25 437 PHE A CA 1
ATOM 3522 C C . PHE A 1 437 ? -2.928 12.967 -16.449 1.00 91.25 437 PHE A C 1
ATOM 3524 O O . PHE A 1 437 ? -2.052 12.597 -17.238 1.00 91.25 437 PHE A O 1
ATOM 3531 N N . LYS A 1 438 ? -3.800 12.110 -15.897 1.00 90.50 438 LYS A N 1
ATOM 3532 C CA . LYS A 1 438 ? -3.742 10.645 -16.063 1.00 90.50 438 LYS A CA 1
ATOM 3533 C C . LYS A 1 438 ? -4.733 10.107 -17.092 1.00 90.50 438 LYS A C 1
ATOM 3535 O O . LYS A 1 438 ? -4.414 9.129 -17.771 1.00 90.50 438 LYS A O 1
ATOM 3540 N N . TYR A 1 439 ? -5.925 10.702 -17.185 1.00 90.75 439 TYR A N 1
ATOM 3541 C CA . TYR A 1 439 ? -7.046 10.133 -17.945 1.00 90.75 439 TYR A CA 1
ATOM 3542 C C . TYR A 1 439 ? -7.546 11.021 -19.098 1.00 90.75 439 TYR A C 1
ATOM 3544 O O . TYR A 1 439 ? -8.206 10.504 -20.009 1.00 90.75 439 TYR A O 1
ATOM 3552 N N . PHE A 1 440 ? -7.201 12.312 -19.128 1.00 90.94 440 PHE A N 1
ATOM 3553 C CA . PHE A 1 440 ? -7.438 13.169 -20.294 1.00 90.94 440 PHE A CA 1
ATOM 3554 C C . PHE A 1 440 ? -6.645 12.678 -21.514 1.00 90.94 440 PHE A C 1
ATOM 3556 O O . PHE A 1 440 ? -5.550 12.132 -21.373 1.00 90.94 440 PHE A O 1
ATOM 3563 N N . GLY A 1 441 ? -7.217 12.786 -22.717 1.00 87.25 441 GLY A N 1
ATOM 3564 C CA . GLY A 1 441 ? -6.619 12.212 -23.933 1.00 87.25 441 GLY A CA 1
ATOM 3565 C C . GLY A 1 441 ? -6.570 10.674 -23.960 1.00 87.25 441 GLY A C 1
ATOM 3566 O O . GLY A 1 441 ? -5.971 10.084 -24.855 1.00 87.25 441 GLY A O 1
ATOM 3567 N N . ARG A 1 442 ? -7.117 9.984 -22.946 1.00 86.75 442 ARG A N 1
ATOM 3568 C CA . ARG A 1 442 ? -7.192 8.512 -22.887 1.00 86.75 442 ARG A CA 1
ATOM 3569 C C . ARG A 1 442 ? -8.620 8.007 -22.755 1.00 86.75 442 ARG A C 1
ATOM 3571 O O . ARG A 1 442 ? -9.003 7.101 -23.482 1.00 86.75 442 ARG A O 1
ATOM 3578 N N . TYR A 1 443 ? -9.360 8.558 -21.795 1.00 89.00 443 TYR A N 1
ATOM 3579 C CA . TYR A 1 443 ? -10.721 8.129 -21.463 1.00 89.00 443 TYR A CA 1
ATOM 3580 C C . TYR A 1 443 ? -11.721 9.289 -21.430 1.00 89.00 443 TYR A C 1
ATOM 3582 O O . TYR A 1 443 ? -12.880 9.068 -21.738 1.00 89.00 443 TYR A O 1
ATOM 3590 N N . ILE A 1 444 ? -11.290 10.510 -21.083 1.00 90.50 444 ILE A N 1
ATOM 3591 C CA . ILE A 1 444 ? -12.197 11.674 -20.984 1.00 90.50 444 ILE A CA 1
ATOM 3592 C C . ILE A 1 444 ? -12.442 12.313 -22.358 1.00 90.50 444 ILE A C 1
ATOM 3594 O O . ILE A 1 444 ? -13.572 12.622 -22.708 1.00 90.50 444 ILE A O 1
ATOM 3598 N N . MET A 1 445 ? -11.380 12.498 -23.145 1.00 92.25 445 MET A N 1
ATOM 3599 C CA . MET A 1 445 ? -11.451 13.060 -24.497 1.00 92.25 445 MET A CA 1
ATOM 3600 C C . MET A 1 445 ? -10.469 12.303 -25.400 1.00 92.25 445 MET A C 1
ATOM 3602 O O . MET A 1 445 ? -9.349 12.767 -25.595 1.00 92.25 445 MET A O 1
ATOM 3606 N N . PRO A 1 446 ? -10.818 11.094 -25.879 1.00 90.12 446 PRO A N 1
ATOM 3607 C CA . PRO A 1 446 ? -9.881 10.216 -26.591 1.00 90.12 446 PRO A CA 1
ATOM 3608 C C . PRO A 1 446 ? -9.327 10.796 -27.900 1.00 90.12 446 PRO A C 1
ATOM 3610 O O . PRO A 1 446 ? -8.249 10.397 -28.328 1.00 90.12 446 PRO A O 1
ATOM 3613 N N . SER A 1 447 ? -10.046 11.737 -28.518 1.00 93.06 447 SER A N 1
ATOM 3614 C CA . SER A 1 447 ? -9.611 12.466 -29.714 1.00 93.06 447 SER A CA 1
ATOM 3615 C C . SER A 1 447 ? -8.554 13.540 -29.429 1.00 93.06 447 SER A C 1
ATOM 3617 O O . SER A 1 447 ? -7.849 13.955 -30.345 1.00 93.06 447 SER A O 1
ATOM 3619 N N . ALA A 1 448 ? -8.417 13.992 -28.178 1.00 93.06 448 ALA A N 1
ATOM 3620 C CA . ALA A 1 448 ? -7.434 15.002 -27.809 1.00 93.06 448 ALA A CA 1
ATOM 3621 C C . ALA A 1 448 ? -6.041 14.397 -27.610 1.00 93.06 448 ALA A C 1
ATOM 3623 O O . ALA A 1 448 ? -5.871 13.284 -27.102 1.00 93.06 448 ALA A O 1
ATOM 3624 N N . THR A 1 449 ? -5.014 15.173 -27.950 1.00 91.50 449 THR A N 1
ATOM 3625 C CA . THR A 1 449 ? -3.628 14.794 -27.686 1.00 91.50 449 THR A CA 1
ATOM 3626 C C . THR A 1 449 ? -3.367 14.767 -26.180 1.00 91.50 449 THR A C 1
ATOM 3628 O O . THR A 1 449 ? -3.704 15.690 -25.440 1.00 91.50 449 THR A O 1
ATOM 3631 N N . GLN A 1 450 ? -2.758 13.680 -25.699 1.00 90.56 450 GLN A N 1
ATOM 3632 C CA . GLN A 1 450 ? -2.356 13.605 -24.295 1.00 90.56 450 GLN A CA 1
ATOM 3633 C C . GLN A 1 450 ? -1.291 14.665 -24.005 1.00 90.56 450 GLN A C 1
ATOM 3635 O O . GLN A 1 450 ? -0.309 14.735 -24.758 1.00 90.56 450 GLN A O 1
ATOM 3640 N N . PRO A 1 451 ? -1.425 15.425 -22.902 1.00 89.56 451 PRO A N 1
ATOM 3641 C CA . PRO A 1 451 ? -0.398 16.362 -22.485 1.00 89.56 451 PRO A CA 1
ATOM 3642 C C . PRO A 1 451 ? 0.964 15.667 -22.358 1.00 89.56 451 PRO A C 1
ATOM 3644 O O . PRO A 1 451 ? 1.062 14.470 -22.054 1.00 89.56 451 PRO A O 1
ATOM 3647 N N . ARG A 1 452 ? 2.040 16.418 -22.600 1.00 91.88 452 ARG A N 1
ATOM 3648 C CA . ARG A 1 452 ? 3.418 15.929 -22.482 1.00 91.88 452 ARG A CA 1
ATOM 3649 C C . ARG A 1 452 ? 4.210 16.797 -21.515 1.00 91.88 452 ARG A C 1
ATOM 3651 O O . ARG A 1 452 ? 4.025 18.006 -21.470 1.00 91.88 452 ARG A O 1
ATOM 3658 N N . ALA A 1 453 ? 5.102 16.166 -20.766 1.00 89.12 453 ALA A N 1
ATOM 3659 C CA . ALA A 1 453 ? 6.096 16.820 -19.923 1.00 89.12 453 ALA A CA 1
ATOM 3660 C C . ALA A 1 453 ? 7.364 15.955 -19.912 1.00 89.12 453 ALA A C 1
ATOM 3662 O O . ALA A 1 453 ? 7.270 14.741 -20.074 1.00 89.12 453 ALA A O 1
ATOM 3663 N N . PHE A 1 454 ? 8.550 16.554 -19.776 1.00 88.69 454 PHE A N 1
ATOM 3664 C CA . PHE A 1 454 ? 9.835 15.828 -19.737 1.00 88.69 454 PHE A CA 1
ATOM 3665 C C . PHE A 1 454 ? 10.026 14.797 -20.876 1.00 88.69 454 PHE A C 1
ATOM 3667 O O . PHE A 1 454 ? 10.541 13.705 -20.654 1.00 88.69 454 PHE A O 1
ATOM 3674 N N . GLY A 1 455 ? 9.531 15.095 -22.085 1.00 87.38 455 GLY A N 1
ATOM 3675 C CA . GLY A 1 455 ? 9.588 14.177 -23.235 1.00 87.38 455 GLY A CA 1
ATOM 3676 C C . GLY A 1 455 ? 8.643 12.965 -23.165 1.00 87.38 455 GLY A C 1
ATOM 3677 O O . GLY A 1 455 ? 8.603 12.160 -24.091 1.00 87.38 455 GLY A O 1
ATOM 3678 N N . LEU A 1 456 ? 7.836 12.835 -22.109 1.00 89.56 456 LEU A N 1
ATOM 3679 C CA . LEU A 1 456 ? 6.905 11.729 -21.889 1.00 89.56 456 LEU A CA 1
ATOM 3680 C C . LEU A 1 456 ? 5.448 12.206 -21.886 1.00 89.56 456 LEU A C 1
ATOM 3682 O O . LEU A 1 456 ? 5.139 13.363 -21.613 1.00 89.56 456 LEU A O 1
ATOM 3686 N N . ARG A 1 457 ? 4.515 11.285 -22.153 1.00 92.56 457 ARG A N 1
ATOM 3687 C CA . ARG A 1 457 ? 3.079 11.532 -21.935 1.00 92.56 457 ARG A CA 1
ATOM 3688 C C . ARG A 1 457 ? 2.824 11.714 -20.438 1.00 92.56 457 ARG A C 1
ATOM 3690 O O . ARG A 1 457 ? 3.353 10.938 -19.638 1.00 92.56 457 ARG A O 1
ATOM 3697 N N . THR A 1 458 ? 1.976 12.663 -20.049 1.00 90.62 458 THR A N 1
ATOM 3698 C CA . THR A 1 458 ? 1.668 12.915 -18.630 1.00 90.62 458 THR A CA 1
ATOM 3699 C C . THR A 1 458 ? 1.097 11.687 -17.940 1.00 90.62 458 THR A C 1
ATOM 3701 O O . THR A 1 458 ? 1.453 11.432 -16.798 1.00 90.62 458 THR A O 1
ATOM 3704 N N . ALA A 1 459 ? 0.338 10.842 -18.641 1.00 88.19 459 ALA A N 1
ATOM 3705 C CA . ALA A 1 459 ? -0.135 9.572 -18.094 1.00 88.19 459 ALA A CA 1
ATOM 3706 C C . ALA A 1 459 ? 1.012 8.640 -17.647 1.00 88.19 459 ALA A C 1
ATOM 3708 O O . ALA A 1 459 ? 0.880 7.948 -16.638 1.00 88.19 459 ALA A O 1
ATOM 3709 N N . SER A 1 460 ? 2.148 8.634 -18.357 1.00 89.81 460 SER A N 1
ATOM 3710 C CA . SER A 1 460 ? 3.340 7.869 -17.963 1.00 89.81 460 SER A CA 1
ATOM 3711 C C . SER A 1 460 ? 4.029 8.489 -16.750 1.00 89.81 460 SER A C 1
ATOM 3713 O O . SER A 1 460 ? 4.426 7.769 -15.841 1.00 89.81 460 SER A O 1
ATOM 3715 N N . ILE A 1 461 ? 4.123 9.819 -16.699 1.00 90.56 461 ILE A N 1
ATOM 3716 C CA . ILE A 1 461 ? 4.685 10.527 -15.541 1.00 90.56 461 ILE A CA 1
ATOM 3717 C C . ILE A 1 461 ? 3.827 10.275 -14.305 1.00 90.56 461 ILE A C 1
ATOM 3719 O O . ILE A 1 461 ? 4.349 9.893 -13.263 1.00 90.56 461 ILE A O 1
ATOM 3723 N N . VAL A 1 462 ? 2.506 10.407 -14.425 1.00 90.88 462 VAL A N 1
ATOM 3724 C CA . VAL A 1 462 ? 1.583 10.134 -13.324 1.00 90.88 462 VAL A CA 1
ATOM 3725 C C . VAL A 1 462 ? 1.620 8.659 -12.925 1.00 90.88 462 VAL A C 1
ATOM 3727 O O . VAL A 1 462 ? 1.456 8.356 -11.747 1.00 90.88 462 VAL A O 1
ATOM 3730 N N . LEU A 1 463 ? 1.873 7.728 -13.851 1.00 88.44 463 LEU A N 1
ATOM 3731 C CA . LEU A 1 463 ? 2.103 6.325 -13.500 1.00 88.44 463 LEU A CA 1
ATOM 3732 C C . LEU A 1 463 ? 3.337 6.172 -12.600 1.00 88.44 463 LEU A C 1
ATOM 3734 O O . LEU A 1 463 ? 3.236 5.521 -11.562 1.00 88.44 463 LEU A O 1
ATOM 3738 N N . TYR A 1 464 ? 4.468 6.795 -12.945 1.00 90.06 464 TYR A N 1
ATOM 3739 C CA . TYR A 1 464 ? 5.660 6.772 -12.088 1.00 90.06 464 TYR A CA 1
ATOM 3740 C C . TYR A 1 464 ? 5.394 7.444 -10.748 1.00 90.06 464 TYR A C 1
ATOM 3742 O O . TYR A 1 464 ? 5.669 6.845 -9.710 1.00 90.06 464 TYR A O 1
ATOM 3750 N N . TRP A 1 465 ? 4.767 8.623 -10.756 1.00 92.12 465 TRP A N 1
ATOM 3751 C CA . TRP A 1 465 ? 4.312 9.282 -9.535 1.00 92.12 465 TRP A CA 1
ATOM 3752 C C . TRP A 1 465 ? 3.474 8.330 -8.682 1.00 92.12 465 TRP A C 1
ATOM 3754 O O . TRP A 1 465 ? 3.761 8.165 -7.507 1.00 92.12 465 TRP A O 1
ATOM 3764 N N . SER A 1 466 ? 2.505 7.628 -9.276 1.00 91.06 466 SER A N 1
ATOM 3765 C CA . SER A 1 466 ? 1.630 6.689 -8.564 1.00 91.06 466 SER A CA 1
ATOM 3766 C C . SER A 1 466 ? 2.411 5.540 -7.920 1.00 91.06 466 SER A C 1
ATOM 3768 O O . SER A 1 466 ? 2.049 5.122 -6.825 1.00 91.06 466 SER A O 1
ATOM 3770 N N . ILE A 1 467 ? 3.474 5.038 -8.562 1.00 90.94 467 ILE A N 1
ATOM 3771 C CA . ILE A 1 467 ? 4.344 3.981 -8.018 1.00 90.94 467 ILE A CA 1
ATOM 3772 C C . ILE A 1 467 ? 5.140 4.509 -6.818 1.00 90.94 467 ILE A C 1
ATOM 3774 O O . ILE A 1 467 ? 5.080 3.929 -5.734 1.00 90.94 467 ILE A O 1
ATOM 3778 N N . TYR A 1 468 ? 5.853 5.625 -6.985 1.00 92.50 468 TYR A N 1
ATOM 3779 C CA . TYR A 1 468 ? 6.673 6.209 -5.920 1.00 92.50 468 TYR A CA 1
ATOM 3780 C C . TYR A 1 468 ? 5.829 6.694 -4.744 1.00 92.50 468 TYR A C 1
ATOM 3782 O O . TYR A 1 468 ? 6.137 6.420 -3.585 1.00 92.50 468 TYR A O 1
ATOM 3790 N N . GLN A 1 469 ? 4.716 7.356 -5.040 1.00 92.00 469 GLN A N 1
ATOM 3791 C CA . GLN A 1 469 ? 3.760 7.829 -4.054 1.00 92.00 469 GLN A CA 1
ATOM 3792 C C . GLN A 1 469 ? 3.109 6.652 -3.316 1.00 92.00 469 GLN A C 1
ATOM 3794 O O . GLN A 1 469 ? 2.997 6.718 -2.094 1.00 92.00 469 GLN A O 1
ATOM 3799 N N . SER A 1 470 ? 2.783 5.548 -4.004 1.00 91.50 470 SER A N 1
ATOM 3800 C CA . SER A 1 470 ? 2.368 4.295 -3.359 1.00 91.50 470 SER A CA 1
ATOM 3801 C C . SER A 1 470 ? 3.396 3.827 -2.338 1.00 91.50 470 SER A C 1
ATOM 3803 O O . SER A 1 470 ? 3.030 3.543 -1.204 1.00 91.50 470 SER A O 1
ATOM 3805 N N . MET A 1 471 ? 4.681 3.782 -2.705 1.00 90.94 471 MET A N 1
ATOM 3806 C CA . MET A 1 471 ? 5.738 3.351 -1.785 1.00 90.94 471 MET A CA 1
ATOM 3807 C C . MET A 1 471 ? 5.803 4.247 -0.544 1.00 90.94 471 MET A C 1
ATOM 3809 O O . MET A 1 471 ? 5.853 3.735 0.575 1.00 90.94 471 MET A O 1
ATOM 3813 N N . VAL A 1 472 ? 5.747 5.573 -0.722 1.00 92.31 472 VAL A N 1
ATOM 3814 C CA . VAL A 1 472 ? 5.702 6.548 0.385 1.00 92.31 472 VAL A CA 1
ATOM 3815 C C . VAL A 1 472 ? 4.482 6.332 1.267 1.00 92.31 472 VAL A C 1
ATOM 3817 O O . VAL A 1 472 ? 4.610 6.267 2.489 1.00 92.31 472 VAL A O 1
ATOM 3820 N N . HIS A 1 473 ? 3.312 6.180 0.660 1.00 92.62 473 HIS A N 1
ATOM 3821 C CA . HIS A 1 473 ? 2.062 5.947 1.362 1.00 92.62 473 HIS A CA 1
ATOM 3822 C C . HIS A 1 473 ? 2.112 4.656 2.190 1.00 92.62 473 HIS A C 1
ATOM 3824 O O . HIS A 1 473 ? 1.865 4.700 3.394 1.00 92.62 473 HIS A O 1
ATOM 3830 N N . PHE A 1 474 ? 2.541 3.539 1.598 1.00 90.12 474 PHE A N 1
ATOM 3831 C CA . PHE A 1 474 ? 2.669 2.259 2.296 1.00 90.12 474 PHE A CA 1
ATOM 3832 C C . PHE A 1 474 ? 3.673 2.313 3.443 1.00 90.12 474 PHE A C 1
ATOM 3834 O O . PHE A 1 474 ? 3.443 1.733 4.508 1.00 90.12 474 PHE A O 1
ATOM 3841 N N . TYR A 1 475 ? 4.792 3.002 3.225 1.00 89.06 475 TYR A N 1
ATOM 3842 C CA . TYR A 1 475 ? 5.809 3.212 4.240 1.00 89.06 475 TYR A CA 1
ATOM 3843 C C . TYR A 1 475 ? 5.251 4.023 5.414 1.00 89.06 475 TYR A C 1
ATOM 3845 O O . TYR A 1 475 ? 5.374 3.603 6.567 1.00 89.06 475 TYR A O 1
ATOM 3853 N N . TRP A 1 476 ? 4.588 5.147 5.135 1.00 89.19 476 TRP A N 1
ATOM 3854 C CA . TRP A 1 476 ? 3.987 5.987 6.166 1.00 89.19 476 TRP A CA 1
ATOM 3855 C C . TRP A 1 476 ? 2.852 5.293 6.901 1.00 89.19 476 TRP A C 1
ATOM 3857 O O . TRP A 1 476 ? 2.824 5.375 8.121 1.00 89.19 476 TRP A O 1
ATOM 3867 N N . ASP A 1 477 ? 1.980 4.547 6.231 1.00 85.88 477 ASP A N 1
ATOM 3868 C CA . ASP A 1 477 ? 0.924 3.790 6.908 1.00 85.88 477 ASP A CA 1
ATOM 3869 C C . ASP A 1 477 ? 1.480 2.674 7.781 1.00 85.88 477 ASP A C 1
ATOM 3871 O O . ASP A 1 477 ? 1.108 2.526 8.949 1.00 85.88 477 ASP A O 1
ATOM 3875 N N . GLY A 1 478 ? 2.421 1.902 7.235 1.00 80.19 478 GLY A N 1
ATOM 3876 C CA . GLY A 1 478 ? 3.101 0.855 7.980 1.00 80.19 478 GLY A CA 1
ATOM 3877 C C . GLY A 1 478 ? 3.814 1.402 9.214 1.00 80.19 478 GLY A C 1
ATOM 3878 O O . GLY A 1 478 ? 3.934 0.684 10.208 1.00 80.19 478 GLY A O 1
ATOM 3879 N N . PHE A 1 479 ? 4.258 2.656 9.161 1.00 77.75 479 PHE A N 1
ATOM 3880 C CA . PHE A 1 479 ? 4.946 3.318 10.249 1.00 77.75 479 PHE A CA 1
ATOM 3881 C C . PHE A 1 479 ? 3.986 3.988 11.241 1.00 77.75 479 PHE A C 1
ATOM 3883 O O . PHE A 1 479 ? 3.943 3.583 12.403 1.00 77.75 479 PHE A O 1
ATOM 3890 N N . MET A 1 480 ? 3.193 4.964 10.798 1.00 74.06 480 MET A N 1
ATOM 3891 C CA . MET A 1 480 ? 2.354 5.815 11.646 1.00 74.06 480 MET A CA 1
ATOM 3892 C C . MET A 1 480 ? 1.366 5.027 12.489 1.00 74.06 480 MET A C 1
ATOM 3894 O O . MET A 1 480 ? 1.264 5.266 13.690 1.00 74.06 480 MET A O 1
ATOM 3898 N N . TRP A 1 481 ? 0.707 4.033 11.900 1.00 70.62 481 TRP A N 1
ATOM 3899 C CA . TRP A 1 481 ? -0.309 3.251 12.603 1.00 70.62 481 TRP A CA 1
ATOM 3900 C C . TRP A 1 481 ? 0.281 2.152 13.490 1.00 70.62 481 TRP A C 1
ATOM 3902 O O . TRP A 1 481 ? -0.401 1.621 14.365 1.00 70.62 481 TRP A O 1
ATOM 3912 N N . LYS A 1 482 ? 1.565 1.817 13.313 1.00 66.44 482 LYS A N 1
ATOM 3913 C CA . LYS A 1 482 ? 2.289 0.880 14.189 1.00 66.44 482 LYS A CA 1
ATOM 3914 C C . LYS A 1 482 ? 3.105 1.575 15.271 1.00 66.44 482 LYS A C 1
ATOM 3916 O O . LYS A 1 482 ? 3.586 0.890 16.180 1.00 66.44 482 LYS A O 1
ATOM 3921 N N . MET A 1 483 ? 3.259 2.900 15.211 1.00 59.78 483 MET A N 1
ATOM 3922 C CA . MET A 1 483 ? 3.898 3.656 16.278 1.00 59.78 483 MET A CA 1
ATOM 3923 C C . MET A 1 483 ? 3.129 3.428 17.579 1.00 59.78 483 MET A C 1
ATOM 3925 O O . MET A 1 483 ? 1.976 3.820 17.738 1.00 59.78 483 MET A O 1
ATOM 3929 N N . ARG A 1 484 ? 3.787 2.794 18.553 1.00 54.97 484 ARG A N 1
ATOM 3930 C CA . ARG A 1 484 ? 3.247 2.590 19.905 1.00 54.97 484 ARG A CA 1
ATOM 3931 C C . ARG A 1 484 ? 3.310 3.870 20.748 1.00 54.97 484 ARG A C 1
ATOM 3933 O O . ARG A 1 484 ? 3.459 3.785 21.962 1.00 54.97 484 ARG A O 1
ATOM 3940 N N . MET A 1 485 ? 3.236 5.044 20.125 1.00 57.16 485 MET A N 1
ATOM 3941 C CA . MET A 1 485 ? 3.191 6.304 20.856 1.00 57.16 485 MET A CA 1
ATOM 3942 C C . MET A 1 485 ? 1.872 6.365 21.619 1.00 57.16 485 MET A C 1
ATOM 3944 O O . MET A 1 485 ? 0.800 6.231 21.024 1.00 57.16 485 MET A O 1
ATOM 3948 N N . SER A 1 486 ? 1.950 6.569 22.931 1.00 55.06 486 SER A N 1
ATOM 3949 C CA . SER A 1 486 ? 0.777 6.747 23.795 1.00 55.06 486 SER A CA 1
ATOM 3950 C C . SER A 1 486 ? -0.133 7.863 23.273 1.00 55.06 486 SER A C 1
ATOM 3952 O O . SER A 1 486 ? -1.342 7.671 23.185 1.00 55.06 486 SER A O 1
ATOM 3954 N N . SER A 1 487 ? 0.458 8.966 22.799 1.00 58.06 487 SER A N 1
ATOM 3955 C CA . SER A 1 487 ? -0.249 10.109 22.208 1.00 58.06 487 SER A CA 1
ATOM 3956 C C . SER A 1 487 ? -0.931 9.824 20.866 1.00 58.06 487 SER A C 1
ATOM 3958 O O . SER A 1 487 ? -1.822 10.568 20.480 1.00 58.06 487 SER A O 1
ATOM 3960 N N . LEU A 1 488 ? -0.540 8.773 20.135 1.00 59.00 488 LEU A N 1
ATOM 3961 C CA . LEU A 1 488 ? -1.250 8.339 18.924 1.00 59.00 488 LEU A CA 1
ATOM 3962 C C . LEU A 1 488 ? -2.343 7.330 19.270 1.00 59.00 488 LEU A C 1
ATOM 3964 O O . LEU A 1 488 ? -3.466 7.460 18.794 1.00 59.00 488 LEU A O 1
ATOM 3968 N N . ARG A 1 489 ? -2.034 6.368 20.149 1.00 64.75 489 ARG A N 1
ATOM 3969 C CA . ARG A 1 489 ? -2.978 5.338 20.605 1.00 64.75 489 ARG A CA 1
ATOM 3970 C C . ARG A 1 489 ? -4.195 5.906 21.319 1.00 64.75 489 ARG A C 1
ATOM 3972 O O . ARG A 1 489 ? -5.268 5.351 21.161 1.00 64.75 489 ARG A O 1
ATOM 3979 N N . ALA A 1 490 ? -4.040 6.994 22.071 1.00 64.69 490 ALA A N 1
ATOM 3980 C CA . ALA A 1 490 ? -5.155 7.625 22.776 1.00 64.69 490 ALA A CA 1
ATOM 3981 C C . ALA A 1 490 ? -6.278 8.108 21.835 1.00 64.69 490 ALA A C 1
ATOM 3983 O O . ALA A 1 490 ? -7.408 8.303 22.275 1.00 64.69 490 ALA A O 1
ATOM 3984 N N . HIS A 1 491 ? -5.978 8.291 20.544 1.00 69.88 491 HIS A N 1
ATOM 3985 C CA . HIS A 1 491 ? -6.920 8.806 19.550 1.00 69.88 491 HIS A CA 1
ATOM 3986 C C . HIS A 1 491 ? -7.319 7.779 18.478 1.00 69.88 491 HIS A C 1
ATOM 3988 O O . HIS A 1 491 ? -8.080 8.128 17.576 1.00 69.88 491 HIS A O 1
ATOM 3994 N N . LEU A 1 492 ? -6.836 6.536 18.572 1.00 63.31 492 LEU A N 1
ATOM 3995 C CA . LEU A 1 492 ? -7.284 5.395 17.763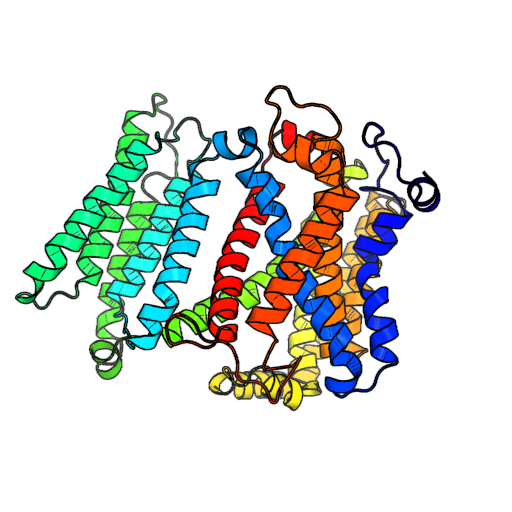 1.00 63.31 492 LEU A CA 1
ATOM 3996 C C . LEU A 1 492 ? -8.395 4.667 18.535 1.00 63.31 492 LEU A C 1
ATOM 3998 O O . LEU A 1 492 ? -9.583 4.742 18.124 1.00 63.31 492 LEU A O 1
#

Radius of gyration: 25.08 Å; Cα contacts (8 Å, |Δi|>4): 463; chains: 1; bounding box: 70×55×58 Å

Foldseek 3Di:
DVVCVVQVFDALVDDDFLDLTGPNCLLCQQQNVLVVQLVVVQVFDPDCLRCVVVVLLLVLLLLQLLCLCVCVQPQDVVNCVQFVLLSPVQLVVLVVCLVCLLVLQVVFDFAALLLVLLVVLVVLLSVLLNVCGNPPLHDDPVQLCCLLVVLVVVLVVVVVVCPVPPDDSSNSSLVSSLSSSVSSLVSSVVPPPDPDDDPCRCVSSVVSVVSVVVSVVCLVVQPPVCNVSHHTSVNVVVVLVVVLVVVVVVLLLVLLLVQLLVSCVSVVQSVLQDSVLSSLLSCLLVLQCQLPVCQPVVVVCCVVPVVCVVPSVVSSVVSVVCSVPSNVVSVVSNVVSVCVNVVSCCVRPVCVSVSSVSSSNSSNVLSCCCVVDPVVSSVSSSSSSSSSSSVVVSVQLCSSQLVDQDPVRGPSSVLCVVVVCSVVCSSVVSSVVCCQQQCPCPSPPVPDDADDDSNHGSNVSVSSVSSSSSVSSSSCVVPLVPPPPPSSVVRD

Secondary structure (DSSP, 8-state):
-HHHHHTT---TTS--SSSSS-HHHIIIIIISTTHHHHHHHHTS-SSGGGGHHHHHHHHHHHHHHTTTHHHHHHH-HHHHHHSHHHHHHHHHHHHHHHHHHHHHHHTT-EE-HHHHHHHHHHHHHHHHHHHHTTSTTPPPHHHHHHHHHHHHHHHHHHHHHGGGS---THHHHHHHHHHHHHHHHHHHHHH--S----TTTTHHHHHHHHHHHHHHHHGGGS-HHHHHH-EEHHHHHHHHHHHHHHHHHHHHHHHHHHHHHHHHHHTT-GGGS-HHHHHHHHHTTHHHHHHHHHHHTHHHHHHH-GGGTTTHHHHHHHHHHHHHHHHHHHHHHHHHHHHHHHHHHHHHHTT--HHHHHHHHHHHHHHHHHHHS-HHHHHHHHHHHHHHHHHHHHHHHHHHHSSSPPTT--HHHHHTTSHHHHHHHHHHHHHHHHIIIIITTTTS-TTSPPPEETTEEHHHHHHHHHHHHHHHHHHHHHHHTT---HHHHTT-

Sequence (492 aa):
MALRDALRVPPASQPVQHWHVSPVIDTAAYAFSWLWVLVPLTLLGDERLDYVVVYLIILALTDVHRHFNFPLVLLDRQVRRTHPARFVLFPTVMLALFFASPWLIVNHVYFCAADIGAMVAYTVVMLQVCRRDGSSIALPWTRYALAIGVPAAVAGLAWPSARGVDLDPGWWWLAAAMCSASAIELDTRRRQTSPTPSKRRWFAPGLILAIMCGVLIADPYIDSATRHAGIPTRTLFNTVAIFAGSWNIWHIYMQKYGILRMYAAKSGRVEKLPGWLDRVLVFCWLPLYFAWLGPTYRELVFKYFRRGNHILPDVVAFFDRIQFVAVPVAVAIIVIGLVLWLRREYQATGWRNRPRLVMALGTTLMASAFVLVDPVKAYLAYAFSHAVEYMVFVWAYQRKRYQHRLDHNPPLGRVLARPALAYLTFVLGLAAVFLYFKYFGRYIMPSATQPRAFGLRTASIVLYWSIYQSMVHFYWDGFMWKMRMSSLRAHL

Solvent-accessible surface area (backbone atoms only — not comparable to full-atom values): 26088 Å² total; per-residue (Å²): 110,70,71,45,61,73,47,56,52,65,60,68,90,51,85,50,82,45,36,84,62,20,74,55,51,42,44,49,33,63,19,40,35,27,52,79,46,34,58,60,50,72,75,40,64,91,52,66,78,64,44,41,68,61,51,51,52,39,51,24,46,49,62,40,44,59,51,66,55,50,54,54,52,73,32,27,63,67,63,32,68,54,28,47,53,55,70,43,51,56,48,49,51,38,49,52,50,50,68,45,45,51,57,41,53,75,66,65,39,53,39,44,66,43,38,52,42,19,56,53,31,44,50,45,39,50,50,53,53,41,70,35,43,69,45,100,68,41,72,58,68,69,55,55,49,48,35,47,47,52,34,47,48,51,28,62,63,45,47,73,71,34,77,84,47,104,58,67,59,27,49,40,44,36,52,17,32,37,52,18,32,42,48,52,52,53,56,41,51,78,67,54,84,65,87,72,81,65,93,72,71,64,53,59,35,54,50,35,50,52,42,52,52,49,38,66,64,46,53,83,74,46,52,69,69,49,61,75,59,28,47,48,43,65,56,56,51,50,53,52,47,49,52,48,51,55,47,49,53,53,50,54,50,50,49,55,38,49,53,46,50,49,28,34,51,50,62,75,47,38,88,62,48,61,68,65,46,47,48,37,57,63,54,29,55,54,54,34,48,57,28,44,48,39,50,79,39,41,68,57,52,51,69,74,38,62,90,46,63,88,54,49,58,62,55,30,55,49,33,49,75,42,25,86,55,41,38,59,52,19,51,48,44,34,53,52,29,46,51,54,39,51,54,44,44,37,75,58,48,70,66,66,54,52,58,38,52,47,37,50,50,27,50,51,53,58,59,47,30,50,77,76,42,64,50,66,53,33,48,50,14,49,47,38,21,52,29,44,32,47,50,52,50,52,48,54,33,48,49,41,60,45,69,52,88,53,95,81,64,36,65,45,43,62,52,53,72,44,47,69,59,45,50,49,53,50,48,54,53,49,24,51,50,44,44,52,46,50,32,38,31,63,73,77,39,60,89,42,80,55,59,71,51,83,97,36,48,30,41,60,53,47,47,48,46,51,50,40,50,45,52,43,33,54,51,46,51,63,44,64,77,62,49,84,44,65,84,55,56,78,36,103

pLDDT: mean 88.9, std 8.43, range [54.97, 98.56]